Protein AF-A0A6G4NIG7-F1 (afdb_monomer)

Foldseek 3Di:
DAEFEEELVDPDAADRDPVHHGNDPVVVVVDPDDPQYEYEYEAPAEDEEAAAPPRCPQPDQDPAAHEYEYDDDHAFYEYEYNAQAGANAAEAEHARYEYERHEYEYDPQWHLEANHEYAQAAHPVQERQYEYEHYEYYTDLNQQAQLSAAHENHAYAYDADQPGRHEQHEYEHYEYESHAEYHEDHFHPHAPDLQFLPDLHRAYFQAEYEQYEHYQYQFENEEYESHEAPDLDLVDDDSRAAAYYNYEEDHQPQVRQDCVVPVCSLVGDAGENYEYELYEQHEAENYEHEANDLRPDHFANYEDEWLYYSYEHEHEEYENTLEHYEAFHDAPCPDCCCPPVVRHDDPPDDLCCRCPVRRRGHENYEYELYEYEHYLDDPDDPDQDQSSEHYEWFASYYHYEYYLYEHEYEDDQENHAHYFYDPDPDQDGHETAYEYELYEYEYAHHQDLHRYRPVGVSRHPPQQNYEYELYEHEYPNDDPDDNPCCVSYHYYLYHYDDQQFDDDDNDDDPGSVRVLVSLVVRDDLVPGDPSSSVSSCSSNPPPPPDPPDD

Organism: Escherichia coli (NCBI:txid562)

InterPro domains:
  IPR011050 Pectin lyase fold/virulence factor [SSF51126] (69-253)
  IPR012334 Pectin lyase fold [G3DSA:2.160.20.10] (10-277)

Sequence (550 aa):
MKKIYIDHDEKYNGNGSLNSPFNTLEELYSLKIEHPVTILIKKGNIFRFSLIDLNGIFYNNTSEKSIMRSYGEGSNPVWITKSENNSHIHTNKIQNFTITNIDFYAHENGTQKPYIFGIPTGNQSGDCNLEISQCTFMGTSRSAHSDNGRIATIYLEVEDKRFNYVNKITIKNCHFNFVNSGIYIHGNTTPKSTNNNLGDSYKCYGIKIKSCSFTNIINAGILLVACASKNSNYDLKDEYTSGFENIYYSSYRTDVYNSEKDKLAEQAQWDAPIWFTLCNKIIGQYFSIHGSGLGHPDRMAIDFDYHCWDCIIRHGYTSNNSRNVMFISGPMARTIFKSKYSIDKPLDITDEEWYYTRRYGTGNNLYEQVISFNDGLMRDASSINPDSVKINANRYVYDCVIRNCAFIDTISSRNIFIIGAYPTDNNKCGPTTLTIEGCLFYWKFLETTCLINKETIPMINGLKKIIINNTIFYSERWTERLLNELGLFTINNVIVSDPRFKNLPIVPPVSLDAALEIFSMLYSPSFSHEPSKNILDNLFRRESNQTSNK

Nearest PDB structures (foldseek):
  4xot-assembly1_A  TM=3.716E-01  e=3.937E-03  Enterobacteria phage HK620
  4mxn-assembly4_D  TM=4.355E-01  e=1.421E-01  Parabacteroides merdae ATCC 43184
  7e56-assembly1_A  TM=2.645E-01  e=2.313E-02  Evansstolkia leycettana

Solvent-accessible surface area (backbone atoms only — not comparable to full-atom values): 26834 Å² total; per-residue (Å²): 119,52,67,38,26,32,33,64,82,46,92,58,75,44,84,20,38,90,94,34,25,17,30,51,77,71,57,61,72,80,47,86,82,63,73,37,33,35,42,32,37,34,29,62,35,72,49,73,44,57,46,69,47,85,82,46,85,47,48,35,88,56,94,58,65,20,37,39,33,52,40,89,66,82,50,59,21,37,43,25,19,65,38,34,83,37,25,39,34,36,30,79,41,32,16,23,27,33,43,31,40,41,30,40,33,42,19,93,84,4,48,77,39,25,43,36,34,32,20,51,39,37,50,100,87,15,50,11,48,34,37,42,31,50,28,40,40,38,40,27,75,61,18,34,33,39,80,69,55,85,38,29,36,37,31,36,44,33,66,72,40,90,85,40,33,39,19,32,39,36,40,32,48,31,43,38,32,25,28,22,16,36,39,32,41,38,30,20,70,46,69,84,45,83,82,41,53,72,74,66,63,35,26,17,26,8,38,35,40,32,47,31,38,33,33,57,27,73,44,27,42,36,39,43,30,14,33,21,24,77,59,87,53,88,85,63,80,56,77,36,42,15,35,35,34,48,34,40,38,36,16,78,61,57,80,49,50,37,52,92,85,32,70,53,26,72,69,37,62,71,43,27,43,29,34,36,28,50,22,31,35,32,42,34,36,42,32,35,39,31,21,35,38,80,46,56,68,61,15,22,47,34,35,41,30,41,29,25,30,51,26,40,38,32,53,30,23,36,28,50,10,18,14,37,38,35,40,31,15,70,62,52,85,79,34,68,52,23,79,75,66,68,36,66,80,58,88,90,54,52,68,59,54,46,25,57,75,20,36,58,11,14,29,50,28,37,42,29,44,30,41,34,30,41,40,16,44,60,94,78,61,94,54,83,46,76,70,16,17,38,32,36,51,26,15,33,23,37,64,25,36,39,34,24,27,37,42,38,29,52,74,54,41,63,63,56,22,48,39,24,28,83,89,59,97,70,93,66,61,23,57,29,28,36,36,41,29,33,27,39,39,40,26,57,43,27,61,63,64,57,50,54,35,72,91,24,45,80,43,38,32,49,50,59,46,29,34,41,31,44,29,36,44,33,35,80,51,52,61,102,74,74,61,86,55,56,78,54,38,35,74,42,70,72,43,73,58,84,66,67,71,59,89,78,68,71,66,70,62,94,42,50,67,53,40,50,51,51,51,59,71,40,55,51,89,89,66,35,55,74,80,52,37,60,31,51,48,60,44,66,59,64,80,88,81,73,89,83,78,130

pLDDT: mean 85.2, std 13.83, range [27.73, 98.81]

Mean predicted aligned error: 7.58 Å

Radius of gyration: 24.66 Å; Cα contacts (8 Å, |Δi|>4): 1589; chains: 1; bounding box: 62×52×74 Å

Structure (mmCIF, N/CA/C/O backbone):
data_AF-A0A6G4NIG7-F1
#
_entry.id   AF-A0A6G4NIG7-F1
#
loop_
_atom_site.group_PDB
_atom_site.id
_atom_site.type_symbol
_atom_site.label_atom_id
_atom_site.label_alt_id
_atom_site.label_comp_id
_atom_site.label_asym_id
_atom_site.label_entity_id
_atom_site.label_seq_id
_atom_site.pdbx_PDB_ins_code
_atom_site.Cartn_x
_atom_site.Cartn_y
_atom_site.Cartn_z
_atom_site.occupancy
_atom_site.B_iso_or_equiv
_atom_site.auth_seq_id
_atom_site.auth_comp_id
_atom_site.auth_asym_id
_atom_site.auth_atom_id
_atom_site.pdbx_PDB_model_num
ATOM 1 N N . MET A 1 1 ? -8.223 -12.349 33.235 1.00 78.44 1 MET A N 1
ATOM 2 C CA . MET A 1 1 ? -8.723 -11.432 32.187 1.00 78.44 1 MET A CA 1
ATOM 3 C C . MET A 1 1 ? -10.218 -11.195 32.380 1.00 78.44 1 MET A C 1
ATOM 5 O O . MET A 1 1 ? -10.979 -12.161 32.384 1.00 78.44 1 MET A O 1
ATOM 9 N N . LYS A 1 2 ? -10.637 -9.943 32.599 1.00 91.88 2 LYS A N 1
ATOM 10 C CA . LYS A 1 2 ? -12.053 -9.574 32.797 1.00 91.88 2 LYS A CA 1
ATOM 11 C C . LYS A 1 2 ? -12.808 -9.679 31.468 1.00 91.88 2 LYS A C 1
ATOM 13 O O . LYS A 1 2 ? -12.260 -9.310 30.432 1.00 91.88 2 LYS A O 1
ATOM 18 N N . LYS A 1 3 ? -14.046 -10.180 31.487 1.00 96.81 3 LYS A N 1
ATOM 19 C CA . LYS A 1 3 ? -14.923 -10.253 30.306 1.00 96.81 3 LYS A CA 1
ATOM 20 C C . LYS A 1 3 ? -16.090 -9.287 30.470 1.00 96.81 3 LYS A C 1
ATOM 22 O O . LYS A 1 3 ? -16.690 -9.261 31.540 1.00 96.81 3 LYS A O 1
ATOM 27 N N . ILE A 1 4 ? -16.389 -8.531 29.422 1.00 97.31 4 ILE A N 1
ATOM 28 C CA . ILE A 1 4 ? -17.533 -7.622 29.335 1.00 97.31 4 ILE A CA 1
ATOM 29 C C . ILE A 1 4 ? -18.387 -8.085 28.160 1.00 97.31 4 ILE A C 1
ATOM 31 O O . ILE A 1 4 ? -17.870 -8.206 27.053 1.00 97.31 4 ILE A O 1
ATOM 35 N N . 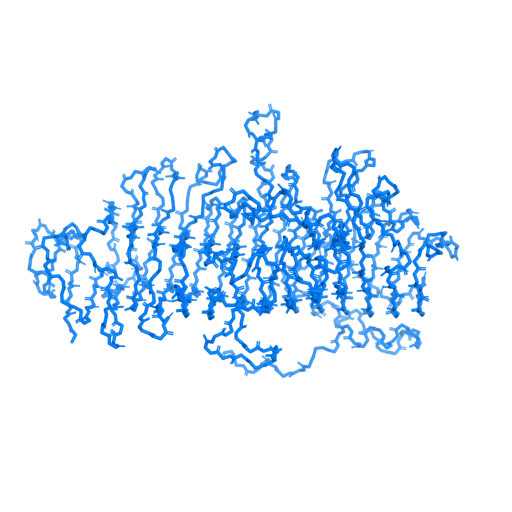TYR A 1 5 ? -19.663 -8.360 28.405 1.00 98.00 5 TYR A N 1
ATOM 36 C CA . TYR A 1 5 ? -20.615 -8.830 27.403 1.00 98.00 5 TYR A CA 1
ATOM 37 C C . TYR A 1 5 ? -21.574 -7.710 27.017 1.00 98.00 5 TYR A C 1
ATOM 39 O O . TYR A 1 5 ? -22.055 -6.976 27.882 1.00 98.00 5 TYR A O 1
ATOM 47 N N . ILE A 1 6 ? -21.838 -7.602 25.719 1.00 97.25 6 ILE A N 1
ATOM 48 C CA . ILE A 1 6 ? -22.719 -6.610 25.111 1.00 97.25 6 ILE A CA 1
ATOM 49 C C . ILE A 1 6 ? -23.738 -7.347 24.245 1.00 97.25 6 ILE A C 1
ATOM 51 O O . ILE A 1 6 ? -23.351 -8.135 23.379 1.00 97.25 6 ILE A O 1
ATOM 55 N N . ASP A 1 7 ? -25.019 -7.105 24.495 1.00 96.69 7 ASP A N 1
ATOM 56 C CA . ASP A 1 7 ? -26.146 -7.641 23.735 1.00 96.69 7 ASP A CA 1
ATOM 57 C C . ASP A 1 7 ? -27.188 -6.543 23.502 1.00 96.69 7 ASP A C 1
ATOM 59 O O . ASP A 1 7 ? -27.939 -6.186 24.405 1.00 96.69 7 ASP A O 1
ATOM 63 N N . HIS A 1 8 ? -27.225 -5.999 22.287 1.00 93.19 8 HIS A N 1
ATOM 64 C CA . HIS A 1 8 ? -28.121 -4.898 21.924 1.00 93.19 8 HIS A CA 1
ATOM 65 C C . HIS A 1 8 ? -29.601 -5.309 21.859 1.00 93.19 8 HIS A C 1
ATOM 67 O O . HIS A 1 8 ? -30.464 -4.436 21.802 1.00 93.19 8 HIS A O 1
ATOM 73 N N . ASP A 1 9 ? -29.897 -6.613 21.891 1.00 91.75 9 ASP A N 1
ATOM 74 C CA . ASP A 1 9 ? -31.270 -7.120 21.919 1.00 91.75 9 ASP A CA 1
ATOM 75 C C . ASP A 1 9 ? -31.861 -7.092 23.343 1.00 91.75 9 ASP A C 1
ATOM 77 O O . ASP A 1 9 ? -33.078 -7.211 23.516 1.00 91.75 9 ASP A O 1
ATOM 81 N N . GLU A 1 10 ? -31.027 -6.908 24.377 1.00 94.12 10 GLU A N 1
ATOM 82 C CA . GLU A 1 10 ? -31.498 -6.818 25.757 1.00 94.12 10 GLU A CA 1
ATOM 83 C C . GLU A 1 10 ? -32.284 -5.528 26.006 1.00 94.12 10 GLU A C 1
ATOM 85 O O . GLU A 1 10 ? -31.808 -4.399 25.841 1.00 94.12 10 GLU A O 1
ATOM 90 N N . LYS A 1 11 ? -33.514 -5.699 26.497 1.00 90.94 11 LYS A N 1
ATOM 91 C CA . LYS A 1 11 ? -34.435 -4.587 26.763 1.00 90.94 11 LYS A CA 1
ATOM 92 C C . LYS A 1 11 ? -33.916 -3.632 27.841 1.00 90.94 11 LYS A C 1
ATOM 94 O O . LYS A 1 11 ? -34.226 -2.442 27.806 1.00 90.94 11 LYS A O 1
ATOM 99 N N . TYR A 1 12 ? -33.171 -4.150 28.813 1.00 91.69 12 TYR A N 1
ATOM 100 C CA . TYR A 1 12 ? -32.662 -3.389 29.949 1.00 91.69 12 TYR A CA 1
ATOM 101 C C . TYR A 1 12 ? -31.146 -3.499 30.012 1.00 91.69 12 TYR A C 1
ATOM 103 O O . TYR A 1 12 ? -30.587 -4.571 29.793 1.00 91.69 12 TYR A O 1
ATOM 111 N N . ASN A 1 13 ? -30.486 -2.395 30.353 1.00 94.06 13 ASN A N 1
ATOM 112 C CA . ASN A 1 13 ? -29.044 -2.405 30.520 1.00 94.06 13 ASN A CA 1
ATOM 113 C C . ASN A 1 13 ? -28.646 -3.224 31.759 1.00 94.06 13 ASN A C 1
ATOM 115 O O . ASN A 1 13 ? -29.164 -2.990 32.854 1.00 94.06 13 ASN A O 1
ATOM 119 N N . GLY A 1 14 ? -27.742 -4.186 31.576 1.00 93.94 14 GLY A N 1
ATOM 120 C CA . GLY A 1 14 ? -27.232 -5.044 32.637 1.00 93.94 14 GLY A CA 1
ATOM 121 C C . GLY A 1 14 ? -25.944 -4.537 33.284 1.00 93.94 14 GLY A C 1
ATOM 122 O O . GLY A 1 14 ? -25.622 -3.353 33.267 1.00 93.94 14 GLY A O 1
ATOM 123 N N . ASN A 1 15 ? -25.184 -5.463 33.871 1.00 93.81 15 ASN A N 1
ATOM 124 C CA . ASN A 1 15 ? -23.901 -5.186 34.531 1.00 93.81 15 ASN A CA 1
ATOM 125 C C . ASN A 1 15 ? -22.672 -5.619 33.706 1.00 93.81 15 ASN A C 1
ATOM 127 O O . ASN A 1 15 ? -21.548 -5.607 34.216 1.00 93.81 15 ASN A O 1
ATOM 131 N N . GLY A 1 16 ? -22.879 -6.041 32.455 1.00 94.94 16 GLY A N 1
ATOM 132 C CA . GLY A 1 16 ? -21.826 -6.493 31.547 1.00 94.94 16 GLY A CA 1
ATOM 133 C C . GLY A 1 16 ? -21.379 -7.942 31.760 1.00 94.94 16 GLY A C 1
ATOM 134 O O . GLY A 1 16 ? -20.382 -8.355 31.167 1.00 94.94 16 GLY A O 1
ATOM 135 N N . SER A 1 17 ? -22.073 -8.724 32.594 1.00 95.81 17 SER A N 1
ATOM 136 C CA . SER A 1 17 ? -21.851 -10.173 32.727 1.00 95.81 17 SER A CA 1
ATOM 137 C C . SER A 1 17 ? -22.598 -10.960 31.645 1.00 95.81 17 SER A C 1
ATOM 139 O O . SER A 1 17 ? -23.494 -10.434 31.001 1.00 95.81 17 SER A O 1
ATOM 141 N N . LEU A 1 18 ? -22.271 -12.242 31.449 1.00 95.44 18 LEU A N 1
ATOM 142 C CA . LEU A 1 18 ? -22.933 -13.067 30.425 1.00 95.44 18 LEU A CA 1
ATOM 143 C C . LEU A 1 18 ? -24.455 -13.183 30.637 1.00 95.44 18 LEU A C 1
ATOM 145 O O . LEU A 1 18 ? -25.199 -13.209 29.667 1.00 95.44 18 LEU A O 1
ATOM 149 N N . ASN A 1 19 ? -24.909 -13.239 31.894 1.00 95.06 19 ASN A N 1
ATOM 150 C CA . ASN A 1 19 ? -26.330 -13.388 32.240 1.00 95.06 19 ASN A CA 1
ATOM 151 C C . ASN A 1 19 ? -27.066 -12.042 32.361 1.00 95.06 19 ASN A C 1
ATOM 153 O O . ASN A 1 19 ? -28.269 -12.018 32.593 1.00 95.06 19 ASN A O 1
ATOM 157 N N . SER A 1 20 ? -26.337 -10.928 32.295 1.00 96.19 20 SER A N 1
ATOM 158 C CA . SER A 1 20 ? -26.879 -9.571 32.365 1.00 96.19 20 SER A CA 1
ATOM 159 C C . SER A 1 20 ? -25.929 -8.640 31.601 1.00 96.19 20 SER A C 1
ATOM 161 O O . SER A 1 20 ? -25.176 -7.876 32.219 1.00 96.19 20 SER A O 1
ATOM 163 N N . PRO A 1 21 ? -25.864 -8.774 30.264 1.00 97.25 21 PRO A N 1
ATOM 164 C CA . PRO A 1 21 ? -24.921 -8.021 29.447 1.00 97.25 21 PRO A CA 1
ATOM 165 C C . PRO A 1 21 ? -25.326 -6.546 29.389 1.00 97.25 21 PRO A C 1
ATOM 167 O O . PRO A 1 21 ? -26.456 -6.176 29.706 1.00 97.25 21 PRO A O 1
ATOM 170 N N . PHE A 1 22 ? -24.395 -5.679 28.996 1.00 96.88 22 PHE A N 1
ATOM 171 C CA . PHE A 1 22 ? -24.771 -4.311 28.651 1.00 96.88 22 PHE A CA 1
ATOM 172 C C . PHE A 1 22 ? -25.579 -4.319 27.364 1.00 96.88 22 PHE A C 1
ATOM 174 O O . PHE A 1 22 ? -25.243 -5.052 26.436 1.00 96.88 22 PHE A O 1
ATOM 181 N N . ASN A 1 23 ? -26.596 -3.469 27.273 1.00 94.12 23 ASN A N 1
ATOM 182 C CA . ASN A 1 23 ? -27.366 -3.363 26.040 1.00 94.12 23 ASN A CA 1
ATOM 183 C C . ASN A 1 23 ? -26.792 -2.333 25.063 1.00 94.12 23 ASN A C 1
ATOM 185 O O . ASN A 1 23 ? -27.331 -2.150 23.984 1.00 94.12 23 ASN A O 1
ATOM 189 N N . THR A 1 24 ? -25.684 -1.665 25.391 1.00 91.12 24 THR A N 1
ATOM 190 C CA . THR A 1 24 ? -25.014 -0.700 24.512 1.00 91.12 24 THR A CA 1
ATOM 191 C C . THR A 1 24 ? -23.510 -0.649 24.778 1.00 91.12 24 THR A C 1
ATOM 193 O O . THR A 1 24 ? -23.039 -0.936 25.878 1.00 91.12 24 THR A O 1
ATOM 196 N N . LEU A 1 25 ? -22.740 -0.258 23.760 1.00 89.56 25 LEU A N 1
ATOM 197 C CA . LEU A 1 25 ? -21.308 0.029 23.882 1.00 89.56 25 LEU A CA 1
ATOM 198 C C . LEU A 1 25 ? -21.026 1.315 24.677 1.00 89.56 25 LEU A C 1
ATOM 200 O O . LEU A 1 25 ? -19.906 1.478 25.154 1.00 89.56 25 LEU A O 1
ATOM 204 N N . GLU A 1 26 ? -22.009 2.210 24.840 1.00 88.25 26 GLU A N 1
ATOM 205 C CA . GLU A 1 26 ? -21.857 3.457 25.617 1.00 88.25 26 GLU A CA 1
ATOM 206 C C . GLU A 1 26 ? -21.474 3.202 27.074 1.00 88.25 26 GLU A C 1
ATOM 208 O O . GLU A 1 26 ? -20.729 3.984 27.664 1.00 88.25 26 GLU A O 1
ATOM 213 N N . GLU A 1 27 ? -21.899 2.069 27.631 1.00 89.88 27 GLU A N 1
ATOM 214 C CA . GLU A 1 27 ? -21.558 1.681 28.999 1.00 89.88 27 GLU A CA 1
ATOM 215 C C . GLU A 1 27 ? -20.057 1.479 29.199 1.00 89.88 27 GLU A C 1
ATOM 217 O O . GLU A 1 27 ? -19.554 1.597 30.311 1.00 89.88 27 GLU A O 1
ATOM 222 N N . LEU A 1 28 ? -19.288 1.257 28.130 1.00 89.25 28 LEU A N 1
ATOM 223 C CA . LEU A 1 28 ? -17.834 1.207 28.244 1.00 89.25 28 LEU A CA 1
ATOM 224 C C . LEU A 1 28 ? -17.233 2.547 28.701 1.00 89.25 28 LEU A C 1
ATOM 226 O O . LEU A 1 28 ? -16.151 2.541 29.283 1.00 89.25 28 LEU A O 1
ATOM 230 N N . TYR A 1 29 ? -17.912 3.682 28.486 1.00 85.25 29 TYR A N 1
ATOM 231 C CA . TYR A 1 29 ? -17.439 4.988 28.953 1.00 85.25 29 TYR A CA 1
ATOM 232 C C . TYR A 1 29 ? -17.561 5.164 30.464 1.00 85.25 29 TYR A C 1
ATOM 234 O O . TYR A 1 29 ? -16.720 5.820 31.070 1.00 85.25 29 TYR A O 1
ATOM 242 N N . SER A 1 30 ? -18.598 4.605 31.085 1.00 80.69 30 SER A N 1
ATOM 243 C CA . SER A 1 30 ? -18.795 4.722 32.534 1.00 80.69 30 SER A CA 1
ATOM 244 C C . SER A 1 30 ? -17.868 3.779 33.311 1.00 80.69 30 SER A C 1
ATOM 246 O O . SER A 1 30 ? -17.638 3.959 34.510 1.00 80.69 30 SER A O 1
ATOM 248 N N . LEU A 1 31 ? -17.288 2.789 32.627 1.00 83.94 31 LEU A N 1
ATOM 249 C CA . LEU A 1 31 ? -16.401 1.808 33.222 1.00 83.94 31 LEU A CA 1
ATOM 250 C C . LEU A 1 31 ? -14.961 2.304 33.341 1.00 83.94 31 LEU A C 1
ATOM 252 O O . LEU A 1 31 ? -14.311 2.696 32.374 1.00 83.94 31 LEU A O 1
ATOM 256 N N . LYS A 1 32 ? -14.391 2.109 34.531 1.00 85.94 32 LYS A N 1
ATOM 257 C CA . LYS A 1 32 ? -12.940 2.028 34.692 1.00 85.94 32 LYS A CA 1
ATOM 258 C C . LYS A 1 32 ? -12.476 0.658 34.191 1.00 85.94 32 LYS A C 1
ATOM 260 O O . LYS A 1 32 ? -12.570 -0.338 34.912 1.00 85.94 32 LYS A O 1
ATOM 265 N N . ILE A 1 33 ? -12.047 0.591 32.932 1.00 87.81 33 ILE A N 1
ATOM 266 C CA . ILE A 1 33 ? -11.565 -0.655 32.327 1.00 87.81 33 ILE A CA 1
ATOM 267 C C . ILE A 1 33 ? -10.214 -1.037 32.939 1.00 87.81 33 ILE A C 1
ATOM 269 O O . ILE A 1 33 ? -9.258 -0.268 32.926 1.00 87.81 33 ILE A O 1
ATOM 273 N N . GLU A 1 34 ? -10.143 -2.254 33.472 1.00 90.81 34 GLU A N 1
ATOM 274 C CA . GLU A 1 34 ? -8.904 -2.864 33.948 1.00 90.81 34 GLU A CA 1
ATOM 275 C C . GLU A 1 34 ? -8.376 -3.818 32.880 1.00 90.81 34 GLU A C 1
ATOM 277 O O . GLU A 1 34 ? -9.049 -4.782 32.500 1.00 90.81 34 GLU A O 1
ATOM 282 N N . HIS A 1 35 ? -7.172 -3.538 32.388 1.00 94.19 35 HIS A N 1
ATOM 283 C CA . HIS A 1 35 ? -6.511 -4.358 31.383 1.00 94.19 35 HIS A CA 1
ATOM 284 C C . HIS A 1 35 ? -5.704 -5.505 32.024 1.00 94.19 35 HIS A C 1
ATOM 286 O O . HIS A 1 35 ? -5.124 -5.312 33.092 1.00 94.19 35 HIS A O 1
ATOM 292 N N . PRO A 1 36 ? -5.623 -6.683 31.374 1.00 96.00 36 PRO A N 1
ATOM 293 C CA . PRO A 1 36 ? -6.235 -7.010 30.089 1.00 96.00 36 PRO A CA 1
ATOM 294 C C . PRO A 1 36 ? -7.741 -7.316 30.192 1.00 96.00 36 PRO A C 1
ATOM 296 O O . PRO A 1 36 ? -8.214 -7.969 31.132 1.00 96.00 36 PRO A O 1
ATOM 299 N N . VAL A 1 37 ? -8.488 -6.902 29.165 1.00 96.38 37 VAL A N 1
ATOM 300 C CA . VAL A 1 37 ? -9.947 -7.065 29.067 1.00 96.38 37 VAL A CA 1
ATOM 301 C C . VAL A 1 37 ? -10.344 -7.791 27.782 1.00 96.38 37 VAL A C 1
ATOM 303 O O . VAL A 1 37 ? -9.701 -7.638 26.745 1.00 96.38 37 VAL A O 1
ATOM 306 N N . THR A 1 38 ? -11.424 -8.571 27.834 1.00 97.94 38 THR A N 1
ATOM 307 C CA . THR A 1 38 ? -12.130 -9.060 26.644 1.00 97.94 38 THR A CA 1
ATOM 308 C C . THR A 1 38 ? -13.517 -8.429 26.564 1.00 97.94 38 THR A C 1
ATOM 310 O O . THR A 1 38 ? -14.355 -8.682 27.427 1.00 97.94 38 THR A O 1
ATOM 313 N N . ILE A 1 39 ? -13.775 -7.652 25.518 1.00 97.44 39 ILE A N 1
ATOM 314 C CA . ILE A 1 39 ? -15.089 -7.098 25.182 1.00 97.44 39 ILE A CA 1
ATOM 315 C C . ILE A 1 39 ? -15.740 -8.031 24.154 1.00 97.44 39 ILE A C 1
ATOM 317 O O . ILE A 1 39 ? -15.131 -8.362 23.136 1.00 97.44 39 ILE A O 1
ATOM 321 N N . LEU A 1 40 ? -16.950 -8.498 24.449 1.00 98.12 40 LEU A N 1
ATOM 322 C CA . LEU A 1 40 ? -17.677 -9.519 23.700 1.00 98.12 40 LEU A CA 1
ATOM 323 C C . LEU A 1 40 ? -19.010 -8.945 23.217 1.00 98.12 40 LEU A C 1
ATOM 325 O O . LEU A 1 40 ? -19.873 -8.653 24.036 1.00 98.12 40 LEU A O 1
ATOM 329 N N . ILE A 1 41 ? -19.187 -8.811 21.903 1.00 97.81 41 ILE A N 1
ATOM 330 C CA . ILE A 1 41 ? -20.423 -8.302 21.279 1.00 97.81 41 ILE A CA 1
ATOM 331 C C . ILE A 1 41 ? -21.221 -9.476 20.700 1.00 97.81 41 ILE A C 1
ATOM 333 O O . ILE A 1 41 ? -20.648 -10.331 20.018 1.00 97.81 41 ILE A O 1
ATOM 337 N N . LYS A 1 42 ? -22.520 -9.576 20.992 1.00 97.94 42 LYS A N 1
ATOM 338 C CA . LYS A 1 42 ? -23.297 -10.759 20.608 1.00 97.94 42 LYS A CA 1
ATOM 339 C C . LYS A 1 42 ? -23.470 -10.832 19.096 1.00 97.94 42 LYS A C 1
ATOM 341 O O . LYS A 1 42 ? -23.781 -9.847 18.431 1.00 97.94 42 LYS A O 1
ATOM 346 N N . LYS A 1 43 ? -23.244 -12.022 18.548 1.00 98.06 43 LYS A N 1
ATOM 347 C CA . LYS A 1 43 ? -23.518 -12.338 17.149 1.00 98.06 43 LYS A CA 1
ATOM 348 C C . LYS A 1 43 ? -24.997 -12.133 16.821 1.00 98.06 43 LYS A C 1
ATOM 350 O O . LYS A 1 43 ? -25.859 -12.343 17.667 1.00 98.06 43 LYS A O 1
ATOM 355 N N . GLY A 1 44 ? -25.265 -11.697 15.593 1.00 96.81 44 GLY A N 1
ATOM 356 C CA . GLY A 1 44 ? -26.606 -11.337 15.124 1.00 96.81 44 GLY A CA 1
ATOM 357 C C . GLY A 1 44 ? -27.091 -9.933 15.509 1.00 96.81 44 GLY A C 1
ATOM 358 O O . GLY A 1 44 ? -28.007 -9.441 14.856 1.00 96.81 44 GLY A O 1
ATOM 359 N N . ASN A 1 45 ? -26.477 -9.249 16.487 1.00 96.00 45 ASN A N 1
ATOM 360 C CA . ASN A 1 45 ? -26.873 -7.874 16.807 1.00 96.00 45 ASN A CA 1
ATOM 361 C C . ASN A 1 45 ? -26.560 -6.908 15.651 1.00 96.00 45 ASN A C 1
ATOM 363 O O . ASN A 1 45 ? -25.514 -6.997 14.999 1.00 96.00 45 ASN A O 1
ATOM 367 N N . ILE A 1 46 ? -27.430 -5.911 15.488 1.00 95.44 46 ILE A N 1
ATOM 368 C CA . ILE A 1 46 ? -27.218 -4.739 14.635 1.00 95.44 46 ILE A CA 1
ATOM 369 C C . ILE A 1 46 ? -27.380 -3.504 15.512 1.00 95.44 46 ILE A C 1
ATOM 371 O O . ILE A 1 46 ? -28.401 -3.346 16.177 1.00 95.44 46 ILE A O 1
ATOM 375 N N . PHE A 1 47 ? -26.393 -2.615 15.515 1.00 93.62 47 PHE A N 1
ATOM 376 C CA . PHE A 1 47 ? -26.448 -1.411 16.339 1.00 93.62 47 PHE A CA 1
ATOM 377 C C . PHE A 1 47 ? -25.782 -0.225 15.656 1.00 93.62 47 PHE A C 1
ATOM 379 O O . PHE A 1 47 ? -24.870 -0.375 14.839 1.00 93.62 47 PHE A O 1
ATOM 386 N N . ARG A 1 48 ? -26.252 0.978 16.001 1.00 93.75 48 ARG A N 1
ATOM 387 C CA . ARG A 1 48 ? -25.755 2.239 15.448 1.00 93.75 48 ARG A CA 1
ATOM 388 C C . ARG A 1 48 ? -25.042 3.031 16.532 1.00 93.75 48 ARG A C 1
ATOM 390 O O . ARG A 1 48 ? -25.684 3.538 17.447 1.00 93.75 48 ARG A O 1
ATOM 397 N N . PHE A 1 49 ? -23.722 3.139 16.442 1.00 90.81 49 PHE A N 1
ATOM 398 C CA . PHE A 1 49 ? -22.933 3.736 17.512 1.00 90.81 49 PHE A CA 1
ATOM 399 C C . PHE A 1 49 ? -21.584 4.283 17.029 1.00 90.81 49 PHE A C 1
ATOM 401 O O . PHE A 1 49 ? -21.084 3.889 15.978 1.00 90.81 49 PHE A O 1
ATOM 408 N N . SER A 1 50 ? -20.971 5.165 17.818 1.00 91.81 50 SER A N 1
ATOM 409 C CA . SER A 1 50 ? -19.604 5.645 17.609 1.00 91.81 50 SER A CA 1
ATOM 410 C C . SER A 1 50 ? -18.875 5.700 18.944 1.00 91.81 50 SER A C 1
ATOM 412 O O . SER A 1 50 ? -19.301 6.403 19.862 1.00 91.81 50 SER A O 1
ATOM 414 N N . LEU A 1 51 ? -17.769 4.966 19.030 1.00 91.69 51 LEU A N 1
ATOM 415 C CA . LEU A 1 51 ? -16.927 4.861 20.208 1.00 91.69 51 LEU A CA 1
ATOM 416 C C . LEU A 1 51 ? -15.764 5.858 20.107 1.00 91.69 51 LEU A C 1
ATOM 418 O O . LEU A 1 51 ? -14.786 5.625 19.398 1.00 91.69 51 LEU A O 1
ATOM 422 N N . ILE A 1 52 ? -15.883 6.973 20.821 1.00 89.56 52 ILE A N 1
ATOM 423 C CA . ILE A 1 52 ? -14.826 7.966 21.012 1.00 89.56 52 ILE A CA 1
ATOM 424 C C . ILE A 1 52 ? -14.117 7.612 22.314 1.00 89.56 52 ILE A C 1
ATOM 426 O O . ILE A 1 52 ? -14.624 7.860 23.406 1.00 89.56 52 ILE A O 1
ATOM 430 N N . ASP A 1 53 ? -12.950 6.994 22.202 1.00 84.06 53 ASP A N 1
ATOM 431 C CA . ASP A 1 53 ? -12.192 6.515 23.347 1.00 84.06 53 ASP A CA 1
ATOM 432 C C . ASP A 1 53 ? -11.515 7.670 24.096 1.00 84.06 53 ASP A C 1
ATOM 434 O O . ASP A 1 53 ? -10.396 8.084 23.787 1.00 84.06 53 ASP A O 1
ATOM 438 N N . LEU A 1 54 ? -12.220 8.179 25.105 1.00 76.44 54 LEU A N 1
ATOM 439 C CA . LEU A 1 54 ? -11.711 9.181 26.042 1.00 76.44 54 LEU A CA 1
ATOM 440 C C . LEU A 1 54 ? -11.064 8.557 27.289 1.00 76.44 54 LEU A C 1
ATOM 442 O O . LEU A 1 54 ? -10.336 9.245 28.001 1.00 76.44 54 LEU A O 1
ATOM 446 N N . ASN A 1 55 ? -11.304 7.266 27.545 1.00 78.50 55 ASN A N 1
ATOM 447 C CA . ASN A 1 55 ? -10.978 6.608 28.816 1.00 78.50 55 ASN A CA 1
ATOM 448 C C . ASN A 1 55 ? -9.885 5.534 28.698 1.00 78.50 55 ASN A C 1
ATOM 450 O O . ASN A 1 55 ? -9.596 4.842 29.673 1.00 78.50 55 ASN A O 1
ATOM 454 N N . GLY A 1 56 ? -9.253 5.407 27.529 1.00 85.25 56 GLY A N 1
ATOM 455 C CA . GLY A 1 56 ? -8.154 4.474 27.294 1.00 85.25 56 GLY A CA 1
ATOM 456 C C . GLY A 1 56 ? -8.605 3.028 27.103 1.00 85.25 56 GLY A C 1
ATOM 457 O O . GLY A 1 56 ? -7.840 2.120 27.407 1.00 85.25 56 GLY A O 1
ATOM 458 N N . ILE A 1 57 ? -9.814 2.805 26.579 1.00 91.94 57 ILE A N 1
ATOM 459 C CA . ILE A 1 57 ? -10.391 1.484 26.282 1.00 91.94 57 ILE A CA 1
ATOM 460 C C . ILE A 1 57 ? -9.445 0.648 25.413 1.00 91.94 57 ILE A C 1
ATOM 462 O O . ILE A 1 57 ? -9.370 -0.569 25.578 1.00 91.94 57 ILE A O 1
ATOM 466 N N . PHE A 1 58 ? -8.720 1.281 24.489 1.00 94.69 58 PHE A N 1
ATOM 467 C CA . PHE A 1 58 ? -7.809 0.597 23.568 1.00 94.69 58 PHE A CA 1
ATOM 468 C C . PHE A 1 58 ? -6.332 0.670 23.984 1.00 94.69 58 PHE A C 1
ATOM 470 O O . PHE A 1 58 ? -5.459 0.232 23.230 1.00 94.69 58 PHE A O 1
ATOM 477 N N . TYR A 1 59 ? -6.033 1.186 25.179 1.00 94.50 59 TYR A N 1
ATOM 478 C CA . TYR A 1 59 ? -4.670 1.404 25.657 1.00 94.50 59 TYR A CA 1
ATOM 479 C C . TYR A 1 59 ? -4.293 0.439 26.784 1.00 94.50 59 TYR A C 1
ATOM 481 O O . TYR A 1 59 ? -4.502 0.691 27.970 1.00 94.50 59 TYR A O 1
ATOM 489 N N . ASN A 1 60 ? -3.670 -0.675 26.403 1.00 94.50 60 ASN A N 1
ATOM 490 C CA . ASN A 1 60 ? -3.249 -1.715 27.329 1.00 94.50 60 ASN A CA 1
ATOM 491 C C . ASN A 1 60 ? -1.721 -1.737 27.517 1.00 94.50 60 ASN A C 1
ATOM 493 O O . ASN A 1 60 ? -0.960 -2.085 26.612 1.00 94.50 60 ASN A O 1
ATOM 497 N N . ASN A 1 61 ? -1.282 -1.423 28.737 1.00 91.56 61 ASN A N 1
ATOM 498 C CA . ASN A 1 61 ? 0.130 -1.418 29.141 1.00 91.56 61 ASN A CA 1
ATOM 499 C C . ASN A 1 61 ? 0.619 -2.711 29.797 1.00 91.56 61 ASN A C 1
ATOM 501 O O . ASN A 1 61 ? 1.765 -2.778 30.238 1.00 91.56 61 ASN A O 1
ATOM 505 N N . THR A 1 62 ? -0.232 -3.728 29.893 1.00 92.38 62 THR A N 1
ATOM 506 C CA . THR A 1 62 ? 0.170 -5.043 30.402 1.00 92.38 62 THR A CA 1
ATOM 507 C C . THR A 1 62 ? 0.824 -5.874 29.296 1.00 92.38 62 THR A C 1
ATOM 509 O O . THR A 1 62 ? 0.763 -5.510 28.120 1.00 92.38 62 THR A O 1
ATOM 512 N N . SER A 1 63 ? 1.460 -6.992 29.652 1.00 88.44 63 SER A N 1
ATOM 513 C CA . SER A 1 63 ? 2.067 -7.920 28.687 1.00 88.44 63 SER A CA 1
ATOM 514 C C . SER A 1 63 ? 1.032 -8.733 27.897 1.00 88.44 63 SER A C 1
ATOM 516 O O . SER A 1 63 ? 1.284 -9.099 26.751 1.00 88.44 63 SER A O 1
ATOM 518 N N . GLU A 1 64 ? -0.149 -8.983 28.462 1.00 93.00 64 GLU A N 1
ATOM 519 C CA . GLU A 1 64 ? -1.229 -9.743 27.823 1.00 93.00 64 GLU A CA 1
ATOM 520 C C . GLU A 1 64 ? -2.142 -8.838 26.992 1.00 93.00 64 GLU A C 1
ATOM 522 O O . GLU A 1 64 ? -2.535 -7.772 27.456 1.00 93.00 64 GLU A O 1
ATOM 527 N N . LYS A 1 65 ? -2.530 -9.257 25.779 1.00 94.69 65 LYS A N 1
ATOM 528 C CA . LYS A 1 65 ? -3.414 -8.469 24.901 1.00 94.69 65 LYS A CA 1
ATOM 529 C C . LYS A 1 65 ? -4.832 -8.347 25.455 1.00 94.69 65 LYS A C 1
ATOM 531 O O . LYS A 1 65 ? -5.399 -9.304 25.976 1.00 94.69 65 LYS A O 1
ATOM 536 N N . SER A 1 66 ? -5.432 -7.181 25.238 1.00 97.81 66 SER A N 1
ATOM 537 C CA . SER A 1 66 ? -6.881 -6.999 25.346 1.00 97.81 66 SER A CA 1
ATOM 538 C C . SER A 1 66 ? -7.538 -7.308 24.004 1.00 97.81 66 SER A C 1
ATOM 540 O O . SER A 1 66 ? -6.892 -7.230 22.959 1.00 97.81 66 SER A O 1
ATOM 542 N N . ILE A 1 67 ? -8.804 -7.713 24.021 1.00 98.12 67 ILE A N 1
ATOM 543 C CA . ILE A 1 67 ? -9.485 -8.235 22.834 1.00 98.12 67 ILE A CA 1
ATOM 544 C C . ILE A 1 67 ? -10.903 -7.673 22.773 1.00 98.12 67 ILE A C 1
ATOM 546 O O . ILE A 1 67 ? -11.636 -7.736 23.752 1.00 98.12 67 ILE A O 1
ATOM 550 N N . MET A 1 68 ? -11.321 -7.191 21.611 1.00 97.75 68 MET A N 1
ATOM 551 C CA . MET A 1 68 ? -12.716 -6.942 21.266 1.00 97.75 68 MET A CA 1
ATOM 552 C C . MET A 1 68 ? -13.113 -7.927 20.169 1.00 97.75 68 MET A C 1
ATOM 554 O O . MET A 1 68 ? -12.494 -7.950 19.104 1.00 97.75 68 MET A O 1
ATOM 558 N N . ARG A 1 69 ? -14.108 -8.773 20.446 1.00 97.94 69 ARG A N 1
ATOM 559 C CA . ARG A 1 69 ? -14.578 -9.792 19.501 1.00 97.94 69 ARG A CA 1
ATOM 560 C C . ARG A 1 69 ? -16.060 -10.105 19.646 1.00 97.94 69 ARG A C 1
ATOM 562 O O . ARG A 1 69 ? -16.698 -9.646 20.588 1.00 97.94 69 ARG A O 1
ATOM 569 N N . SER A 1 70 ? -16.596 -10.931 18.755 1.00 97.50 70 SER A N 1
ATOM 570 C CA . SER A 1 70 ? -17.964 -11.436 18.878 1.00 97.50 70 SER A CA 1
ATOM 571 C C . SER A 1 70 ? -18.093 -12.694 19.760 1.00 97.50 70 SER A C 1
ATOM 573 O O . SER A 1 70 ? -17.107 -13.395 20.017 1.00 97.50 70 SER A O 1
ATOM 575 N N . TYR A 1 71 ? -19.306 -12.981 20.250 1.00 98.00 71 TYR A N 1
ATOM 576 C CA . TYR A 1 71 ? -19.660 -14.216 20.977 1.00 98.00 71 TYR A CA 1
ATOM 577 C C . TYR A 1 71 ? -21.066 -14.721 20.619 1.00 98.00 71 TYR A C 1
ATOM 579 O O . TYR A 1 71 ? -21.867 -13.981 20.058 1.00 98.00 71 TYR A O 1
ATOM 587 N N . GLY A 1 72 ? -21.378 -15.971 20.973 1.00 96.12 72 GLY A N 1
ATOM 588 C CA . GLY A 1 72 ? -22.660 -16.609 20.657 1.00 96.12 72 GLY A CA 1
ATOM 589 C C . GLY A 1 72 ? -22.664 -17.289 19.286 1.00 96.12 72 GLY A C 1
ATOM 590 O O . GLY A 1 72 ? -21.604 -17.619 18.746 1.00 96.12 72 GLY A O 1
ATOM 591 N N . GLU A 1 73 ? -23.855 -17.504 18.735 1.00 95.12 73 GLU A N 1
ATOM 592 C CA . GLU A 1 73 ? -24.089 -18.168 17.446 1.00 95.12 73 GLU A CA 1
ATOM 593 C C . GLU A 1 73 ? -24.614 -17.177 16.395 1.00 95.12 73 GLU A C 1
ATOM 595 O O . GLU A 1 73 ? -25.155 -16.132 16.743 1.00 95.12 73 GLU A O 1
ATOM 600 N N . GLY A 1 74 ? -24.449 -17.494 15.107 1.00 95.25 74 GLY A N 1
ATOM 601 C CA . GLY A 1 74 ? -24.928 -16.664 13.992 1.00 95.25 74 GLY A CA 1
ATOM 602 C C . GLY A 1 74 ? -23.841 -15.858 13.272 1.00 95.25 74 GLY A C 1
ATOM 603 O O . GLY A 1 74 ? -22.654 -16.209 13.304 1.00 95.25 74 GLY A O 1
ATOM 604 N N . SER A 1 75 ? -24.262 -14.797 12.578 1.00 96.50 75 SER A N 1
ATOM 605 C CA . SER A 1 75 ? -23.388 -13.877 11.839 1.00 96.50 75 SER A CA 1
ATOM 606 C C . SER A 1 75 ? -22.619 -12.942 12.775 1.00 96.50 75 SER A C 1
ATOM 608 O O . SER A 1 75 ? -23.006 -12.737 13.927 1.00 96.50 75 SER A O 1
ATOM 610 N N . ASN A 1 76 ? -21.535 -12.341 12.280 1.00 97.88 76 ASN A N 1
ATOM 611 C CA . ASN A 1 76 ? -20.853 -11.279 13.017 1.00 97.88 76 ASN A CA 1
ATOM 612 C C . ASN A 1 76 ? -21.834 -10.135 13.347 1.00 97.88 76 ASN A C 1
ATOM 614 O O . ASN A 1 76 ? -22.769 -9.891 12.579 1.00 97.88 76 ASN A O 1
ATOM 618 N N . PRO A 1 77 ? -21.648 -9.443 14.484 1.00 98.00 77 PRO A N 1
ATOM 619 C CA . PRO A 1 77 ? -22.410 -8.242 14.783 1.00 98.00 77 PRO A CA 1
ATOM 620 C C . PRO A 1 77 ? -22.139 -7.161 13.736 1.00 98.00 77 PRO A C 1
ATOM 622 O O . PRO A 1 77 ? -20.985 -6.952 13.343 1.00 98.00 77 PRO A O 1
ATOM 625 N N . VAL A 1 78 ? -23.197 -6.452 13.344 1.00 98.06 78 VAL A N 1
ATOM 626 C CA . VAL A 1 78 ? -23.127 -5.329 12.408 1.00 98.06 78 VAL A CA 1
ATOM 627 C C . VAL A 1 78 ? -23.108 -4.022 13.190 1.00 98.06 78 VAL A C 1
ATOM 629 O O . VAL A 1 78 ? -24.105 -3.609 13.785 1.00 98.06 78 VAL A O 1
ATOM 632 N N . TRP A 1 79 ? -21.964 -3.349 13.158 1.00 97.00 79 TRP A N 1
ATOM 633 C CA . TRP A 1 79 ? -21.773 -2.042 13.763 1.00 97.00 79 TRP A CA 1
ATOM 634 C C . TRP A 1 79 ? -21.901 -0.957 12.694 1.00 97.00 79 TRP A C 1
ATOM 636 O O . TRP A 1 79 ? -21.018 -0.773 11.858 1.00 97.00 79 TRP A O 1
ATOM 646 N N . ILE A 1 80 ? -22.993 -0.200 12.735 1.00 96.12 80 ILE A N 1
ATOM 647 C CA . ILE A 1 80 ? -23.239 0.949 11.860 1.00 96.12 80 ILE A CA 1
ATOM 648 C C . ILE A 1 80 ? -22.720 2.222 12.542 1.00 96.12 80 ILE A C 1
ATOM 650 O O . ILE A 1 80 ? -22.996 2.448 13.721 1.00 96.12 80 ILE A O 1
ATOM 654 N N . THR A 1 81 ? -21.981 3.079 11.834 1.00 92.69 81 THR A N 1
ATOM 655 C CA . THR A 1 81 ? -21.537 4.362 12.418 1.00 92.69 81 THR A CA 1
ATOM 656 C C . THR A 1 81 ? -22.729 5.283 12.708 1.00 92.69 81 THR A C 1
ATOM 658 O O . THR A 1 81 ? -23.745 5.268 12.004 1.00 92.69 81 THR A O 1
ATOM 661 N N . LYS A 1 82 ? -22.620 6.096 13.768 1.00 92.88 82 LYS A N 1
ATOM 662 C CA . LYS A 1 82 ? -23.682 6.997 14.239 1.00 92.88 82 LYS A CA 1
ATOM 663 C C . LYS A 1 82 ? -24.137 7.989 13.168 1.00 92.88 82 LYS A C 1
ATOM 665 O O . LYS A 1 82 ? -25.337 8.209 13.019 1.00 92.88 82 LYS A O 1
ATOM 670 N N . SER A 1 83 ? -23.193 8.558 12.422 1.00 92.50 83 SER A N 1
ATOM 671 C CA . SER A 1 83 ? -23.432 9.491 11.317 1.00 92.50 83 SER A CA 1
ATOM 672 C C . SER A 1 83 ? -22.308 9.397 10.282 1.00 92.50 83 SER A C 1
ATOM 674 O O . SER A 1 83 ? -21.276 8.780 10.542 1.00 92.50 83 SER A O 1
ATOM 676 N N . GLU A 1 84 ? -22.468 10.051 9.131 1.00 89.19 84 GLU A N 1
ATOM 677 C CA . GLU A 1 84 ? -21.398 10.164 8.127 1.00 89.19 84 GLU A CA 1
ATOM 678 C C . GLU A 1 84 ? -20.136 10.864 8.668 1.00 89.19 84 GLU A C 1
ATOM 680 O O . GLU A 1 84 ? -19.037 10.621 8.184 1.00 89.19 84 GLU A O 1
ATOM 685 N N . ASN A 1 85 ? -20.266 11.687 9.712 1.00 91.81 85 ASN A N 1
ATOM 686 C CA . ASN A 1 85 ? -19.177 12.481 10.284 1.00 91.81 85 ASN A CA 1
ATOM 687 C C . ASN A 1 85 ? -18.470 11.798 11.462 1.00 91.81 85 ASN A C 1
ATOM 689 O O . ASN A 1 85 ? -17.661 12.430 12.146 1.00 91.81 85 ASN A O 1
ATOM 693 N N . ASN A 1 86 ? -18.766 10.525 11.730 1.00 91.88 86 ASN A N 1
ATOM 694 C CA . ASN A 1 86 ? -18.187 9.792 12.848 1.00 91.88 86 ASN A CA 1
ATOM 695 C C . ASN A 1 86 ? -17.472 8.516 12.401 1.00 91.88 86 ASN A C 1
ATOM 697 O O . ASN A 1 86 ? -17.920 7.807 11.503 1.00 91.88 86 ASN A O 1
ATOM 701 N N . SER A 1 87 ? -16.399 8.189 13.118 1.00 94.31 87 SER A N 1
ATOM 702 C CA . SER A 1 87 ? -15.796 6.857 13.113 1.00 94.31 87 SER A CA 1
ATOM 703 C C . SER A 1 87 ? -16.615 5.880 13.958 1.00 94.31 87 SER A C 1
ATOM 705 O O . SER A 1 87 ? -17.316 6.288 14.890 1.00 94.31 87 SER A O 1
ATOM 707 N N . HIS A 1 88 ? -16.487 4.581 13.688 1.00 95.56 88 HIS A N 1
ATOM 708 C CA . HIS A 1 88 ? -16.919 3.534 14.619 1.00 95.56 88 HIS A CA 1
ATOM 709 C C . HIS A 1 88 ? -16.032 3.550 15.853 1.00 95.56 88 HIS A C 1
ATOM 711 O O . HIS A 1 88 ? -16.538 3.570 16.968 1.00 95.56 88 HIS A O 1
ATOM 717 N N . ILE A 1 89 ? -14.716 3.604 15.645 1.00 95.88 89 ILE A N 1
ATOM 718 C CA . ILE A 1 89 ? -13.712 3.707 16.700 1.00 95.88 89 ILE A CA 1
ATOM 719 C C . ILE A 1 89 ? -12.838 4.921 16.412 1.00 95.88 89 ILE A C 1
ATOM 721 O O . ILE A 1 89 ? -12.235 5.023 15.345 1.00 95.88 89 ILE A O 1
ATOM 725 N N . HIS A 1 90 ? -12.753 5.825 17.378 1.00 95.62 90 HIS A N 1
ATOM 726 C CA . HIS A 1 90 ? -11.824 6.944 17.370 1.00 95.62 90 HIS A CA 1
ATOM 727 C C . HIS A 1 90 ? -11.047 6.933 18.682 1.00 95.62 90 HIS A C 1
ATOM 729 O O . HIS A 1 90 ? -11.630 7.180 19.734 1.00 95.62 90 HIS A O 1
ATOM 735 N N . THR A 1 91 ? -9.748 6.640 18.637 1.00 94.62 91 THR A N 1
ATOM 736 C CA . THR A 1 91 ? -8.909 6.601 19.841 1.00 94.62 91 THR A CA 1
ATOM 737 C C . THR A 1 91 ? -7.599 7.356 19.668 1.00 94.62 91 THR A C 1
ATOM 739 O O . THR A 1 91 ? -6.891 7.211 18.674 1.00 94.62 91 THR A O 1
ATOM 742 N N . ASN A 1 92 ? -7.242 8.131 20.690 1.00 92.44 92 ASN A N 1
ATOM 743 C CA . ASN A 1 92 ? -5.976 8.858 20.733 1.00 92.44 92 ASN A CA 1
ATOM 744 C C . ASN A 1 92 ? -4.810 8.000 21.239 1.00 92.44 92 ASN A C 1
ATOM 746 O O . ASN A 1 92 ? -3.688 8.501 21.286 1.00 92.44 92 ASN A O 1
ATOM 750 N N . LYS A 1 93 ? -5.056 6.750 21.660 1.00 93.12 93 LYS A N 1
ATOM 751 C CA . LYS A 1 93 ? -4.018 5.783 22.047 1.00 93.12 93 LYS A CA 1
ATOM 752 C C . LYS A 1 93 ? -4.499 4.357 21.823 1.00 93.12 93 LYS A C 1
ATOM 754 O O . LYS A 1 93 ? -5.453 3.920 22.456 1.00 93.12 93 LYS A O 1
ATOM 759 N N . ILE A 1 94 ? -3.776 3.599 21.004 1.00 95.56 94 ILE A N 1
ATOM 760 C CA . ILE A 1 94 ? -4.010 2.162 20.838 1.00 95.56 94 ILE A CA 1
ATOM 761 C C . ILE A 1 94 ? -2.724 1.360 21.040 1.00 95.56 94 ILE A C 1
ATOM 763 O O . ILE A 1 94 ? -1.690 1.656 20.442 1.00 95.56 94 ILE A O 1
ATOM 767 N N . GLN A 1 95 ? -2.783 0.359 21.922 1.00 96.00 95 GLN A N 1
ATOM 768 C CA . GLN A 1 95 ? -1.655 -0.513 22.259 1.00 96.00 95 GLN A CA 1
ATOM 769 C C . GLN A 1 95 ? -2.150 -1.838 22.853 1.00 96.00 95 GLN A C 1
ATOM 771 O O . GLN A 1 95 ? -3.087 -1.871 23.646 1.00 96.00 95 GLN A O 1
ATOM 776 N N . ASN A 1 96 ? -1.469 -2.925 22.498 1.00 97.19 96 ASN A N 1
ATOM 777 C CA . ASN A 1 96 ? -1.640 -4.295 22.970 1.00 97.19 96 ASN A CA 1
ATOM 778 C C . ASN A 1 96 ? -3.103 -4.766 22.936 1.00 97.19 96 ASN A C 1
ATOM 780 O O . ASN A 1 96 ? -3.662 -5.234 23.937 1.00 97.19 96 ASN A O 1
ATOM 784 N N . PHE A 1 97 ? -3.718 -4.607 21.760 1.00 97.88 97 PHE A N 1
ATOM 785 C CA . PHE A 1 97 ? -5.145 -4.813 21.539 1.00 97.88 97 PHE A CA 1
ATOM 786 C C . PHE A 1 97 ? -5.422 -5.629 20.269 1.00 97.88 97 PHE A C 1
ATOM 788 O O . PHE A 1 97 ? -4.670 -5.569 19.297 1.00 97.88 97 PHE A O 1
ATOM 795 N N . THR A 1 98 ? -6.503 -6.407 20.266 1.00 98.56 98 THR A N 1
ATOM 796 C CA . THR A 1 98 ? -7.020 -7.120 19.088 1.00 98.56 98 THR A CA 1
ATOM 797 C C . THR A 1 98 ? -8.480 -6.764 18.844 1.00 98.56 98 THR A C 1
ATOM 799 O O . THR A 1 98 ? -9.280 -6.841 19.770 1.00 98.56 98 THR A O 1
ATOM 802 N N . ILE A 1 99 ? -8.838 -6.406 17.612 1.00 98.62 99 ILE A N 1
ATOM 803 C CA . ILE A 1 99 ? -10.223 -6.181 17.171 1.00 98.62 99 ILE A CA 1
ATOM 804 C C . ILE A 1 99 ? -10.537 -7.230 16.109 1.00 98.62 99 ILE A C 1
ATOM 806 O O . ILE A 1 99 ? -9.837 -7.294 15.098 1.00 98.62 99 ILE A O 1
ATOM 810 N N . THR A 1 100 ? -11.546 -8.074 16.335 1.00 98.75 100 THR A N 1
ATOM 811 C CA . THR A 1 100 ? -11.805 -9.195 15.424 1.00 98.75 100 THR A CA 1
ATOM 812 C C . THR A 1 100 ? -13.257 -9.653 15.349 1.00 98.75 100 THR A C 1
ATOM 814 O O . THR A 1 100 ? -13.988 -9.553 16.329 1.00 98.75 100 THR A O 1
ATOM 817 N N . ASN A 1 101 ? -13.664 -10.222 14.209 1.00 98.38 101 ASN A N 1
ATOM 818 C CA . ASN A 1 101 ? -14.992 -10.811 13.989 1.00 98.38 101 ASN A CA 1
ATOM 819 C C . ASN A 1 101 ? -16.149 -9.820 14.212 1.00 98.38 101 ASN A C 1
ATOM 821 O O . ASN A 1 101 ? -17.119 -10.134 14.910 1.00 98.38 101 ASN A O 1
ATOM 825 N N . ILE A 1 102 ? -16.018 -8.620 13.638 1.00 98.38 102 ILE A N 1
ATOM 826 C CA . ILE A 1 102 ? -17.018 -7.543 13.647 1.00 98.38 102 ILE A CA 1
ATOM 827 C C . ILE A 1 102 ? -17.175 -7.019 12.219 1.00 98.38 102 ILE A C 1
ATOM 829 O O . ILE A 1 102 ? -16.182 -6.810 11.516 1.00 98.38 102 ILE A O 1
ATOM 833 N N . ASP A 1 103 ? -18.418 -6.773 11.818 1.00 98.50 103 ASP A N 1
ATOM 834 C CA . ASP A 1 103 ? -18.748 -6.205 10.521 1.00 98.50 103 ASP A CA 1
ATOM 835 C C . ASP A 1 103 ? -19.096 -4.718 10.690 1.00 98.50 103 ASP A C 1
ATOM 837 O O . ASP A 1 103 ? -20.109 -4.357 11.285 1.00 98.50 103 ASP A O 1
ATOM 841 N N . PHE A 1 104 ? -18.247 -3.829 10.182 1.00 98.38 104 PHE A N 1
ATOM 842 C CA . PHE A 1 104 ? -18.416 -2.383 10.281 1.00 98.38 104 PHE A CA 1
ATOM 843 C C . PHE A 1 104 ? -19.071 -1.817 9.021 1.00 98.38 104 PHE A C 1
ATOM 845 O O . PHE A 1 104 ? -18.553 -1.962 7.914 1.00 98.38 104 PHE A O 1
ATOM 852 N N . TYR A 1 105 ? -20.202 -1.138 9.186 1.00 97.56 105 TYR A N 1
ATOM 853 C CA . TYR A 1 105 ? -21.007 -0.589 8.096 1.00 97.56 105 TYR A CA 1
ATOM 854 C C . TYR A 1 105 ? -21.063 0.941 8.182 1.00 97.56 105 TYR A C 1
ATOM 856 O O . TYR A 1 105 ? -21.206 1.515 9.266 1.00 97.56 105 TYR A O 1
ATOM 864 N N . ALA A 1 106 ? -20.938 1.619 7.041 1.00 95.12 106 ALA A N 1
ATOM 865 C CA . ALA A 1 106 ? -21.158 3.060 6.958 1.00 95.12 106 ALA A CA 1
ATOM 866 C C . ALA A 1 106 ? -22.604 3.423 7.321 1.00 95.12 106 ALA A C 1
ATOM 868 O O . ALA A 1 106 ? -23.523 2.609 7.221 1.00 95.12 106 ALA A O 1
ATOM 869 N N . HIS A 1 107 ? -22.803 4.688 7.681 1.00 93.19 107 HIS A N 1
ATOM 870 C CA . HIS A 1 107 ? -24.123 5.298 7.700 1.00 93.19 107 HIS A CA 1
ATOM 871 C C . HIS A 1 107 ? -24.742 5.216 6.293 1.00 93.19 107 HIS A C 1
ATOM 873 O O . HIS A 1 107 ? -24.027 5.217 5.293 1.00 93.19 107 HIS A O 1
ATOM 879 N N . GLU A 1 108 ? -26.070 5.205 6.184 1.00 90.19 108 GLU A N 1
ATOM 880 C CA . GLU A 1 108 ? -26.777 5.157 4.889 1.00 90.19 108 GLU A CA 1
ATOM 881 C C . GLU A 1 108 ? -26.390 6.310 3.940 1.00 90.19 108 GLU A C 1
ATOM 883 O O . GLU A 1 108 ? -26.298 6.129 2.727 1.00 90.19 108 GLU A O 1
ATOM 888 N N . ASN A 1 109 ? -26.060 7.475 4.505 1.00 88.38 109 ASN A N 1
ATOM 889 C CA . ASN A 1 109 ? -25.555 8.635 3.759 1.00 88.38 109 ASN A CA 1
ATOM 890 C C . ASN A 1 109 ? -24.080 8.519 3.329 1.00 88.38 109 ASN A C 1
ATOM 892 O O . ASN A 1 109 ? -23.610 9.365 2.576 1.00 88.38 109 ASN A O 1
ATOM 896 N N . GLY A 1 110 ? -23.370 7.466 3.740 1.00 86.06 110 GLY A N 1
ATOM 897 C CA . GLY A 1 110 ? -21.946 7.254 3.488 1.00 86.06 110 GLY A CA 1
ATOM 898 C C . GLY A 1 110 ? -21.075 7.528 4.715 1.00 86.06 110 GLY A C 1
ATOM 899 O O . GLY A 1 110 ? -21.545 7.514 5.852 1.00 86.06 110 GLY A O 1
ATOM 900 N N . THR A 1 111 ? -19.780 7.743 4.490 1.00 84.25 111 THR A N 1
ATOM 901 C CA . THR A 1 111 ? -18.820 8.103 5.542 1.00 84.25 111 THR A CA 1
ATOM 902 C C . THR A 1 111 ? -17.830 9.150 5.051 1.00 84.25 111 THR A C 1
ATOM 904 O O . THR A 1 111 ? -17.265 9.026 3.967 1.00 84.25 111 THR A O 1
ATOM 907 N N . GLN A 1 112 ? -17.613 10.160 5.887 1.00 86.06 112 GLN A N 1
ATOM 908 C CA . GLN A 1 112 ? -16.638 11.233 5.724 1.00 86.06 112 GLN A CA 1
ATOM 909 C C . GLN A 1 112 ? -15.471 11.116 6.724 1.00 86.06 112 GLN A C 1
ATOM 911 O O . GLN A 1 112 ? -14.612 11.996 6.810 1.00 86.06 112 GLN A O 1
ATOM 916 N N . LYS A 1 113 ? -15.419 10.027 7.500 1.00 91.56 113 LYS A N 1
ATOM 917 C CA . LYS A 1 113 ? -14.348 9.729 8.459 1.00 91.56 113 LYS A CA 1
ATOM 918 C C . LYS A 1 113 ? -13.864 8.282 8.321 1.00 91.56 113 LYS A C 1
ATOM 920 O O . LYS A 1 113 ? -14.588 7.438 7.785 1.00 91.56 113 LYS A O 1
ATOM 925 N N . PRO A 1 114 ? -12.658 7.967 8.828 1.00 93.94 114 PRO A N 1
ATOM 926 C CA . PRO A 1 114 ? -12.225 6.584 8.978 1.00 93.94 114 PRO A CA 1
ATOM 927 C C . PRO A 1 114 ? -13.210 5.788 9.825 1.00 93.94 114 PRO A C 1
ATOM 929 O O . PRO A 1 114 ? -13.781 6.331 10.765 1.00 93.94 114 PRO A O 1
ATOM 932 N N . TYR A 1 115 ? -13.367 4.500 9.543 1.00 97.00 115 TYR A N 1
ATOM 933 C CA . TYR A 1 115 ? -14.146 3.595 10.391 1.00 97.00 115 TYR A CA 1
ATOM 934 C C . TYR A 1 115 ? -13.394 3.373 11.699 1.00 97.00 115 TYR A C 1
ATOM 936 O O . TYR A 1 115 ? -13.968 3.462 12.783 1.00 97.00 115 TYR A O 1
ATOM 944 N N . ILE A 1 116 ? -12.085 3.148 11.582 1.00 97.88 116 ILE A N 1
ATOM 945 C CA . ILE A 1 116 ? -11.162 3.072 12.706 1.00 97.88 116 ILE A CA 1
ATOM 946 C C . ILE A 1 116 ? -10.119 4.165 12.519 1.00 97.88 116 ILE A C 1
ATOM 948 O O . ILE A 1 116 ? -9.318 4.112 11.585 1.00 97.88 116 ILE A O 1
ATOM 952 N N . PHE A 1 117 ? -10.131 5.137 13.424 1.00 97.69 117 PHE A N 1
ATOM 953 C CA . PHE A 1 117 ? -9.032 6.067 13.634 1.00 97.69 117 PHE A CA 1
ATOM 954 C C . PHE A 1 117 ? -8.318 5.717 14.940 1.00 97.69 117 PHE A C 1
ATOM 956 O O . PHE A 1 117 ? -8.960 5.555 15.983 1.00 97.69 117 PHE A O 1
ATOM 963 N N . GLY A 1 118 ? -6.993 5.622 14.889 1.00 96.31 118 GLY A N 1
ATOM 964 C CA . GLY A 1 118 ? -6.176 5.335 16.060 1.00 96.31 118 GLY A CA 1
ATOM 965 C C . GLY A 1 118 ? -4.827 6.034 16.009 1.00 96.31 118 GLY A C 1
ATOM 966 O O . GLY A 1 118 ? -4.247 6.167 14.935 1.00 96.31 118 GLY A O 1
ATOM 967 N N . ILE A 1 119 ? -4.298 6.401 17.177 1.00 96.62 119 ILE A N 1
ATOM 968 C CA . ILE A 1 119 ? -2.890 6.788 17.344 1.00 96.62 119 ILE A CA 1
ATOM 969 C C . ILE A 1 119 ? -2.151 5.628 18.022 1.00 96.62 119 ILE A C 1
ATOM 971 O O . ILE A 1 119 ? -2.259 5.445 19.243 1.00 96.62 119 ILE A O 1
ATOM 975 N N . PRO A 1 120 ? -1.441 4.777 17.260 1.00 96.12 120 PRO A N 1
ATOM 976 C CA . PRO A 1 120 ? -0.682 3.680 17.836 1.00 96.12 120 PRO A CA 1
ATOM 977 C C . PRO A 1 120 ? 0.405 4.189 18.782 1.00 96.12 120 PRO A C 1
ATOM 979 O O . PRO A 1 120 ? 1.116 5.146 18.482 1.00 96.12 120 PRO A O 1
ATOM 982 N N . THR A 1 121 ? 0.553 3.529 19.926 1.00 93.56 121 THR A N 1
ATOM 983 C CA . THR A 1 121 ? 1.617 3.802 20.901 1.00 93.56 121 THR A CA 1
ATOM 984 C C . THR A 1 121 ? 2.381 2.513 21.183 1.00 93.56 121 THR A C 1
ATOM 986 O O . THR A 1 121 ? 1.784 1.438 21.230 1.00 93.56 121 THR A O 1
ATOM 989 N N . GLY A 1 122 ? 3.704 2.609 21.309 1.00 92.44 122 GLY A N 1
ATOM 990 C CA . GLY A 1 122 ? 4.564 1.487 21.672 1.00 92.44 122 GLY A CA 1
ATOM 991 C C . GLY A 1 122 ? 4.822 1.419 23.176 1.00 92.44 122 GLY A C 1
ATOM 992 O O . GLY A 1 122 ? 4.884 2.443 23.857 1.00 92.44 122 GLY A O 1
ATOM 993 N N . ASN A 1 123 ? 5.035 0.206 23.685 1.00 90.81 123 ASN A N 1
ATOM 994 C CA . ASN A 1 123 ? 5.563 -0.006 25.033 1.00 90.81 123 ASN A CA 1
ATOM 995 C C . ASN A 1 123 ? 7.053 0.414 25.135 1.00 90.81 123 ASN A C 1
ATOM 997 O O . ASN A 1 123 ? 7.615 1.008 24.217 1.00 90.81 123 ASN A O 1
ATOM 1001 N N . GLN A 1 124 ? 7.741 0.069 26.231 1.00 87.50 124 GLN A N 1
ATOM 1002 C CA . GLN A 1 124 ? 9.170 0.389 26.413 1.00 87.50 124 GLN A CA 1
ATOM 1003 C C . GLN A 1 124 ? 10.091 -0.172 25.311 1.00 87.50 124 GLN A C 1
ATOM 1005 O O . GLN A 1 124 ? 11.145 0.400 25.044 1.00 87.50 124 GLN A O 1
ATOM 1010 N N . SER A 1 125 ? 9.699 -1.267 24.655 1.00 87.12 125 SER A N 1
ATOM 1011 C CA . SER A 1 125 ? 10.412 -1.862 23.514 1.00 87.12 125 SER A CA 1
ATOM 1012 C C . SER A 1 125 ? 9.951 -1.304 22.159 1.00 87.12 125 SER A C 1
ATOM 1014 O O . SER A 1 125 ? 10.459 -1.711 21.113 1.00 87.12 125 SER A O 1
ATOM 1016 N N . GLY A 1 126 ? 8.994 -0.374 22.164 1.00 91.38 126 GLY A N 1
ATOM 1017 C CA . GLY A 1 126 ? 8.357 0.184 20.978 1.00 91.38 126 GLY A CA 1
ATOM 1018 C C . GLY A 1 126 ? 7.262 -0.695 20.381 1.00 91.38 126 GLY A C 1
ATOM 1019 O O . GLY A 1 126 ? 6.784 -0.415 19.287 1.00 91.38 126 GLY A O 1
ATOM 1020 N N . ASP A 1 127 ? 6.857 -1.776 21.046 1.00 94.12 127 ASP A N 1
ATOM 1021 C CA . ASP A 1 127 ? 5.853 -2.687 20.502 1.00 94.12 127 ASP A CA 1
ATOM 1022 C C . ASP A 1 127 ? 4.443 -2.168 20.795 1.00 94.12 127 ASP A C 1
ATOM 1024 O O . ASP A 1 127 ? 4.037 -2.046 21.952 1.00 94.12 127 ASP A O 1
ATOM 1028 N N . CYS A 1 128 ? 3.693 -1.874 19.731 1.00 96.12 128 CYS A N 1
ATOM 1029 C CA . CYS A 1 128 ? 2.277 -1.531 19.796 1.00 96.12 128 CYS A CA 1
ATOM 1030 C C . CYS A 1 128 ? 1.408 -2.788 19.847 1.00 96.12 128 CYS A C 1
ATOM 1032 O O . CYS A 1 128 ? 0.407 -2.803 20.551 1.00 96.12 128 CYS A O 1
ATOM 1034 N N . ASN A 1 129 ? 1.794 -3.869 19.162 1.00 96.62 129 ASN A N 1
ATOM 1035 C CA . ASN A 1 129 ? 1.105 -5.165 19.225 1.00 96.62 129 ASN A CA 1
ATOM 1036 C C . ASN A 1 129 ? -0.397 -5.120 18.857 1.00 96.62 129 ASN A C 1
ATOM 1038 O O . ASN A 1 129 ? -1.180 -5.949 19.340 1.00 96.62 129 ASN A O 1
ATOM 1042 N N . LEU A 1 130 ? -0.802 -4.185 17.995 1.00 98.19 130 LEU A N 1
ATOM 1043 C CA . LEU A 1 130 ? -2.172 -4.056 17.498 1.00 98.19 130 LEU A CA 1
ATOM 1044 C C . LEU A 1 130 ? -2.480 -5.126 16.444 1.00 98.19 130 LEU A C 1
ATOM 1046 O O . LEU A 1 130 ? -1.725 -5.304 15.490 1.00 98.19 130 LEU A O 1
ATOM 1050 N N . GLU A 1 131 ? -3.616 -5.804 16.588 1.00 98.56 131 GLU A N 1
ATOM 1051 C CA . GLU A 1 131 ? -4.182 -6.660 15.546 1.00 98.56 131 GLU A CA 1
ATOM 1052 C C . GLU A 1 131 ? -5.616 -6.238 15.189 1.00 98.56 131 GLU A C 1
ATOM 1054 O O . GLU A 1 131 ? -6.457 -6.074 16.069 1.00 98.56 131 GLU A O 1
ATOM 1059 N N . ILE A 1 132 ? -5.910 -6.107 13.895 1.00 98.81 132 ILE A N 1
ATOM 1060 C CA . ILE A 1 132 ? -7.274 -5.999 13.362 1.00 98.81 132 ILE A CA 1
ATOM 1061 C C . ILE A 1 132 ? -7.465 -7.167 12.399 1.00 98.81 132 ILE A C 1
ATOM 1063 O O . ILE A 1 132 ? -6.732 -7.274 11.413 1.00 98.81 132 ILE A O 1
ATOM 1067 N N . SER A 1 133 ? -8.392 -8.080 12.684 1.00 98.69 133 SER A N 1
ATOM 1068 C CA . SER A 1 133 ? -8.483 -9.311 11.900 1.00 98.69 133 SER A CA 1
ATOM 1069 C C . SER A 1 133 ? -9.884 -9.871 11.732 1.00 98.69 133 SER A C 1
ATOM 1071 O O . SER A 1 133 ? -10.698 -9.793 12.640 1.00 98.69 133 SER A O 1
ATOM 1073 N N . GLN A 1 134 ? -10.164 -10.506 10.590 1.00 98.44 134 GLN A N 1
ATOM 1074 C CA . GLN A 1 134 ? -11.479 -11.120 10.325 1.00 98.44 134 GLN A CA 1
ATOM 1075 C C . GLN A 1 134 ? -12.635 -10.107 10.434 1.00 98.44 134 GLN A C 1
ATOM 1077 O O . GLN A 1 134 ? -13.683 -10.408 11.003 1.00 98.44 134 GLN A O 1
ATOM 1082 N N . CYS A 1 135 ? -12.422 -8.886 9.940 1.00 98.75 135 CYS A N 1
ATOM 1083 C CA . CYS A 1 135 ? -13.425 -7.822 9.948 1.00 98.75 135 CYS A CA 1
ATOM 1084 C C . CYS A 1 135 ? -13.882 -7.496 8.526 1.00 98.75 135 CYS A C 1
ATOM 1086 O O . CYS A 1 135 ? -13.077 -7.491 7.588 1.00 98.75 135 CYS A O 1
ATOM 1088 N N . THR A 1 136 ? -15.158 -7.150 8.389 1.00 98.62 136 THR A N 1
ATOM 1089 C CA . THR A 1 136 ? -15.713 -6.600 7.148 1.00 98.62 136 THR A CA 1
ATOM 1090 C C . THR A 1 136 ? -15.893 -5.098 7.298 1.00 98.62 136 THR A C 1
ATOM 1092 O O . THR A 1 136 ? -16.383 -4.639 8.324 1.00 98.62 136 THR A O 1
ATOM 1095 N N . PHE A 1 137 ? -15.537 -4.331 6.275 1.00 98.44 137 PHE A N 1
ATOM 1096 C CA . PHE A 1 137 ? -15.788 -2.900 6.186 1.00 98.44 137 PHE A CA 1
ATOM 1097 C C . PHE A 1 137 ? -16.629 -2.624 4.945 1.00 98.44 137 PHE A C 1
ATOM 1099 O O . PHE A 1 137 ? -16.155 -2.752 3.814 1.00 98.44 137 PHE A O 1
ATOM 1106 N N . MET A 1 138 ? -17.891 -2.271 5.169 1.00 97.38 138 MET A N 1
ATOM 1107 C CA . MET A 1 138 ? -18.867 -2.027 4.116 1.00 97.38 138 MET A CA 1
ATOM 1108 C C . MET A 1 138 ? -19.217 -0.546 4.052 1.00 97.38 138 MET A C 1
ATOM 1110 O O . MET A 1 138 ? -19.677 0.041 5.036 1.00 97.38 138 MET A O 1
ATOM 1114 N N . GLY A 1 139 ? -18.985 0.077 2.903 1.00 93.94 139 GLY A N 1
ATOM 1115 C CA . GLY A 1 139 ? -19.459 1.424 2.610 1.00 93.94 139 GLY A CA 1
ATOM 1116 C C . GLY A 1 139 ? -20.773 1.434 1.839 1.00 93.94 139 GLY A C 1
ATOM 1117 O O . GLY A 1 139 ? -21.441 0.416 1.678 1.00 93.94 139 GLY A O 1
ATOM 1118 N N . THR A 1 140 ? -21.145 2.616 1.362 1.00 90.44 140 THR A N 1
ATOM 1119 C CA . THR A 1 140 ? -22.255 2.811 0.426 1.00 90.44 140 THR A CA 1
ATOM 1120 C C . THR A 1 140 ? -21.715 3.365 -0.892 1.00 90.44 140 THR A C 1
ATOM 1122 O O . THR A 1 140 ? -20.548 3.751 -0.989 1.00 90.44 140 THR A O 1
ATOM 1125 N N . SER A 1 141 ? -22.561 3.474 -1.917 1.00 83.94 141 SER A N 1
ATOM 1126 C CA . SER A 1 141 ? -22.185 4.162 -3.161 1.00 83.94 141 SER A CA 1
ATOM 1127 C C . SER A 1 141 ? -21.687 5.594 -2.917 1.00 83.94 141 SER A C 1
ATOM 1129 O O . SER A 1 141 ? -20.784 6.038 -3.620 1.00 83.94 141 SER A O 1
ATOM 1131 N N . ARG A 1 142 ? -22.212 6.280 -1.888 1.00 82.25 142 ARG A N 1
ATOM 1132 C CA . ARG A 1 142 ? -21.762 7.616 -1.461 1.00 82.25 142 ARG A CA 1
ATOM 1133 C C . ARG A 1 142 ? -20.413 7.599 -0.748 1.00 82.25 142 ARG A C 1
ATOM 1135 O O . ARG A 1 142 ? -19.659 8.551 -0.890 1.00 82.25 142 ARG A O 1
ATOM 1142 N N . SER A 1 143 ? -20.086 6.540 -0.001 1.00 83.31 143 SER A N 1
ATOM 1143 C CA . SER A 1 143 ? -18.750 6.385 0.596 1.00 83.31 143 SER A CA 1
ATOM 1144 C C . SER A 1 143 ? -17.676 6.282 -0.489 1.00 83.31 143 SER A C 1
ATOM 1146 O O . SER A 1 143 ? -16.631 6.917 -0.392 1.00 83.31 143 SER A O 1
ATOM 1148 N N . ALA A 1 144 ? -17.952 5.515 -1.544 1.00 79.62 144 ALA A N 1
ATOM 1149 C CA . ALA A 1 144 ? -17.072 5.317 -2.692 1.00 79.62 144 ALA A CA 1
ATOM 1150 C C . ALA A 1 144 ? -17.334 6.342 -3.816 1.00 79.62 144 ALA A C 1
ATOM 1152 O O . ALA A 1 144 ? -17.544 5.949 -4.966 1.00 79.62 144 ALA A O 1
ATOM 1153 N N . HIS A 1 145 ? -17.331 7.635 -3.468 1.00 74.81 145 HIS A N 1
ATOM 1154 C CA . HIS A 1 145 ? -17.436 8.774 -4.392 1.00 74.81 145 HIS A CA 1
ATOM 1155 C C . HIS A 1 145 ? -16.173 9.655 -4.346 1.00 74.81 145 HIS A C 1
ATOM 1157 O O . HIS A 1 145 ? -15.525 9.745 -3.298 1.00 74.81 145 HIS A O 1
ATOM 1163 N N . SER A 1 146 ? -15.834 10.298 -5.469 1.00 64.38 146 SER A N 1
ATOM 1164 C CA . SER A 1 146 ? -14.651 11.159 -5.674 1.00 64.38 146 SER A CA 1
ATOM 1165 C C . SER A 1 146 ? -14.568 12.339 -4.701 1.00 64.38 146 SER A C 1
ATOM 1167 O O . SER A 1 146 ? -13.502 12.612 -4.152 1.00 64.38 146 SER A O 1
ATOM 1169 N N . ASP A 1 147 ? -15.699 12.996 -4.450 1.00 64.56 147 ASP A N 1
ATOM 1170 C CA . ASP A 1 147 ? -15.804 14.272 -3.713 1.00 64.56 147 ASP A CA 1
ATOM 1171 C C . ASP A 1 147 ? -15.391 14.186 -2.247 1.00 64.56 147 ASP A C 1
ATOM 1173 O O . ASP A 1 147 ? -15.098 15.190 -1.602 1.00 64.56 147 ASP A O 1
ATOM 1177 N N . ASN A 1 148 ? -15.326 12.971 -1.714 1.00 62.59 148 ASN A N 1
ATOM 1178 C CA . ASN A 1 148 ? -14.882 12.721 -0.352 1.00 62.59 148 ASN A CA 1
ATOM 1179 C C . ASN A 1 148 ? -13.352 12.839 -0.192 1.00 62.59 148 ASN A C 1
ATOM 1181 O O . ASN A 1 148 ? -12.836 12.678 0.914 1.00 62.59 148 ASN A O 1
ATOM 1185 N N . GLY A 1 149 ? -12.600 13.083 -1.273 1.00 71.56 149 GLY A N 1
ATOM 1186 C CA . GLY A 1 149 ? -11.139 13.030 -1.255 1.00 71.56 149 GLY A CA 1
ATOM 1187 C C . GLY A 1 149 ? -10.649 11.610 -0.954 1.00 71.56 149 GLY A C 1
ATOM 1188 O O . GLY A 1 149 ? -11.216 10.642 -1.463 1.00 71.56 149 GLY A O 1
ATOM 1189 N N . ARG A 1 150 ? -9.606 11.473 -0.122 1.00 78.06 150 ARG A N 1
ATOM 1190 C CA . ARG A 1 150 ? -9.109 10.176 0.367 1.00 78.06 150 ARG A CA 1
ATOM 1191 C C . ARG A 1 150 ? -9.504 9.951 1.821 1.00 78.06 150 ARG A C 1
ATOM 1193 O O . ARG A 1 150 ? -8.918 10.533 2.733 1.00 78.06 150 ARG A O 1
ATOM 1200 N N . ILE A 1 151 ? -10.448 9.041 2.034 1.00 87.50 151 ILE A N 1
ATOM 1201 C CA . ILE A 1 151 ? -10.907 8.635 3.367 1.00 87.50 151 ILE A CA 1
ATOM 1202 C C . ILE A 1 151 ? -10.519 7.182 3.584 1.00 87.50 151 ILE A C 1
ATOM 1204 O O . ILE A 1 151 ? -11.177 6.264 3.091 1.00 87.50 151 ILE A O 1
ATOM 1208 N N . ALA A 1 152 ? -9.419 6.980 4.305 1.00 92.19 152 ALA A N 1
ATOM 1209 C CA . ALA A 1 152 ? -8.966 5.647 4.668 1.00 92.19 152 ALA A CA 1
ATOM 1210 C C . ALA A 1 152 ? -9.946 5.011 5.658 1.00 92.19 152 ALA A C 1
ATOM 1212 O O . ALA A 1 152 ? -10.294 5.613 6.670 1.00 92.19 152 ALA A O 1
ATOM 1213 N N . THR A 1 153 ? -10.373 3.785 5.374 1.00 97.06 153 THR A N 1
ATOM 1214 C CA . THR A 1 153 ? -11.259 2.999 6.238 1.00 97.06 153 THR A CA 1
ATOM 1215 C C . THR A 1 153 ? -10.591 2.711 7.579 1.00 97.06 153 THR A C 1
ATOM 1217 O O . THR A 1 153 ? -11.191 2.920 8.633 1.00 97.06 153 THR A O 1
ATOM 1220 N N . ILE A 1 154 ? -9.334 2.270 7.538 1.00 98.56 154 ILE A N 1
ATOM 1221 C CA . ILE A 1 154 ? -8.468 2.164 8.710 1.00 98.56 154 ILE A CA 1
ATOM 1222 C C . ILE A 1 154 ? -7.392 3.229 8.562 1.00 98.56 154 ILE A C 1
ATOM 1224 O O . ILE A 1 154 ? -6.576 3.145 7.646 1.00 98.56 154 ILE A O 1
ATOM 1228 N N . TYR A 1 155 ? -7.381 4.201 9.468 1.00 98.19 155 TYR A N 1
ATOM 1229 C CA . TYR A 1 155 ? -6.347 5.221 9.535 1.00 98.19 155 TYR A CA 1
ATOM 1230 C C . TYR A 1 155 ? -5.637 5.144 10.886 1.00 98.19 155 TYR A C 1
ATOM 1232 O O . TYR A 1 155 ? -6.216 5.444 11.930 1.00 98.19 155 TYR A O 1
ATOM 1240 N N . LEU A 1 156 ? -4.374 4.722 10.854 1.00 98.19 156 LEU A N 1
ATOM 1241 C CA . LEU A 1 156 ? -3.500 4.703 12.016 1.00 98.19 156 LEU A CA 1
ATOM 1242 C C . LEU A 1 156 ? -2.377 5.721 11.832 1.00 98.19 156 LEU A C 1
ATOM 1244 O O . LEU A 1 156 ? -1.601 5.613 10.883 1.00 98.19 156 LEU A O 1
ATOM 1248 N N . GLU A 1 157 ? -2.289 6.687 12.742 1.00 96.00 157 GLU A N 1
ATOM 1249 C CA . GLU A 1 157 ? -1.312 7.775 12.686 1.00 96.00 157 GLU A CA 1
ATOM 1250 C C . GLU A 1 157 ? -0.406 7.755 13.911 1.00 96.00 157 GLU A C 1
ATOM 1252 O O . GLU A 1 157 ? -0.837 7.991 15.036 1.00 96.00 157 GLU A O 1
ATOM 1257 N N . VAL A 1 158 ? 0.867 7.445 13.697 1.00 95.00 158 VAL A N 1
ATOM 1258 C CA . VAL A 1 158 ? 1.887 7.482 14.738 1.00 95.00 158 VAL A CA 1
ATOM 1259 C C . VAL A 1 158 ? 2.340 8.918 14.934 1.00 95.00 158 VAL A C 1
ATOM 1261 O O . VAL A 1 158 ? 2.680 9.619 13.988 1.00 95.00 158 VAL A O 1
ATOM 1264 N N . GLU A 1 159 ? 2.377 9.353 16.189 1.00 92.06 159 GLU A N 1
ATOM 1265 C CA . GLU A 1 159 ? 2.805 10.706 16.516 1.00 92.06 159 GLU A CA 1
ATOM 1266 C C . GLU A 1 159 ? 4.292 10.926 16.189 1.00 92.06 159 GLU A C 1
ATOM 1268 O O . GLU A 1 159 ? 5.171 10.184 16.647 1.00 92.06 159 GLU A O 1
ATOM 1273 N N . ASP A 1 160 ? 4.582 11.994 15.447 1.00 89.88 160 ASP A N 1
ATOM 1274 C CA . ASP A 1 160 ? 5.942 12.351 15.056 1.00 89.88 160 ASP A CA 1
ATOM 1275 C C . ASP A 1 160 ? 6.752 12.905 16.229 1.00 89.88 160 ASP A C 1
ATOM 1277 O O . ASP A 1 160 ? 6.686 14.089 16.571 1.00 89.88 160 ASP A O 1
ATOM 1281 N N . LYS A 1 161 ? 7.548 12.028 16.843 1.00 87.88 161 LYS A N 1
ATOM 1282 C CA . LYS A 1 161 ? 8.426 12.346 17.972 1.00 87.88 161 LYS A CA 1
ATOM 1283 C C . LYS A 1 161 ? 9.755 11.611 17.861 1.00 87.88 161 LYS A C 1
ATOM 1285 O O . LYS A 1 161 ? 9.817 10.448 17.459 1.00 87.88 161 LYS A O 1
ATOM 1290 N N . ARG A 1 162 ? 10.838 12.257 18.308 1.00 83.56 162 ARG A N 1
ATOM 1291 C CA . ARG A 1 162 ? 12.122 11.562 18.498 1.00 83.56 162 ARG A CA 1
ATOM 1292 C C . ARG A 1 162 ? 11.927 10.408 19.482 1.00 83.56 162 ARG A C 1
ATOM 1294 O O . ARG A 1 162 ? 11.293 10.594 20.516 1.00 83.56 162 ARG A O 1
ATOM 1301 N N . PHE A 1 163 ? 12.494 9.246 19.162 1.00 80.56 163 PHE A N 1
ATOM 1302 C CA . PHE A 1 163 ? 12.413 8.026 19.979 1.00 80.56 163 PHE A CA 1
ATOM 1303 C C . PHE A 1 163 ? 11.007 7.424 20.137 1.00 80.56 163 PHE A C 1
ATOM 1305 O O . PHE A 1 163 ? 10.829 6.548 20.980 1.00 80.56 163 PHE A O 1
ATOM 1312 N N . ASN A 1 164 ? 10.022 7.839 19.332 1.00 80.81 164 ASN A N 1
ATOM 1313 C CA . ASN A 1 164 ? 8.739 7.145 19.280 1.00 80.81 164 ASN A CA 1
ATOM 1314 C C . ASN A 1 164 ? 8.833 5.963 18.311 1.00 80.81 164 ASN A C 1
ATOM 1316 O O . ASN A 1 164 ? 8.856 6.152 17.095 1.00 80.81 164 ASN A O 1
ATOM 1320 N N . TYR A 1 165 ? 8.932 4.759 18.870 1.00 84.06 165 TYR A N 1
ATOM 1321 C CA . TYR A 1 165 ? 8.951 3.507 18.123 1.00 84.06 165 TYR A CA 1
ATOM 1322 C C . TYR A 1 165 ? 7.590 2.840 18.271 1.00 84.06 165 TYR A C 1
ATOM 1324 O O . TYR A 1 165 ? 7.142 2.585 19.387 1.00 84.06 165 TYR A O 1
ATOM 1332 N N . VAL A 1 166 ? 6.946 2.547 17.147 1.00 93.19 166 VAL A N 1
ATOM 1333 C CA . VAL A 1 166 ? 5.661 1.849 17.117 1.00 93.19 166 VAL A CA 1
ATOM 1334 C C . VAL A 1 166 ? 5.785 0.676 16.164 1.00 93.19 166 VAL A C 1
ATOM 1336 O O . VAL A 1 166 ? 5.895 0.856 14.952 1.00 93.19 166 VAL A O 1
ATOM 1339 N N . ASN A 1 167 ? 5.749 -0.525 16.731 1.00 94.94 167 ASN A N 1
ATOM 1340 C CA . ASN A 1 167 ? 5.999 -1.764 16.015 1.00 94.94 167 ASN A CA 1
ATOM 1341 C C . ASN A 1 167 ? 4.832 -2.748 16.126 1.00 94.94 167 ASN A C 1
ATOM 1343 O O . ASN A 1 167 ? 4.019 -2.673 17.050 1.00 94.94 167 ASN A O 1
ATOM 1347 N N . LYS A 1 168 ? 4.825 -3.744 15.237 1.00 96.19 168 LYS A N 1
ATOM 1348 C CA . LYS A 1 168 ? 3.952 -4.927 15.304 1.00 96.19 168 LYS A CA 1
ATOM 1349 C C . LYS A 1 168 ? 2.467 -4.574 15.191 1.00 96.19 168 LYS A C 1
ATOM 1351 O O . LYS A 1 168 ? 1.663 -4.932 16.052 1.00 96.19 168 LYS A O 1
ATOM 1356 N N . ILE A 1 169 ? 2.105 -3.882 14.111 1.00 98.06 169 ILE A N 1
ATOM 1357 C CA . ILE A 1 169 ? 0.708 -3.651 13.724 1.00 98.06 169 ILE A CA 1
ATOM 1358 C C . ILE A 1 169 ? 0.355 -4.658 12.634 1.00 98.06 169 ILE A C 1
ATOM 1360 O O . ILE A 1 169 ? 0.992 -4.693 11.585 1.00 98.06 169 ILE A O 1
ATOM 1364 N N . THR A 1 170 ? -0.654 -5.487 12.875 1.00 98.50 170 THR A N 1
ATOM 1365 C CA . THR A 1 170 ? -1.113 -6.498 11.919 1.00 98.50 170 THR A CA 1
ATOM 1366 C C . THR A 1 170 ? -2.564 -6.253 11.533 1.00 98.50 170 THR A C 1
ATOM 1368 O O . THR A 1 170 ? -3.432 -6.162 12.397 1.00 98.50 170 THR A O 1
ATOM 1371 N N . ILE A 1 171 ? -2.842 -6.199 10.234 1.00 98.81 171 ILE A N 1
ATOM 1372 C CA . ILE A 1 171 ? -4.197 -6.178 9.684 1.00 98.81 171 ILE A CA 1
ATOM 1373 C C . ILE A 1 171 ? -4.329 -7.395 8.775 1.00 98.81 171 ILE A C 1
ATOM 1375 O O . ILE A 1 171 ? -3.579 -7.511 7.806 1.00 98.81 171 ILE A O 1
ATOM 1379 N N . LYS A 1 172 ? -5.217 -8.341 9.093 1.00 98.62 172 LYS A N 1
ATOM 1380 C CA . LYS A 1 172 ? -5.282 -9.599 8.334 1.00 98.62 172 LYS A CA 1
ATOM 1381 C C . LYS A 1 172 ? -6.684 -10.151 8.131 1.00 98.62 172 LYS A C 1
ATOM 1383 O O . LYS A 1 172 ? -7.513 -10.082 9.032 1.00 98.62 172 LYS A O 1
ATOM 1388 N N . ASN A 1 173 ? -6.916 -10.805 6.997 1.00 98.69 173 ASN A N 1
ATOM 1389 C CA . ASN A 1 173 ? -8.196 -11.443 6.674 1.00 98.69 173 ASN A CA 1
ATOM 1390 C C . ASN A 1 173 ? -9.372 -10.450 6.736 1.00 98.69 173 ASN A C 1
ATOM 1392 O O . ASN A 1 173 ? -10.426 -10.781 7.274 1.00 98.69 173 ASN A O 1
ATOM 1396 N N . CYS A 1 174 ? -9.174 -9.217 6.263 1.00 98.81 174 CYS A N 1
ATOM 1397 C CA . CYS A 1 174 ? -10.214 -8.188 6.256 1.00 98.81 174 CYS A CA 1
ATOM 1398 C C . CYS A 1 174 ? -10.765 -7.971 4.843 1.00 98.81 174 CYS A C 1
ATOM 1400 O O . CYS A 1 174 ? -10.019 -8.010 3.860 1.00 98.81 174 CYS A O 1
ATOM 1402 N N . HIS A 1 175 ? -12.065 -7.705 4.747 1.00 98.69 175 HIS A N 1
ATOM 1403 C CA . HIS A 1 175 ? -12.740 -7.411 3.485 1.00 98.69 175 HIS A CA 1
ATOM 1404 C C . HIS A 1 175 ? -13.230 -5.966 3.467 1.00 98.69 175 HIS A C 1
ATOM 1406 O O . HIS A 1 175 ? -13.882 -5.520 4.406 1.00 98.69 175 HIS A O 1
ATOM 1412 N N . PHE A 1 176 ? -12.926 -5.245 2.394 1.00 98.06 176 PHE A N 1
ATOM 1413 C CA . PHE A 1 176 ? -13.306 -3.856 2.181 1.00 98.06 176 PHE A CA 1
ATOM 1414 C C . PHE A 1 176 ? -14.133 -3.770 0.901 1.00 98.06 176 PHE A C 1
ATOM 1416 O O . PHE A 1 176 ? -13.671 -4.180 -0.170 1.00 98.06 176 PHE A O 1
ATOM 1423 N N . ASN A 1 177 ? -15.345 -3.228 0.995 1.00 95.69 177 ASN A N 1
ATOM 1424 C CA . ASN A 1 177 ? -16.228 -3.088 -0.158 1.00 95.69 177 ASN A CA 1
ATOM 1425 C C . ASN A 1 177 ? -16.981 -1.757 -0.142 1.00 95.69 177 ASN A C 1
ATOM 1427 O O . ASN A 1 177 ? -17.454 -1.322 0.907 1.00 95.69 177 ASN A O 1
ATOM 1431 N N . PHE A 1 178 ? -17.086 -1.112 -1.308 1.00 91.88 178 PHE A N 1
ATOM 1432 C CA . PHE A 1 178 ? -17.706 0.213 -1.469 1.00 91.88 178 PHE A CA 1
ATOM 1433 C C . PHE A 1 178 ? -17.130 1.282 -0.525 1.00 91.88 178 PHE A C 1
ATOM 1435 O O . PHE A 1 178 ? -17.822 2.208 -0.108 1.00 91.88 178 PHE A O 1
ATOM 1442 N N . VAL A 1 179 ? -15.846 1.176 -0.192 1.00 91.06 179 VAL A N 1
ATOM 1443 C CA . VAL A 1 179 ? -15.134 2.179 0.609 1.00 91.06 179 VAL A CA 1
ATOM 1444 C C . VAL A 1 179 ? -14.359 3.138 -0.292 1.00 91.06 179 VAL A C 1
ATOM 1446 O O . VAL A 1 179 ? -14.043 2.812 -1.436 1.00 91.06 179 VAL A O 1
ATOM 1449 N N . ASN A 1 180 ? -14.032 4.323 0.223 1.00 88.75 180 ASN A N 1
ATOM 1450 C CA . ASN A 1 180 ? -13.217 5.290 -0.506 1.00 88.75 180 ASN A CA 1
ATOM 1451 C C . ASN A 1 180 ? -11.771 4.777 -0.656 1.00 88.75 180 ASN A C 1
ATOM 1453 O O . ASN A 1 180 ? -11.336 4.472 -1.766 1.00 88.75 180 ASN A O 1
ATOM 1457 N N . SER A 1 181 ? -11.073 4.612 0.473 1.00 91.31 181 SER A N 1
ATOM 1458 C CA . SER A 1 181 ? -9.725 4.048 0.585 1.00 91.31 181 SER A CA 1
ATOM 1459 C C . SER A 1 181 ? -9.678 2.989 1.698 1.00 91.31 181 SER A C 1
ATOM 1461 O O . SER A 1 181 ? -10.496 2.993 2.621 1.00 91.31 181 SER A O 1
ATOM 1463 N N . GLY A 1 182 ? -8.747 2.043 1.603 1.00 95.88 182 GLY A N 1
ATOM 1464 C CA . GLY A 1 182 ? -8.610 0.903 2.500 1.00 95.88 182 GLY A CA 1
ATOM 1465 C C . GLY A 1 182 ? -7.833 1.235 3.771 1.00 95.88 182 GLY A C 1
ATOM 1466 O O . GLY A 1 182 ? -8.389 1.739 4.747 1.00 95.88 182 GLY A O 1
ATOM 1467 N N . ILE A 1 183 ? -6.550 0.895 3.775 1.00 98.62 183 ILE A N 1
ATOM 1468 C CA . ILE A 1 183 ? -5.666 0.942 4.936 1.00 98.62 183 ILE A CA 1
ATOM 1469 C C . ILE A 1 183 ? -4.621 2.033 4.734 1.00 98.62 183 ILE A C 1
ATOM 1471 O O . ILE A 1 183 ? -3.850 1.986 3.778 1.00 98.62 183 ILE A O 1
ATOM 1475 N N . TYR A 1 184 ? -4.545 2.959 5.684 1.00 97.75 184 TYR A N 1
ATOM 1476 C CA . TYR A 1 184 ? -3.496 3.962 5.760 1.00 97.75 184 TYR A CA 1
ATOM 1477 C C . TYR A 1 184 ? -2.754 3.853 7.096 1.00 97.75 184 TYR A C 1
ATOM 1479 O O . TYR A 1 184 ? -3.333 4.074 8.163 1.00 97.75 184 TYR A O 1
ATOM 1487 N N . ILE A 1 185 ? -1.463 3.515 7.025 1.00 98.00 185 ILE A N 1
ATOM 1488 C CA . ILE A 1 185 ? -0.536 3.549 8.158 1.00 98.00 185 ILE A CA 1
ATOM 1489 C C . ILE A 1 185 ? 0.443 4.703 7.957 1.00 98.00 185 ILE A C 1
ATOM 1491 O O . ILE A 1 185 ? 1.321 4.643 7.094 1.00 98.00 185 ILE A O 1
ATOM 1495 N N . HIS A 1 186 ? 0.303 5.737 8.781 1.00 96.19 186 HIS A N 1
ATOM 1496 C CA . HIS A 1 186 ? 1.248 6.838 8.856 1.00 96.19 186 HIS A CA 1
ATOM 1497 C C . HIS A 1 186 ? 2.222 6.585 10.005 1.00 96.19 186 HIS A C 1
ATOM 1499 O O . HIS A 1 186 ? 1.884 6.769 11.171 1.00 96.19 186 HIS A O 1
ATOM 1505 N N . GLY A 1 187 ? 3.412 6.084 9.677 1.00 95.31 187 GLY A N 1
ATOM 1506 C CA . GLY A 1 187 ? 4.497 5.893 10.631 1.00 95.31 187 GLY A CA 1
ATOM 1507 C C . GLY A 1 187 ? 5.187 7.203 11.008 1.00 95.31 187 GLY A C 1
ATOM 1508 O O . GLY A 1 187 ? 4.890 8.262 10.466 1.00 95.31 187 GLY A O 1
ATOM 1509 N N . ASN A 1 188 ? 6.150 7.119 11.923 1.00 93.44 188 ASN A N 1
ATOM 1510 C CA . ASN A 1 188 ? 6.894 8.285 12.389 1.00 93.44 188 ASN A CA 1
ATOM 1511 C C . ASN A 1 188 ? 7.890 8.771 11.321 1.00 93.44 188 ASN A C 1
ATOM 1513 O O . ASN A 1 188 ? 8.872 8.100 10.998 1.00 93.44 188 ASN A O 1
ATOM 1517 N N . THR A 1 189 ? 7.635 9.963 10.798 1.00 92.50 189 THR A N 1
ATOM 1518 C CA . THR A 1 189 ? 8.404 10.651 9.757 1.00 92.50 189 THR A CA 1
ATOM 1519 C C . THR A 1 189 ? 9.567 11.474 10.311 1.00 92.50 189 THR A C 1
ATOM 1521 O O . THR A 1 189 ? 10.343 12.041 9.538 1.00 92.50 189 THR A O 1
ATOM 1524 N N . THR A 1 190 ? 9.727 11.528 11.641 1.00 90.62 190 THR A N 1
ATOM 1525 C CA . THR A 1 190 ? 10.783 12.309 12.296 1.00 90.62 190 THR A CA 1
ATOM 1526 C C . THR A 1 190 ? 12.166 11.848 11.841 1.00 90.62 190 THR A C 1
ATOM 1528 O O . THR A 1 190 ? 12.572 10.725 12.153 1.00 90.62 190 THR A O 1
ATOM 1531 N N . PRO A 1 191 ? 12.949 12.711 11.171 1.00 87.38 191 PRO A N 1
ATOM 1532 C CA . PRO A 1 191 ? 14.272 12.330 10.718 1.00 87.38 191 PRO A CA 1
ATOM 1533 C C . PRO A 1 191 ? 15.224 12.182 11.906 1.00 87.38 191 PRO A C 1
ATOM 1535 O O . PRO A 1 191 ? 15.209 12.968 12.860 1.00 87.38 191 PRO A O 1
ATOM 1538 N N . LYS A 1 192 ? 16.119 11.194 11.826 1.00 85.00 192 LYS A N 1
ATOM 1539 C CA . LYS A 1 192 ? 17.204 11.037 12.805 1.00 85.00 192 LYS A CA 1
ATOM 1540 C C . LYS A 1 192 ? 18.210 12.183 12.738 1.00 85.00 192 LYS A C 1
ATOM 1542 O O . LYS A 1 192 ? 18.740 12.590 13.770 1.00 85.00 192 LYS A O 1
ATOM 1547 N N . SER A 1 193 ? 18.470 12.676 11.530 1.00 85.88 193 SER A N 1
ATOM 1548 C CA . SER A 1 193 ? 19.410 13.752 11.235 1.00 85.88 193 SER A CA 1
ATOM 1549 C C . SER A 1 193 ? 18.867 14.655 10.130 1.00 85.88 193 SER A C 1
ATOM 1551 O O . SER A 1 193 ? 18.090 14.220 9.287 1.00 85.88 193 SER A O 1
ATOM 1553 N N . THR A 1 194 ? 19.309 15.910 10.107 1.00 87.19 194 THR A N 1
ATOM 1554 C CA . THR A 1 194 ? 18.962 16.886 9.062 1.00 87.19 194 THR A CA 1
ATOM 1555 C C . THR A 1 194 ? 19.805 16.746 7.798 1.00 87.19 194 THR A C 1
ATOM 1557 O O . THR A 1 194 ? 19.512 17.384 6.795 1.00 87.19 194 THR A O 1
ATOM 1560 N N . ASN A 1 195 ? 20.873 15.950 7.844 1.00 86.88 195 ASN A N 1
ATOM 1561 C CA . ASN A 1 195 ? 21.842 15.837 6.757 1.00 86.88 195 ASN A CA 1
ATOM 1562 C C . ASN A 1 195 ? 21.858 14.460 6.085 1.00 86.88 195 ASN A C 1
ATOM 1564 O O . ASN A 1 195 ? 22.647 14.271 5.161 1.00 86.88 195 ASN A O 1
ATOM 1568 N N . ASN A 1 196 ? 21.056 13.508 6.567 1.00 86.19 196 ASN A N 1
ATOM 1569 C CA . ASN A 1 196 ? 21.118 12.116 6.155 1.00 86.19 196 ASN A CA 1
ATOM 1570 C C . ASN A 1 196 ? 19.817 11.372 6.491 1.00 86.19 196 ASN A C 1
ATOM 1572 O O . ASN A 1 196 ? 19.330 11.455 7.621 1.00 86.19 196 ASN A O 1
ATOM 1576 N N . ASN A 1 197 ? 19.321 10.595 5.530 1.00 84.94 197 ASN A N 1
ATOM 1577 C CA . ASN A 1 197 ? 18.171 9.701 5.651 1.00 84.94 197 ASN A CA 1
ATOM 1578 C C . ASN A 1 197 ? 18.583 8.210 5.628 1.00 84.94 197 ASN A C 1
ATOM 1580 O O . ASN A 1 197 ? 17.749 7.325 5.450 1.00 84.94 197 ASN A O 1
ATOM 1584 N N . LEU A 1 198 ? 19.878 7.905 5.795 1.00 80.62 198 LEU A N 1
ATOM 1585 C CA . LEU A 1 198 ? 20.346 6.534 5.994 1.00 80.62 198 LEU A CA 1
ATOM 1586 C C . LEU A 1 198 ? 19.846 5.976 7.332 1.00 80.62 198 LEU A C 1
ATOM 1588 O O . LEU A 1 198 ? 20.026 6.565 8.404 1.00 80.62 198 LEU A O 1
ATOM 1592 N N . GLY A 1 199 ? 19.312 4.761 7.256 1.00 71.25 199 GLY A N 1
ATOM 1593 C CA . GLY A 1 199 ? 18.811 4.007 8.394 1.00 71.25 199 GLY A CA 1
ATOM 1594 C C . GLY A 1 199 ? 17.323 4.221 8.652 1.00 71.25 199 GLY A C 1
ATOM 1595 O O . GLY A 1 199 ? 16.694 5.158 8.177 1.00 71.25 199 GLY A O 1
ATOM 1596 N N . ASP A 1 200 ? 16.763 3.321 9.451 1.00 74.94 200 ASP A N 1
ATOM 1597 C CA . ASP A 1 200 ? 15.316 3.239 9.672 1.00 74.94 200 ASP A CA 1
ATOM 1598 C C . ASP A 1 200 ? 14.902 3.813 11.024 1.00 74.94 200 ASP A C 1
ATOM 1600 O O . ASP A 1 200 ? 13.849 3.475 11.552 1.00 74.94 200 ASP A O 1
ATOM 1604 N N . SER A 1 201 ? 15.767 4.620 11.642 1.00 70.50 201 SER A N 1
ATOM 1605 C CA . SER A 1 201 ? 15.600 5.038 13.034 1.00 70.50 201 SER A CA 1
ATOM 1606 C C . SER A 1 201 ? 14.298 5.822 13.210 1.00 70.50 201 SER A C 1
ATOM 1608 O O . SER A 1 201 ? 14.073 6.801 12.511 1.00 70.50 201 SER A O 1
ATOM 1610 N N . TYR A 1 202 ? 13.483 5.372 14.163 1.00 85.25 202 TYR A N 1
ATOM 1611 C CA . TYR A 1 202 ? 12.141 5.861 14.508 1.00 85.25 202 TYR A CA 1
ATOM 1612 C C . TYR A 1 202 ? 11.000 5.428 13.582 1.00 85.25 202 TYR A C 1
ATOM 1614 O O . TYR A 1 202 ? 9.857 5.531 14.008 1.00 85.25 202 TYR A O 1
ATOM 1622 N N . LYS A 1 203 ? 11.273 4.865 12.397 1.00 90.69 203 LYS A N 1
ATOM 1623 C CA . LYS A 1 203 ? 10.225 4.294 11.535 1.00 90.69 203 LYS A CA 1
ATOM 1624 C C . LYS A 1 203 ? 9.489 3.147 12.228 1.00 90.69 203 LYS A C 1
ATOM 1626 O O . LYS A 1 203 ? 10.011 2.503 13.141 1.00 90.69 203 LYS A O 1
ATOM 1631 N N . CYS A 1 204 ? 8.287 2.861 11.744 1.00 93.75 204 CYS A N 1
ATOM 1632 C CA . CYS A 1 204 ? 7.482 1.754 12.244 1.00 93.75 204 CYS A CA 1
ATOM 1633 C C . CYS A 1 204 ? 7.932 0.415 11.655 1.00 93.75 204 CYS A C 1
ATOM 1635 O O . CYS A 1 204 ? 8.030 0.283 10.433 1.00 93.75 204 CYS A O 1
ATOM 1637 N N . TYR A 1 205 ? 8.156 -0.586 12.511 1.00 94.69 205 TYR A N 1
ATOM 1638 C CA . TYR A 1 205 ? 8.554 -1.935 12.095 1.00 94.69 205 TYR A CA 1
ATOM 1639 C C . TYR A 1 205 ? 7.445 -2.970 12.300 1.00 94.69 205 TYR A C 1
ATOM 1641 O O . TYR A 1 205 ? 6.601 -2.835 13.181 1.00 94.69 205 TYR A O 1
ATOM 1649 N N . GLY A 1 206 ? 7.468 -4.069 11.547 1.00 94.88 206 GLY A N 1
ATOM 1650 C CA . GLY A 1 206 ? 6.488 -5.145 11.713 1.00 94.88 206 GLY A CA 1
ATOM 1651 C C . GLY A 1 206 ? 5.062 -4.742 11.335 1.00 94.88 206 GLY A C 1
ATOM 1652 O O . GLY A 1 206 ? 4.115 -5.188 11.983 1.00 94.88 206 GLY A O 1
ATOM 1653 N N . ILE A 1 207 ? 4.901 -3.874 10.332 1.00 97.00 207 ILE A N 1
ATOM 1654 C CA . ILE A 1 207 ? 3.594 -3.502 9.779 1.00 97.00 207 ILE A CA 1
ATOM 1655 C C . ILE A 1 207 ? 3.173 -4.562 8.767 1.00 97.00 207 ILE A C 1
ATOM 1657 O O . ILE A 1 207 ? 3.757 -4.652 7.693 1.00 97.00 207 ILE A O 1
ATOM 1661 N N . LYS A 1 208 ? 2.182 -5.388 9.096 1.00 97.69 208 LYS A N 1
ATOM 1662 C CA . LYS A 1 208 ? 1.819 -6.566 8.298 1.00 97.69 208 LYS A CA 1
ATOM 1663 C C . LYS A 1 208 ? 0.380 -6.489 7.827 1.00 97.69 208 LYS A C 1
ATOM 1665 O O . LYS A 1 208 ? -0.532 -6.572 8.645 1.00 97.69 208 LYS A O 1
ATOM 1670 N N . ILE A 1 209 ? 0.178 -6.411 6.515 1.00 98.62 209 ILE A N 1
ATOM 1671 C CA . ILE A 1 209 ? -1.153 -6.456 5.899 1.00 98.62 209 ILE A CA 1
ATOM 1672 C C . ILE A 1 209 ? -1.290 -7.768 5.127 1.00 98.62 209 ILE A C 1
ATOM 1674 O O . ILE A 1 209 ? -0.538 -8.001 4.187 1.00 98.62 209 ILE A O 1
ATOM 1678 N N . LYS A 1 210 ? -2.199 -8.662 5.532 1.00 98.25 210 LYS A N 1
ATOM 1679 C CA . LYS A 1 210 ? -2.248 -10.028 4.981 1.00 98.25 210 LYS A CA 1
ATOM 1680 C C . LYS A 1 210 ? -3.641 -10.486 4.590 1.00 98.25 210 LYS A C 1
ATOM 1682 O O . LYS A 1 210 ? -4.560 -10.370 5.393 1.00 98.25 210 LYS A O 1
ATOM 1687 N N . SER A 1 211 ? -3.786 -11.102 3.420 1.00 98.06 211 SER A N 1
ATOM 1688 C CA . SER A 1 211 ? -5.050 -11.733 3.009 1.00 98.06 211 SER A CA 1
ATOM 1689 C C . SER A 1 211 ? -6.235 -10.757 3.055 1.00 98.06 211 SER A C 1
ATOM 1691 O O . SER A 1 211 ? -7.336 -11.113 3.473 1.00 98.06 211 SER A O 1
ATOM 1693 N N . CYS A 1 212 ? -5.989 -9.493 2.702 1.00 98.69 212 CYS A N 1
ATOM 1694 C CA . CYS A 1 212 ? -7.016 -8.458 2.651 1.00 98.69 212 CYS A CA 1
ATOM 1695 C C . CYS A 1 212 ? -7.521 -8.292 1.218 1.00 98.69 212 CYS A C 1
ATOM 1697 O O . CYS A 1 212 ? -6.745 -8.379 0.263 1.00 98.69 212 CYS A O 1
ATOM 1699 N N . SER A 1 213 ? -8.816 -8.018 1.077 1.00 98.06 213 SER A N 1
ATOM 1700 C CA . SER A 1 213 ? -9.446 -7.781 -0.223 1.00 98.06 213 SER A CA 1
ATOM 1701 C C . SER A 1 213 ? -10.143 -6.428 -0.268 1.00 98.06 213 SER A C 1
ATOM 1703 O O . SER A 1 213 ? -10.861 -6.063 0.659 1.00 98.06 213 SER A O 1
ATOM 1705 N N . PHE A 1 214 ? -9.944 -5.703 -1.364 1.00 96.25 214 PHE A N 1
ATOM 1706 C CA . PHE A 1 214 ? -10.524 -4.393 -1.632 1.00 96.25 214 PHE A CA 1
ATOM 1707 C C . PHE A 1 214 ? -11.335 -4.473 -2.924 1.00 96.25 214 PHE A C 1
ATOM 1709 O O . PHE A 1 214 ? -10.789 -4.746 -3.991 1.00 96.25 214 PHE A O 1
ATOM 1716 N N . THR A 1 215 ? -12.643 -4.260 -2.830 1.00 93.00 215 THR A N 1
ATOM 1717 C CA . THR A 1 215 ? -13.584 -4.369 -3.953 1.00 93.00 215 THR A CA 1
ATOM 1718 C C . THR A 1 215 ? -14.437 -3.113 -4.057 1.00 93.00 215 THR A C 1
ATOM 1720 O O . THR A 1 215 ? -14.763 -2.495 -3.047 1.00 93.00 215 THR A O 1
ATOM 1723 N N . ASN A 1 216 ? -14.769 -2.691 -5.280 1.00 88.38 216 ASN A N 1
ATOM 1724 C CA . ASN A 1 216 ? -15.536 -1.459 -5.534 1.00 88.38 216 ASN A CA 1
ATOM 1725 C C . ASN A 1 216 ? -14.959 -0.215 -4.832 1.00 88.38 216 ASN A C 1
ATOM 1727 O O . ASN A 1 216 ? -15.693 0.704 -4.467 1.00 88.38 216 ASN A O 1
ATOM 1731 N N . ILE A 1 217 ? -13.641 -0.217 -4.646 1.00 86.75 217 ILE A N 1
ATOM 1732 C CA . ILE A 1 217 ? -12.853 0.849 -4.040 1.00 86.75 217 ILE A CA 1
ATOM 1733 C C . ILE A 1 217 ? -12.447 1.860 -5.115 1.00 86.75 217 ILE A C 1
ATOM 1735 O O . ILE A 1 217 ? -12.285 1.483 -6.278 1.00 86.75 217 ILE A O 1
ATOM 1739 N N . ILE A 1 218 ? -12.298 3.134 -4.756 1.00 80.56 218 ILE A N 1
ATOM 1740 C CA . ILE A 1 218 ? -11.957 4.188 -5.731 1.00 80.56 218 ILE A CA 1
ATOM 1741 C C . ILE A 1 218 ? -10.502 4.656 -5.621 1.00 80.56 218 ILE A C 1
ATOM 1743 O O . ILE A 1 218 ? -9.913 5.038 -6.623 1.00 80.56 218 ILE A O 1
ATOM 1747 N N . ASN A 1 219 ? -9.919 4.598 -4.424 1.00 86.69 219 ASN A N 1
ATOM 1748 C CA . ASN A 1 219 ? -8.589 5.115 -4.089 1.00 86.69 219 ASN A CA 1
ATOM 1749 C C . ASN A 1 219 ? -7.674 3.971 -3.604 1.00 86.69 219 ASN A C 1
ATOM 1751 O O . ASN A 1 219 ? -7.946 2.796 -3.883 1.00 86.69 219 ASN A O 1
ATOM 1755 N N . ALA A 1 220 ? -6.586 4.287 -2.899 1.00 91.12 220 ALA A N 1
ATOM 1756 C CA . ALA A 1 220 ? -5.644 3.304 -2.372 1.00 91.12 220 ALA A CA 1
ATOM 1757 C C . ALA A 1 220 ? -6.325 2.232 -1.525 1.00 91.12 220 ALA A C 1
ATOM 1759 O O . ALA A 1 220 ? -7.089 2.537 -0.607 1.00 91.12 220 ALA A O 1
ATOM 1760 N N . GLY A 1 221 ? -5.986 0.973 -1.779 1.00 95.06 221 GLY A N 1
ATOM 1761 C CA . GLY A 1 221 ? -6.218 -0.127 -0.852 1.00 95.06 221 GLY A CA 1
ATOM 1762 C C . GLY A 1 221 ? -5.206 -0.106 0.290 1.00 95.06 221 GLY A C 1
ATOM 1763 O O . GLY A 1 221 ? -5.589 -0.325 1.437 1.00 95.06 221 GLY A O 1
ATOM 1764 N N . ILE A 1 222 ? -3.933 0.191 -0.001 1.00 97.94 222 ILE A N 1
ATOM 1765 C CA . ILE A 1 222 ? -2.856 0.243 0.997 1.00 97.94 222 ILE A CA 1
ATOM 1766 C C . ILE A 1 222 ? -1.961 1.462 0.756 1.00 97.94 222 ILE A C 1
ATOM 1768 O O . ILE A 1 222 ? -1.368 1.595 -0.310 1.00 97.94 222 ILE A O 1
ATOM 1772 N N . LEU A 1 223 ? -1.796 2.285 1.791 1.00 96.94 223 LEU A N 1
ATOM 1773 C CA . LEU A 1 223 ? -0.792 3.343 1.864 1.00 96.94 223 LEU A CA 1
ATOM 1774 C C . LEU A 1 223 ? 0.069 3.155 3.115 1.00 96.94 223 LEU A C 1
ATOM 1776 O O . LEU A 1 223 ? -0.450 3.163 4.236 1.00 96.94 223 LEU A O 1
ATOM 1780 N N . LEU A 1 224 ? 1.384 3.014 2.927 1.00 97.75 224 LEU A N 1
ATOM 1781 C CA . LEU A 1 224 ? 2.355 3.023 4.026 1.00 97.75 224 LEU A CA 1
ATOM 1782 C C . LEU A 1 224 ? 3.258 4.254 3.931 1.00 97.75 224 LEU A C 1
ATOM 1784 O O . LEU A 1 224 ? 3.893 4.503 2.908 1.00 97.75 224 LEU A O 1
ATOM 1788 N N . VAL A 1 225 ? 3.361 4.993 5.031 1.00 95.88 225 VAL A N 1
ATOM 1789 C CA . VAL A 1 225 ? 4.264 6.141 5.165 1.00 95.88 225 VAL A CA 1
ATOM 1790 C C . VAL A 1 225 ? 5.249 5.850 6.289 1.00 95.88 225 VAL A C 1
ATOM 1792 O O . VAL A 1 225 ? 4.841 5.404 7.359 1.00 95.88 225 VAL A O 1
ATOM 1795 N N . ALA A 1 226 ? 6.544 6.080 6.056 1.00 95.06 226 ALA A N 1
ATOM 1796 C CA . ALA A 1 226 ? 7.605 5.931 7.063 1.00 95.06 226 ALA A CA 1
ATOM 1797 C C . ALA A 1 226 ? 7.591 4.580 7.817 1.00 95.06 226 ALA A C 1
ATOM 1799 O O . ALA A 1 226 ? 7.823 4.497 9.027 1.00 95.06 226 ALA A O 1
ATOM 1800 N N . CYS A 1 227 ? 7.332 3.500 7.079 1.00 95.50 227 CYS A N 1
ATOM 1801 C CA . CYS A 1 227 ? 7.401 2.124 7.564 1.00 95.50 227 CYS A CA 1
ATOM 1802 C C . CYS A 1 227 ? 8.695 1.453 7.086 1.00 95.50 227 CYS A C 1
ATOM 1804 O O . CYS A 1 227 ? 9.223 1.782 6.021 1.00 95.50 227 CYS A O 1
ATOM 1806 N N . ALA A 1 228 ? 9.218 0.500 7.854 1.00 94.56 228 ALA A N 1
ATOM 1807 C CA . ALA A 1 228 ? 10.406 -0.241 7.455 1.00 94.56 228 ALA A CA 1
ATOM 1808 C C . ALA A 1 228 ? 10.454 -1.673 7.991 1.00 94.56 228 ALA A C 1
ATOM 1810 O O . ALA A 1 228 ? 9.731 -2.018 8.924 1.00 94.56 228 ALA A O 1
ATOM 1811 N N . SER A 1 229 ? 11.333 -2.504 7.436 1.00 93.00 229 SER A N 1
ATOM 1812 C CA . SER A 1 229 ? 11.734 -3.779 8.052 1.00 93.00 229 SER A CA 1
ATOM 1813 C C . SER A 1 229 ? 13.062 -3.626 8.795 1.00 93.00 229 SER A C 1
ATOM 1815 O O . SER A 1 229 ? 13.961 -2.930 8.323 1.00 93.00 229 SER A O 1
ATOM 1817 N N . LYS A 1 230 ? 13.222 -4.292 9.950 1.00 88.88 230 LYS A N 1
ATOM 1818 C CA . LYS A 1 230 ? 14.519 -4.308 10.662 1.00 88.88 230 LYS A CA 1
ATOM 1819 C C . LYS A 1 230 ? 15.567 -5.134 9.918 1.00 88.88 230 LYS A C 1
ATOM 1821 O O . LYS A 1 230 ? 16.720 -4.715 9.814 1.00 88.88 230 LYS A O 1
ATOM 1826 N N . ASN A 1 231 ? 15.166 -6.299 9.417 1.00 80.19 231 ASN A N 1
ATOM 1827 C CA . ASN A 1 231 ? 16.053 -7.203 8.702 1.00 80.19 231 ASN A CA 1
ATOM 1828 C C . ASN A 1 231 ? 16.265 -6.727 7.257 1.00 80.19 231 ASN A C 1
ATOM 1830 O O . ASN A 1 231 ? 15.326 -6.275 6.604 1.00 80.19 231 ASN A O 1
ATOM 1834 N N . SER A 1 232 ? 17.503 -6.818 6.776 1.00 70.50 232 SER A N 1
ATOM 1835 C CA . SER A 1 232 ? 17.869 -6.562 5.380 1.00 70.50 232 SER A CA 1
ATOM 1836 C C . SER A 1 232 ? 17.735 -7.798 4.491 1.00 70.50 232 SER A C 1
ATOM 1838 O O . SER A 1 232 ? 17.818 -7.671 3.276 1.00 70.50 232 SER A O 1
ATOM 1840 N N . ASN A 1 233 ? 17.574 -8.991 5.073 1.00 78.31 233 ASN A N 1
ATOM 1841 C CA . ASN A 1 233 ? 17.340 -10.211 4.316 1.00 78.31 233 ASN A CA 1
ATOM 1842 C C . ASN A 1 233 ? 15.846 -10.361 4.006 1.00 78.31 233 ASN A C 1
ATOM 1844 O O . ASN A 1 233 ? 15.030 -10.576 4.902 1.00 78.31 233 ASN A O 1
ATOM 1848 N N . TYR A 1 234 ? 15.522 -10.279 2.721 1.00 68.25 234 TYR A N 1
ATOM 1849 C CA . TYR A 1 234 ? 14.159 -10.310 2.203 1.00 68.25 234 TYR A CA 1
ATOM 1850 C C . TYR A 1 234 ? 13.453 -11.662 2.353 1.00 68.25 234 TYR A C 1
ATOM 1852 O O . TYR A 1 234 ? 12.224 -11.719 2.391 1.00 68.25 234 TYR A O 1
ATOM 1860 N N . ASP A 1 235 ? 14.208 -12.749 2.487 1.00 74.88 235 ASP A N 1
ATOM 1861 C CA . ASP A 1 235 ? 13.641 -14.091 2.632 1.00 74.88 235 ASP A CA 1
ATOM 1862 C C . ASP A 1 235 ? 13.460 -14.491 4.104 1.00 74.88 235 ASP A C 1
ATOM 1864 O O . ASP A 1 235 ? 12.718 -15.423 4.420 1.00 74.88 235 ASP A O 1
ATOM 1868 N N . LEU A 1 236 ? 14.057 -13.737 5.035 1.00 72.00 236 LEU A N 1
ATOM 1869 C CA . LEU A 1 236 ? 13.867 -13.917 6.473 1.00 72.00 236 LEU A CA 1
ATOM 1870 C C . LEU A 1 236 ? 12.714 -13.044 6.977 1.00 72.00 236 LEU A C 1
ATOM 1872 O O . LEU A 1 236 ? 12.908 -11.941 7.487 1.00 72.00 236 LEU A O 1
ATOM 1876 N N . LYS A 1 237 ? 11.491 -13.571 6.863 1.00 77.69 237 LYS A N 1
ATOM 1877 C CA . LYS A 1 237 ? 10.299 -12.954 7.459 1.00 77.69 237 LYS A CA 1
ATOM 1878 C C . LYS A 1 237 ? 10.276 -13.187 8.973 1.00 77.69 237 LYS A C 1
ATOM 1880 O O . LYS A 1 237 ? 10.108 -14.317 9.422 1.00 77.69 237 LYS A O 1
ATOM 1885 N N . ASP A 1 238 ? 10.361 -12.116 9.755 1.00 87.25 238 ASP A N 1
ATOM 1886 C CA . ASP A 1 238 ? 10.253 -12.136 11.217 1.00 87.25 238 ASP A CA 1
ATOM 1887 C C . ASP A 1 238 ? 9.095 -11.248 11.712 1.00 87.25 238 ASP A C 1
ATOM 1889 O O . ASP A 1 238 ? 8.248 -10.790 10.939 1.00 87.25 238 ASP A O 1
ATOM 1893 N N . GLU A 1 239 ? 8.982 -11.038 13.026 1.00 89.88 239 GLU A N 1
ATOM 1894 C CA . GLU A 1 239 ? 7.946 -10.183 13.620 1.00 89.88 239 GLU A CA 1
ATOM 1895 C C . GLU A 1 239 ? 8.077 -8.682 13.288 1.00 89.88 239 GLU A C 1
ATOM 1897 O O . GLU A 1 239 ? 7.079 -7.968 13.372 1.00 89.88 239 GLU A O 1
ATOM 1902 N N . TYR A 1 240 ? 9.246 -8.227 12.833 1.00 93.12 240 TYR A N 1
ATOM 1903 C CA . TYR A 1 240 ? 9.560 -6.845 12.458 1.00 93.12 240 TYR A CA 1
ATOM 1904 C C . TYR A 1 240 ? 9.632 -6.609 10.943 1.00 93.12 240 TYR A C 1
ATOM 1906 O O . TYR A 1 240 ? 9.894 -5.479 10.520 1.00 93.12 240 TYR A O 1
ATOM 1914 N N . THR A 1 241 ? 9.378 -7.625 10.120 1.00 93.69 241 THR A N 1
ATOM 1915 C CA . THR A 1 241 ? 9.177 -7.456 8.676 1.00 93.69 241 THR A CA 1
ATOM 1916 C C . THR A 1 241 ? 7.892 -6.681 8.397 1.00 93.69 241 THR A C 1
ATOM 1918 O O . THR A 1 241 ? 6.815 -7.071 8.863 1.00 93.69 241 THR A O 1
ATOM 1921 N N . SER A 1 242 ? 8.009 -5.614 7.607 1.00 96.00 242 SER A N 1
ATOM 1922 C CA . SER A 1 242 ? 6.896 -4.778 7.165 1.00 96.00 242 SER A CA 1
ATOM 1923 C C . SER A 1 242 ? 6.558 -5.001 5.692 1.00 96.00 242 SER A C 1
ATOM 1925 O O . SER A 1 242 ? 7.442 -5.173 4.854 1.00 96.00 242 SER A O 1
ATOM 1927 N N . GLY A 1 243 ? 5.270 -4.938 5.372 1.00 96.31 243 GLY A N 1
ATOM 1928 C CA . GLY A 1 243 ? 4.745 -4.992 4.017 1.00 96.31 243 GLY A CA 1
ATOM 1929 C C . GLY A 1 243 ? 3.420 -5.733 3.930 1.00 96.31 243 GLY A C 1
ATOM 1930 O O . GLY A 1 243 ? 2.625 -5.739 4.877 1.00 96.31 243 GLY A O 1
ATOM 1931 N N . PHE A 1 244 ? 3.166 -6.332 2.771 1.00 97.69 244 PHE A N 1
ATOM 1932 C CA . PHE A 1 244 ? 1.871 -6.916 2.454 1.00 97.69 244 PHE A CA 1
ATOM 1933 C C . PHE A 1 244 ? 1.986 -8.261 1.740 1.00 97.69 244 PHE A C 1
ATOM 1935 O O . PHE A 1 244 ? 2.953 -8.541 1.035 1.00 97.69 244 PHE A O 1
ATOM 1942 N N . GLU A 1 245 ? 0.984 -9.111 1.945 1.00 96.12 245 GLU A N 1
ATOM 1943 C CA . GLU A 1 245 ? 0.962 -10.468 1.408 1.00 96.12 245 GLU A CA 1
ATOM 1944 C C . GLU A 1 245 ? -0.466 -10.928 1.103 1.00 96.12 245 GLU A C 1
ATOM 1946 O O . GLU A 1 245 ? -1.370 -10.678 1.900 1.00 96.12 245 GLU A O 1
ATOM 1951 N N . ASN A 1 246 ? -0.677 -11.637 -0.008 1.00 95.94 246 ASN A N 1
ATOM 1952 C CA . ASN A 1 246 ? -1.987 -12.182 -0.401 1.00 95.94 246 ASN A CA 1
ATOM 1953 C C . ASN A 1 246 ? -3.062 -11.090 -0.540 1.00 95.94 246 ASN A C 1
ATOM 1955 O O . ASN A 1 246 ? -4.128 -11.171 0.064 1.00 95.94 246 ASN A O 1
ATOM 1959 N N . ILE A 1 247 ? -2.771 -10.030 -1.295 1.00 97.25 247 ILE A N 1
ATOM 1960 C CA . ILE A 1 247 ? -3.682 -8.885 -1.443 1.00 97.25 247 ILE A CA 1
ATOM 1961 C C . ILE A 1 247 ? -4.492 -8.988 -2.728 1.00 97.25 247 ILE A C 1
ATOM 1963 O O . ILE A 1 247 ? -3.932 -9.196 -3.801 1.00 97.25 247 ILE A O 1
ATOM 1967 N N . TYR A 1 248 ? -5.801 -8.764 -2.624 1.00 96.06 248 TYR A N 1
ATOM 1968 C CA . TYR A 1 248 ? -6.676 -8.579 -3.777 1.00 96.06 248 TYR A CA 1
ATOM 1969 C C . TYR A 1 248 ? -7.192 -7.143 -3.817 1.00 96.06 248 TYR A C 1
ATOM 1971 O O . TYR A 1 248 ? -7.775 -6.664 -2.847 1.00 96.06 248 TYR A O 1
ATOM 1979 N N . TYR A 1 249 ? -7.016 -6.460 -4.939 1.00 94.62 249 TYR A N 1
ATOM 1980 C CA . TYR A 1 249 ? -7.560 -5.135 -5.190 1.00 94.62 249 TYR A CA 1
ATOM 1981 C C . TYR A 1 249 ? -8.304 -5.143 -6.518 1.00 94.62 249 TYR A C 1
ATOM 1983 O O . TYR A 1 249 ? -7.758 -5.552 -7.538 1.00 94.62 249 TYR A O 1
ATOM 1991 N N . SER A 1 250 ? -9.532 -4.641 -6.519 1.00 90.50 250 SER A N 1
ATOM 1992 C CA . SER A 1 250 ? -10.320 -4.457 -7.730 1.00 90.50 250 SER A CA 1
ATOM 1993 C C . SER A 1 250 ? -11.095 -3.152 -7.662 1.00 90.50 250 SER A C 1
ATOM 1995 O O . SER A 1 250 ? -12.075 -3.022 -6.919 1.00 90.50 250 SER A O 1
ATOM 1997 N N . SER A 1 251 ? -10.697 -2.218 -8.517 1.00 80.94 251 SER A N 1
ATOM 1998 C CA . SER A 1 251 ? -11.478 -1.042 -8.865 1.00 80.94 251 SER A CA 1
ATOM 1999 C C . SER A 1 251 ? -11.925 -1.218 -10.312 1.00 80.94 251 SER A C 1
ATOM 2001 O O . SER A 1 251 ? -11.114 -1.493 -11.171 1.00 80.94 251 SER A O 1
ATOM 2003 N N . TYR A 1 252 ? -13.216 -1.139 -10.611 1.00 74.50 252 TYR A N 1
ATOM 2004 C CA . TYR A 1 252 ? -13.706 -0.958 -11.990 1.00 74.50 252 TYR A CA 1
ATOM 2005 C C . TYR A 1 252 ? -14.684 0.218 -12.035 1.00 74.50 252 TYR A C 1
ATOM 2007 O O . TYR A 1 252 ? -15.580 0.285 -12.871 1.00 74.50 252 TYR A O 1
ATOM 2015 N N . ARG A 1 253 ? -14.512 1.152 -11.095 1.00 68.81 253 ARG A N 1
ATOM 2016 C CA . ARG A 1 253 ? -15.392 2.297 -10.878 1.00 68.81 253 ARG A CA 1
ATOM 2017 C C . ARG A 1 253 ? -14.977 3.457 -11.780 1.00 68.81 253 ARG A C 1
ATOM 2019 O O . ARG A 1 253 ? -14.548 4.504 -11.318 1.00 68.81 253 ARG A O 1
ATOM 2026 N N . THR A 1 254 ? -15.041 3.259 -13.095 1.00 60.69 254 THR A N 1
ATOM 2027 C CA . THR A 1 254 ? -14.802 4.350 -14.061 1.00 60.69 254 THR A CA 1
ATOM 2028 C C . THR A 1 254 ? -15.946 5.364 -14.080 1.00 60.69 254 THR A C 1
ATOM 2030 O O . THR A 1 254 ? -15.792 6.452 -14.616 1.00 60.69 254 THR A O 1
ATOM 2033 N N . ASP A 1 255 ? -17.089 5.014 -13.490 1.00 58.75 255 ASP A N 1
ATOM 2034 C CA . ASP A 1 255 ? -18.275 5.855 -13.352 1.00 58.75 255 ASP A CA 1
ATOM 2035 C C . ASP A 1 255 ? -18.105 7.014 -12.359 1.00 58.75 255 ASP A C 1
ATOM 2037 O O . ASP A 1 255 ? -18.842 7.991 -12.464 1.00 58.75 255 ASP A O 1
ATOM 2041 N N . VAL A 1 256 ? -17.155 6.926 -11.417 1.00 62.22 256 VAL A N 1
ATOM 2042 C CA . VAL A 1 256 ? -17.009 7.918 -10.332 1.00 62.22 256 VAL A CA 1
ATOM 2043 C C . VAL A 1 256 ? -16.077 9.084 -10.650 1.00 62.22 256 VAL A C 1
ATOM 2045 O O . VAL A 1 256 ? -16.068 10.058 -9.914 1.00 62.22 256 VAL A O 1
ATOM 2048 N N . TYR A 1 257 ? -15.285 9.003 -11.721 1.00 63.12 257 TYR A N 1
ATOM 2049 C CA . TYR A 1 257 ? -14.375 10.074 -12.138 1.00 63.12 257 TYR A CA 1
ATOM 2050 C C . TYR A 1 257 ? -14.829 10.645 -13.482 1.00 63.12 257 TYR A C 1
ATOM 2052 O O . TYR A 1 257 ? -14.121 10.549 -14.479 1.00 63.12 257 TYR A O 1
ATOM 2060 N N . ASN A 1 258 ? -16.049 11.183 -13.526 1.00 60.66 258 ASN A N 1
ATOM 2061 C CA . ASN A 1 258 ? -16.603 11.798 -14.729 1.00 60.66 258 ASN A CA 1
ATOM 2062 C C . ASN A 1 258 ? -16.676 13.320 -14.550 1.00 60.66 258 ASN A C 1
ATOM 2064 O O . ASN A 1 258 ? -17.632 13.824 -13.964 1.00 60.66 258 ASN A O 1
ATOM 2068 N N . SER A 1 259 ? -15.696 14.042 -15.098 1.00 58.31 259 SER A N 1
ATOM 2069 C CA . SER A 1 259 ? -15.631 15.509 -15.034 1.00 58.31 259 SER A CA 1
ATOM 2070 C C . SER A 1 259 ? -16.792 16.215 -15.749 1.00 58.31 259 SER A C 1
ATOM 2072 O O . SER A 1 259 ? -17.146 17.334 -15.381 1.00 58.31 259 SER A O 1
ATOM 2074 N N . GLU A 1 260 ? -17.438 15.569 -16.729 1.00 58.44 260 GLU A N 1
ATOM 2075 C CA . GLU A 1 260 ? -18.614 16.125 -17.417 1.00 58.44 260 GLU A CA 1
ATOM 2076 C C . GLU A 1 260 ? -19.859 16.134 -16.521 1.00 58.44 260 GLU A C 1
ATOM 2078 O O . GLU A 1 260 ? -20.710 17.017 -16.642 1.00 58.44 260 GLU A O 1
ATOM 2083 N N . LYS A 1 261 ? -19.982 15.145 -15.627 1.00 57.06 261 LYS A N 1
ATOM 2084 C CA . LYS A 1 261 ? -21.112 15.011 -14.692 1.00 57.06 261 LYS A CA 1
ATOM 2085 C C . LYS A 1 261 ? -20.818 15.598 -13.318 1.00 57.06 261 LYS A C 1
ATOM 2087 O O . LYS A 1 261 ? -21.754 15.975 -12.616 1.00 57.06 261 LYS A O 1
ATOM 2092 N N . ASP A 1 262 ? -19.545 15.683 -12.960 1.00 58.59 262 ASP A N 1
ATOM 2093 C CA . ASP A 1 262 ? -19.086 16.124 -11.658 1.00 58.59 262 ASP A CA 1
ATOM 2094 C C . ASP A 1 262 ? -17.770 16.903 -11.777 1.00 58.59 262 ASP A C 1
ATOM 2096 O O . ASP A 1 262 ? -16.686 16.339 -11.914 1.00 58.59 262 ASP A O 1
ATOM 2100 N N . LYS A 1 263 ? -17.856 18.232 -11.674 1.00 60.53 263 LYS A N 1
ATOM 2101 C CA . LYS A 1 263 ? -16.676 19.109 -11.710 1.00 60.53 263 LYS A CA 1
ATOM 2102 C C . LYS A 1 263 ? -15.727 18.889 -10.525 1.00 60.53 263 LYS A C 1
ATOM 2104 O O . LYS A 1 263 ? -14.570 19.288 -10.608 1.00 60.53 263 LYS A O 1
ATOM 2109 N N . LEU A 1 264 ? -16.178 18.277 -9.426 1.00 57.72 264 LEU A N 1
ATOM 2110 C CA . LEU A 1 264 ? -15.316 17.933 -8.292 1.00 57.72 264 LEU A CA 1
ATOM 2111 C C . LEU A 1 264 ? -14.474 16.681 -8.576 1.00 57.72 264 LEU A C 1
ATOM 2113 O O . LEU A 1 264 ? -13.411 16.526 -7.976 1.00 57.72 264 LEU A O 1
ATOM 2117 N N . ALA A 1 265 ? -14.843 15.858 -9.565 1.00 56.16 265 ALA A N 1
ATOM 2118 C CA . ALA A 1 265 ? -13.999 14.767 -10.049 1.00 56.16 265 ALA A CA 1
ATOM 2119 C C . ALA A 1 265 ? -12.664 15.261 -10.649 1.00 56.16 265 ALA A C 1
ATOM 2121 O O . ALA A 1 265 ? -11.683 14.519 -10.630 1.00 56.16 265 ALA A O 1
ATOM 2122 N N . GLU A 1 266 ? -12.577 16.518 -11.108 1.00 54.66 266 GLU A N 1
ATOM 2123 C CA . GLU A 1 266 ? -11.308 17.159 -11.511 1.00 54.66 266 GLU A CA 1
ATOM 2124 C C . GLU A 1 266 ? -10.371 17.421 -10.315 1.00 54.66 266 GLU A C 1
ATOM 2126 O O . GLU A 1 266 ? -9.160 17.556 -10.481 1.00 54.66 266 GLU A O 1
ATOM 2131 N N . GLN A 1 267 ? -10.914 17.451 -9.092 1.00 55.34 267 GLN A N 1
ATOM 2132 C CA . GLN A 1 267 ? -10.162 17.577 -7.838 1.00 55.34 267 GLN A CA 1
ATOM 2133 C C . GLN A 1 267 ? -9.747 16.214 -7.262 1.00 55.34 267 GLN A C 1
ATOM 2135 O O . GLN A 1 267 ? -9.211 16.152 -6.152 1.00 55.34 267 GLN A O 1
ATOM 2140 N N . ALA A 1 268 ? -10.004 15.117 -7.987 1.00 58.62 268 ALA A N 1
ATOM 2141 C CA . ALA A 1 268 ? -9.618 13.779 -7.567 1.00 58.62 268 ALA A CA 1
ATOM 2142 C C . ALA A 1 268 ? -8.122 13.711 -7.229 1.00 58.62 268 ALA A C 1
ATOM 2144 O O . ALA A 1 268 ? -7.267 14.225 -7.954 1.00 58.62 268 ALA A O 1
ATOM 2145 N N . GLN A 1 269 ? -7.817 13.064 -6.102 1.00 66.12 269 GLN A N 1
ATOM 2146 C CA . GLN A 1 269 ? -6.447 12.934 -5.624 1.00 66.12 269 GLN A CA 1
ATOM 2147 C C . GLN A 1 269 ? -5.625 12.008 -6.522 1.00 66.12 269 GLN A C 1
ATOM 2149 O O . GLN A 1 269 ? -6.130 11.010 -7.046 1.00 66.12 269 GLN A O 1
ATOM 2154 N N . TRP A 1 270 ? -4.343 12.354 -6.628 1.00 76.88 270 TRP A N 1
ATOM 2155 C CA . TRP A 1 270 ? -3.303 11.504 -7.188 1.00 76.88 270 TRP A CA 1
ATOM 2156 C C . TRP A 1 270 ? -3.152 10.303 -6.259 1.00 76.88 270 TRP A C 1
ATOM 2158 O O . TRP A 1 270 ? -2.947 10.477 -5.052 1.00 76.88 270 TRP A O 1
ATOM 2168 N N . ASP A 1 271 ? -3.396 9.106 -6.787 1.00 82.56 271 ASP A N 1
ATOM 2169 C CA . ASP A 1 271 ? -3.454 7.900 -5.973 1.00 82.56 271 ASP A CA 1
ATOM 2170 C C . ASP A 1 271 ? -3.170 6.624 -6.772 1.00 82.56 271 ASP A C 1
ATOM 2172 O O . ASP A 1 271 ? -3.396 6.545 -7.984 1.00 82.56 271 ASP A O 1
ATOM 2176 N N . ALA A 1 272 ? -2.754 5.586 -6.054 1.00 88.94 272 ALA A N 1
ATOM 2177 C CA . ALA A 1 272 ? -2.462 4.255 -6.570 1.00 88.94 272 ALA A CA 1
ATOM 2178 C C . ALA A 1 272 ? -3.099 3.190 -5.661 1.00 88.94 272 ALA A C 1
ATOM 2180 O O . ALA A 1 272 ? -3.229 3.414 -4.458 1.00 88.94 272 ALA A O 1
ATOM 2181 N N . PRO A 1 273 ? -3.482 2.003 -6.168 1.00 92.94 273 PRO A N 1
ATOM 2182 C CA . PRO A 1 273 ? -4.016 0.916 -5.350 1.00 92.94 273 PRO A CA 1
ATOM 2183 C C . PRO A 1 273 ? -3.132 0.563 -4.160 1.00 92.94 273 PRO A C 1
ATOM 2185 O O . PRO A 1 273 ? -3.638 0.331 -3.060 1.00 92.94 273 PRO A O 1
ATOM 2188 N N . ILE A 1 274 ? -1.821 0.515 -4.381 1.00 96.31 274 ILE A N 1
ATOM 2189 C CA . ILE A 1 274 ? -0.840 0.255 -3.342 1.00 96.31 274 ILE A CA 1
ATOM 2190 C C . ILE A 1 274 ? 0.363 1.166 -3.576 1.00 96.31 274 ILE A C 1
ATOM 2192 O O . ILE A 1 274 ? 0.971 1.130 -4.645 1.00 96.31 274 ILE A O 1
ATOM 2196 N N . TRP A 1 275 ? 0.733 1.943 -2.561 1.00 94.44 275 TRP A N 1
ATOM 2197 C CA . TRP A 1 275 ? 1.892 2.823 -2.651 1.00 94.44 275 TRP A CA 1
ATOM 2198 C C . TRP A 1 275 ? 2.541 3.119 -1.311 1.00 94.44 275 TRP A C 1
ATOM 2200 O O . TRP A 1 275 ? 1.955 2.938 -0.235 1.00 94.44 275 TRP A O 1
ATOM 2210 N N . PHE A 1 276 ? 3.798 3.543 -1.397 1.00 94.31 276 PHE A N 1
ATOM 2211 C CA . PHE A 1 276 ? 4.650 3.771 -0.243 1.00 94.31 276 PHE A CA 1
ATOM 2212 C C . PHE A 1 276 ? 5.452 5.046 -0.423 1.00 94.31 276 PHE A C 1
ATOM 2214 O O . PHE A 1 276 ? 5.960 5.309 -1.506 1.00 94.31 276 PHE A O 1
ATOM 2221 N N . THR A 1 277 ? 5.655 5.779 0.667 1.00 93.62 277 THR A N 1
ATOM 2222 C CA . THR A 1 277 ? 6.603 6.898 0.722 1.00 93.62 277 THR A CA 1
ATOM 2223 C C . THR A 1 277 ? 7.385 6.850 2.031 1.00 93.62 277 THR A C 1
ATOM 2225 O O . THR A 1 277 ? 6.902 6.342 3.050 1.00 93.62 277 THR A O 1
ATOM 2228 N N . LEU A 1 278 ? 8.630 7.334 2.020 1.00 93.19 278 LEU A N 1
ATOM 2229 C CA . LEU A 1 278 ? 9.553 7.315 3.164 1.00 93.19 278 LEU A CA 1
ATOM 2230 C C . LEU A 1 278 ? 9.817 5.905 3.705 1.00 93.19 278 LEU A C 1
ATOM 2232 O O . LEU A 1 278 ? 10.274 5.737 4.840 1.00 93.19 278 LEU A O 1
ATOM 2236 N N . CYS A 1 279 ? 9.532 4.881 2.910 1.00 94.75 279 CYS A N 1
ATOM 2237 C CA . CYS A 1 279 ? 9.597 3.498 3.336 1.00 94.75 279 CYS A CA 1
ATOM 2238 C C . CYS A 1 279 ? 10.969 2.878 3.059 1.00 94.75 279 CYS A C 1
ATOM 2240 O O . CYS A 1 279 ? 11.731 3.358 2.224 1.00 94.75 279 CYS A O 1
ATOM 2242 N N . ASN A 1 280 ? 11.322 1.830 3.801 1.00 93.94 280 ASN A N 1
ATOM 2243 C CA . ASN A 1 280 ? 12.573 1.112 3.563 1.00 93.94 280 ASN A CA 1
ATOM 2244 C C . ASN A 1 280 ? 12.405 -0.392 3.773 1.00 93.94 280 ASN A C 1
ATOM 2246 O O . ASN A 1 280 ? 11.835 -0.801 4.784 1.00 93.94 280 ASN A O 1
ATOM 2250 N N . LYS A 1 281 ? 12.922 -1.231 2.871 1.00 93.94 281 LYS A N 1
ATOM 2251 C CA . LYS A 1 281 ? 12.849 -2.700 3.010 1.00 93.94 281 LYS A CA 1
ATOM 2252 C C . LYS A 1 281 ? 11.421 -3.222 3.194 1.00 93.94 281 LYS A C 1
ATOM 2254 O O . LYS A 1 281 ? 11.180 -4.151 3.970 1.00 93.94 281 LYS A O 1
ATOM 2259 N N . ILE A 1 282 ? 10.450 -2.597 2.533 1.00 95.31 282 ILE A N 1
ATOM 2260 C CA . ILE A 1 282 ? 9.081 -3.118 2.483 1.00 95.31 282 ILE A CA 1
ATOM 2261 C C . ILE A 1 282 ? 9.065 -4.345 1.584 1.00 95.31 282 ILE A C 1
ATOM 2263 O O . ILE A 1 282 ? 9.666 -4.323 0.514 1.00 95.31 282 ILE A O 1
ATOM 2267 N N . ILE A 1 283 ? 8.371 -5.397 2.018 1.00 95.44 283 ILE A N 1
ATOM 2268 C CA . ILE A 1 283 ? 8.215 -6.630 1.245 1.00 95.44 283 ILE A CA 1
ATOM 2269 C C . ILE A 1 283 ? 6.744 -6.815 0.888 1.00 95.44 283 ILE A C 1
ATOM 2271 O O . ILE A 1 283 ? 5.906 -7.080 1.750 1.00 95.44 283 ILE A O 1
ATOM 2275 N N . GLY A 1 284 ? 6.434 -6.672 -0.394 1.00 95.94 284 GLY A N 1
ATOM 2276 C CA . GLY A 1 284 ? 5.134 -6.964 -0.976 1.00 95.94 284 GLY A CA 1
ATOM 2277 C C . GLY A 1 284 ? 5.185 -8.242 -1.791 1.00 95.94 284 GLY A C 1
ATOM 2278 O O . GLY A 1 284 ? 6.045 -8.375 -2.660 1.00 95.94 284 GLY A O 1
ATOM 2279 N N . GLN A 1 285 ? 4.278 -9.184 -1.550 1.00 94.25 285 GLN A N 1
ATOM 2280 C CA . GLN A 1 285 ? 4.232 -10.394 -2.368 1.00 94.25 285 GLN A CA 1
ATOM 2281 C C . GLN A 1 285 ? 2.854 -11.022 -2.500 1.00 94.25 285 GLN A C 1
ATOM 2283 O O . GLN A 1 285 ? 1.997 -10.819 -1.648 1.00 94.25 285 GLN A O 1
ATOM 2288 N N . TYR A 1 286 ? 2.662 -11.810 -3.559 1.00 93.00 286 TYR A N 1
ATOM 2289 C CA . TYR A 1 286 ? 1.414 -12.530 -3.823 1.00 93.00 286 TYR A CA 1
ATOM 2290 C C . TYR A 1 286 ? 0.216 -11.576 -3.834 1.00 93.00 286 TYR A C 1
ATOM 2292 O O . TYR A 1 286 ? -0.560 -11.493 -2.889 1.00 93.00 286 TYR A O 1
ATOM 2300 N N . PHE A 1 287 ? 0.088 -10.789 -4.893 1.00 94.94 287 PHE A N 1
ATOM 2301 C CA . PHE A 1 287 ? -0.982 -9.802 -5.008 1.00 94.94 287 PHE A CA 1
ATOM 2302 C C . PHE A 1 287 ? -1.672 -9.876 -6.363 1.00 94.94 287 PHE A C 1
ATOM 2304 O O . PHE A 1 287 ? -1.125 -10.401 -7.330 1.00 94.94 287 PHE A O 1
ATOM 2311 N N . SER A 1 288 ? -2.895 -9.368 -6.418 1.00 95.44 288 SER A N 1
ATOM 2312 C CA . SER A 1 288 ? -3.722 -9.263 -7.615 1.00 95.44 288 SER A CA 1
ATOM 2313 C C . SER A 1 288 ? -4.394 -7.890 -7.611 1.00 95.44 288 SER A C 1
ATOM 2315 O O . SER A 1 288 ? -5.180 -7.603 -6.711 1.00 95.44 288 SER A O 1
ATOM 2317 N N . ILE A 1 289 ? -4.017 -7.013 -8.547 1.00 94.31 289 ILE A N 1
ATOM 2318 C CA . ILE A 1 289 ? -4.494 -5.620 -8.613 1.00 94.31 289 ILE A CA 1
ATOM 2319 C C . ILE A 1 289 ? -5.143 -5.365 -9.966 1.00 94.31 289 ILE A C 1
ATOM 2321 O O . ILE A 1 289 ? -4.497 -5.464 -11.011 1.00 94.31 289 ILE A O 1
ATOM 2325 N N . HIS A 1 290 ? -6.418 -5.000 -9.937 1.00 90.44 290 HIS A N 1
ATOM 2326 C CA . HIS A 1 290 ? -7.238 -4.898 -11.128 1.00 90.44 290 HIS A CA 1
ATOM 2327 C C . HIS A 1 290 ? -7.898 -3.534 -11.260 1.00 90.44 290 HIS A C 1
ATOM 2329 O O . HIS A 1 290 ? -8.561 -3.053 -10.337 1.00 90.44 290 HIS A O 1
ATOM 2335 N N . GLY A 1 291 ? -7.788 -2.987 -12.467 1.00 83.69 291 GLY A N 1
ATOM 2336 C CA . GLY A 1 291 ? -8.712 -1.999 -12.991 1.00 83.69 291 GLY A CA 1
ATOM 2337 C C . GLY A 1 291 ? -8.633 -0.604 -12.383 1.00 83.69 291 GLY A C 1
ATOM 2338 O O . GLY A 1 291 ? -9.582 0.149 -12.594 1.00 83.69 291 GLY A O 1
ATOM 2339 N N . SER A 1 292 ? -7.556 -0.229 -11.671 1.00 79.38 292 SER A N 1
ATOM 2340 C CA . SER A 1 292 ? -7.401 1.141 -11.157 1.00 79.38 292 SER A CA 1
ATOM 2341 C C . SER A 1 292 ? -7.606 2.141 -12.294 1.00 79.38 292 SER A C 1
ATOM 2343 O O . SER A 1 292 ? -6.776 2.251 -13.196 1.00 79.38 292 SER A O 1
ATOM 2345 N N . GLY A 1 293 ? -8.798 2.749 -12.306 1.00 64.94 293 GLY A N 1
ATOM 2346 C CA . GLY A 1 293 ? -9.400 3.333 -13.504 1.00 64.94 293 GLY A CA 1
ATOM 2347 C C . GLY A 1 293 ? -8.708 4.610 -13.964 1.00 64.94 293 GLY A C 1
ATOM 2348 O O . GLY A 1 293 ? -7.725 5.043 -13.374 1.00 64.94 293 GLY A O 1
ATOM 2349 N N . LEU A 1 294 ? -9.261 5.248 -14.996 1.00 54.16 294 LEU A N 1
ATOM 2350 C CA . LEU A 1 294 ? -8.711 6.448 -15.649 1.00 54.16 294 LEU A CA 1
ATOM 2351 C C . LEU A 1 294 ? -8.790 7.748 -14.841 1.00 54.16 294 LEU A C 1
ATOM 2353 O O . LEU A 1 294 ? -8.671 8.828 -15.415 1.00 54.16 294 LEU A O 1
ATOM 2357 N N . GLY A 1 295 ? -9.025 7.664 -13.532 1.00 52.47 295 GLY A N 1
ATOM 2358 C CA . GLY A 1 295 ? -9.076 8.847 -12.683 1.00 52.47 295 GLY A CA 1
ATOM 2359 C C . GLY A 1 295 ? -7.789 9.662 -12.825 1.00 52.47 295 GLY A C 1
ATOM 2360 O O . GLY A 1 295 ? -6.695 9.111 -12.730 1.00 52.47 295 GLY A O 1
ATOM 2361 N N . HIS A 1 296 ? -7.965 10.956 -13.082 1.00 57.97 296 HIS A N 1
ATOM 2362 C CA . HIS A 1 296 ? -6.995 12.057 -13.065 1.00 57.97 296 HIS A CA 1
ATOM 2363 C C . HIS A 1 296 ? -5.801 11.852 -12.085 1.00 57.97 296 HIS A C 1
ATOM 2365 O O . HIS A 1 296 ? -5.977 11.240 -11.030 1.00 57.97 296 HIS A O 1
ATOM 2371 N N . PRO A 1 297 ? -4.601 12.379 -12.412 1.00 64.25 297 PRO A N 1
ATOM 2372 C CA . PRO A 1 297 ? -3.400 11.609 -12.750 1.00 64.25 297 PRO A CA 1
ATOM 2373 C C . PRO A 1 297 ? -2.906 10.680 -11.622 1.00 64.25 297 PRO A C 1
ATOM 2375 O O . PRO A 1 297 ? -2.912 11.059 -10.460 1.00 64.25 297 PRO A O 1
ATOM 2378 N N . ASP A 1 298 ? -2.489 9.467 -12.012 1.00 74.50 298 ASP A N 1
ATOM 2379 C CA . ASP A 1 298 ? -1.774 8.399 -11.276 1.00 74.50 298 ASP A CA 1
ATOM 2380 C C . ASP A 1 298 ? -2.280 7.021 -11.696 1.00 74.50 298 ASP A C 1
ATOM 2382 O O . ASP A 1 298 ? -2.280 6.716 -12.891 1.00 74.50 298 ASP A O 1
ATOM 2386 N N . ARG A 1 299 ? -2.725 6.182 -10.757 1.00 79.50 299 ARG A N 1
ATOM 2387 C CA . ARG A 1 299 ? -3.412 4.916 -11.045 1.00 79.50 299 ARG A CA 1
ATOM 2388 C C . ARG A 1 299 ? -2.519 3.835 -11.664 1.00 79.50 299 ARG A C 1
ATOM 2390 O O . ARG A 1 299 ? -3.018 2.926 -12.332 1.00 79.50 299 ARG A O 1
ATOM 2397 N N . MET A 1 300 ? -1.215 3.906 -11.405 1.00 86.94 300 MET A N 1
ATOM 2398 C CA . MET A 1 300 ? -0.323 2.747 -11.467 1.00 86.94 300 MET A CA 1
ATOM 2399 C C . MET A 1 300 ? -0.750 1.710 -10.432 1.00 86.94 300 MET A C 1
ATOM 2401 O O . MET A 1 300 ? -1.227 2.089 -9.372 1.00 86.94 300 MET A O 1
ATOM 2405 N N . ALA A 1 301 ? -0.567 0.420 -10.703 1.00 91.88 301 ALA A N 1
ATOM 2406 C CA . ALA A 1 301 ? -0.880 -0.629 -9.735 1.00 91.88 301 ALA A CA 1
ATOM 2407 C C . ALA A 1 301 ? -0.011 -0.534 -8.465 1.00 91.88 301 ALA A C 1
ATOM 2409 O O . ALA A 1 301 ? -0.513 -0.763 -7.363 1.00 91.88 301 ALA A O 1
ATOM 2410 N N . ILE A 1 302 ? 1.275 -0.201 -8.629 1.00 95.62 302 ILE A N 1
ATOM 2411 C CA . ILE A 1 302 ? 2.258 -0.050 -7.549 1.00 95.62 302 ILE A CA 1
ATOM 2412 C C . ILE A 1 302 ? 3.029 1.257 -7.720 1.00 95.62 302 ILE A C 1
ATOM 2414 O O . ILE A 1 302 ? 3.562 1.517 -8.800 1.00 95.62 302 ILE A O 1
ATOM 2418 N N . ASP A 1 303 ? 3.157 2.031 -6.646 1.00 94.00 303 ASP A N 1
ATOM 2419 C CA . ASP A 1 303 ? 3.978 3.243 -6.631 1.00 94.00 303 ASP A CA 1
ATOM 2420 C C . ASP A 1 303 ? 5.024 3.243 -5.502 1.00 94.00 303 ASP A C 1
ATOM 2422 O O . ASP A 1 303 ? 4.712 3.192 -4.306 1.00 94.00 303 ASP A O 1
ATOM 2426 N N . PHE A 1 304 ? 6.290 3.291 -5.919 1.00 95.56 304 PHE A N 1
ATOM 2427 C CA . PHE A 1 304 ? 7.435 3.604 -5.078 1.00 95.56 304 PHE A CA 1
ATOM 2428 C C . PHE A 1 304 ? 7.663 5.116 -5.109 1.00 95.56 304 PHE A C 1
ATOM 2430 O O . PHE A 1 304 ? 8.491 5.632 -5.874 1.00 95.56 304 PHE A O 1
ATOM 2437 N N . ASP A 1 305 ? 6.927 5.801 -4.242 1.00 91.62 305 ASP A N 1
ATOM 2438 C CA . ASP A 1 305 ? 6.953 7.249 -4.122 1.00 91.62 305 ASP A CA 1
ATOM 2439 C C . ASP A 1 305 ? 8.206 7.706 -3.341 1.00 91.62 305 ASP A C 1
ATOM 2441 O O . ASP A 1 305 ? 9.155 6.945 -3.105 1.00 91.62 305 ASP A O 1
ATOM 2445 N N . TYR A 1 306 ? 8.252 8.976 -2.946 1.00 90.88 306 TYR A N 1
ATOM 2446 C CA . TYR A 1 306 ? 9.481 9.639 -2.518 1.00 90.88 306 TYR A CA 1
ATOM 2447 C C . TYR A 1 306 ? 10.137 8.918 -1.343 1.00 90.88 306 TYR A C 1
ATOM 2449 O O . TYR A 1 306 ? 9.467 8.532 -0.384 1.00 90.88 306 TYR A O 1
ATOM 2457 N N . HIS A 1 307 ? 11.468 8.837 -1.365 1.00 91.50 307 HIS A N 1
ATOM 2458 C CA . HIS A 1 307 ? 12.267 8.321 -0.251 1.00 91.50 307 HIS A CA 1
ATOM 2459 C C . HIS A 1 307 ? 12.050 6.835 0.052 1.00 91.50 307 HIS A C 1
ATOM 2461 O O . HIS A 1 307 ? 12.278 6.402 1.186 1.00 91.50 307 HIS A O 1
ATOM 2467 N N . CYS A 1 308 ? 11.634 6.062 -0.952 1.00 93.88 308 CYS A N 1
ATOM 2468 C CA . CYS A 1 308 ? 11.543 4.612 -0.861 1.00 93.88 308 CYS A CA 1
ATOM 2469 C C . CYS A 1 308 ? 12.886 3.961 -1.179 1.00 93.88 308 CYS A C 1
ATOM 2471 O O . CYS A 1 308 ? 13.460 4.198 -2.245 1.00 93.88 308 CYS A O 1
ATOM 2473 N N . TRP A 1 309 ? 13.376 3.138 -0.254 1.00 94.50 309 TRP A N 1
ATOM 2474 C CA . TRP A 1 309 ? 14.656 2.451 -0.402 1.00 94.50 309 TRP A CA 1
ATOM 2475 C C . TRP A 1 309 ? 14.553 0.954 -0.187 1.00 94.50 309 TRP A C 1
ATOM 2477 O O . TRP A 1 309 ? 13.771 0.501 0.645 1.00 94.50 309 TRP A O 1
ATOM 24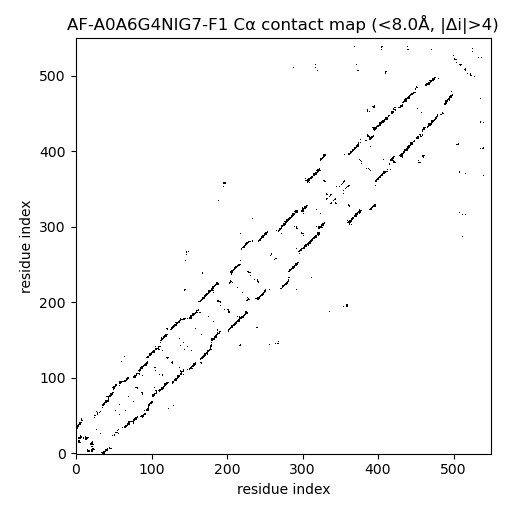87 N N . ASP A 1 310 ? 15.370 0.191 -0.910 1.00 94.88 310 ASP A N 1
ATOM 2488 C CA . ASP A 1 310 ? 15.575 -1.242 -0.677 1.00 94.88 310 ASP A CA 1
ATOM 2489 C C . ASP A 1 310 ? 14.249 -2.050 -0.606 1.00 94.88 310 ASP A C 1
ATOM 2491 O O . ASP A 1 310 ? 14.178 -3.074 0.064 1.00 94.88 310 ASP A O 1
ATOM 2495 N N . CYS A 1 311 ? 13.148 -1.582 -1.209 1.00 95.75 311 CYS A N 1
ATOM 2496 C CA . CYS A 1 311 ? 11.843 -2.248 -1.133 1.00 95.75 311 CYS A CA 1
ATOM 2497 C C . CYS A 1 311 ? 11.721 -3.316 -2.223 1.00 95.75 311 CYS A C 1
ATOM 2499 O O . CYS A 1 311 ? 12.187 -3.112 -3.341 1.00 95.75 311 CYS A O 1
ATOM 2501 N N . ILE A 1 312 ? 11.045 -4.428 -1.927 1.00 95.56 312 ILE A N 1
ATOM 2502 C CA . ILE A 1 312 ? 10.821 -5.529 -2.869 1.00 95.56 312 ILE A CA 1
ATOM 2503 C C . ILE A 1 312 ? 9.336 -5.792 -3.033 1.00 95.56 312 ILE A C 1
ATOM 2505 O O . ILE A 1 312 ? 8.629 -6.056 -2.062 1.00 95.56 312 ILE A O 1
ATOM 2509 N N . ILE A 1 313 ? 8.886 -5.796 -4.281 1.00 96.94 313 ILE A N 1
ATOM 2510 C CA . ILE A 1 313 ? 7.531 -6.159 -4.675 1.00 96.94 313 ILE A CA 1
ATOM 2511 C C . ILE A 1 313 ? 7.630 -7.313 -5.668 1.00 96.94 313 ILE A C 1
ATOM 2513 O O . ILE A 1 313 ? 8.217 -7.156 -6.738 1.00 96.94 313 ILE A O 1
ATOM 2517 N N . ARG A 1 314 ? 7.087 -8.483 -5.309 1.00 93.88 314 ARG A N 1
ATOM 2518 C CA . ARG A 1 314 ? 7.284 -9.709 -6.092 1.00 93.88 314 ARG A CA 1
ATOM 2519 C C . ARG A 1 314 ? 6.078 -10.629 -6.206 1.00 93.88 314 ARG A C 1
ATOM 2521 O O . ARG A 1 314 ? 5.123 -10.529 -5.444 1.00 93.88 314 ARG A O 1
ATOM 2528 N N . HIS A 1 315 ? 6.129 -11.562 -7.153 1.00 91.19 315 HIS A N 1
ATOM 2529 C CA . HIS A 1 315 ? 5.110 -12.608 -7.336 1.00 91.19 315 HIS A CA 1
ATOM 2530 C C . HIS A 1 315 ? 3.678 -12.059 -7.485 1.00 91.19 315 HIS A C 1
ATOM 2532 O O . HIS A 1 315 ? 2.731 -12.579 -6.892 1.00 91.19 315 HIS A O 1
ATOM 2538 N N . GLY A 1 316 ? 3.523 -10.980 -8.243 1.00 94.06 316 GLY A N 1
ATOM 2539 C CA . GLY A 1 316 ? 2.251 -10.285 -8.420 1.00 94.06 316 GLY A CA 1
ATOM 2540 C C . GLY A 1 316 ? 1.525 -10.634 -9.711 1.00 94.06 316 GLY A C 1
ATOM 2541 O O . GLY A 1 316 ? 2.111 -11.164 -10.659 1.00 94.06 316 GLY A O 1
ATOM 2542 N N . TYR A 1 317 ? 0.253 -10.261 -9.754 1.00 94.50 317 TYR A N 1
ATOM 2543 C CA . TYR A 1 317 ? -0.553 -10.157 -10.958 1.00 94.50 317 TYR A CA 1
ATOM 2544 C C . TYR A 1 317 ? -1.258 -8.802 -10.988 1.00 94.50 317 TYR A C 1
ATOM 2546 O O . TYR A 1 317 ? -1.747 -8.305 -9.973 1.00 94.50 317 TYR A O 1
ATOM 2554 N N . THR A 1 318 ? -1.289 -8.182 -12.154 1.00 94.25 318 THR A N 1
ATOM 2555 C CA . THR A 1 318 ? -1.854 -6.848 -12.356 1.00 94.25 318 THR A CA 1
ATOM 2556 C C . THR A 1 318 ? -2.577 -6.825 -13.691 1.00 94.25 318 THR A C 1
ATOM 2558 O O . THR A 1 318 ? -2.102 -7.438 -14.649 1.00 94.25 318 THR A O 1
ATOM 2561 N N . SER A 1 319 ? -3.745 -6.187 -13.759 1.00 90.94 319 SER A N 1
ATOM 2562 C CA . SER A 1 319 ? -4.447 -6.074 -15.035 1.00 90.94 319 SER A CA 1
ATOM 2563 C C . SER A 1 319 ? -5.360 -4.867 -15.165 1.00 90.94 319 SER A C 1
ATOM 2565 O O . SER A 1 319 ? -6.094 -4.544 -14.227 1.00 90.94 319 SER A O 1
ATOM 2567 N N . ASN A 1 320 ? -5.474 -4.332 -16.380 1.00 86.12 320 ASN A N 1
ATOM 2568 C CA . ASN A 1 320 ? -6.403 -3.254 -16.733 1.00 86.12 320 ASN A CA 1
ATOM 2569 C C . ASN A 1 320 ? -6.240 -1.974 -15.892 1.00 86.12 320 ASN A C 1
ATOM 2571 O O . ASN A 1 320 ? -7.175 -1.168 -15.848 1.00 86.12 320 ASN A O 1
ATOM 2575 N N . ASN A 1 321 ? -5.107 -1.803 -15.212 1.00 85.44 321 ASN A N 1
ATOM 2576 C CA . ASN A 1 321 ? -4.767 -0.585 -14.489 1.00 85.44 321 ASN A CA 1
ATOM 2577 C C . ASN A 1 321 ? -4.295 0.476 -15.486 1.00 85.44 321 ASN A C 1
ATOM 2579 O O . ASN A 1 321 ? -3.689 0.151 -16.514 1.00 85.44 321 ASN A O 1
ATOM 2583 N N . SER A 1 322 ? -4.530 1.751 -15.182 1.00 79.88 322 SER A N 1
ATOM 2584 C CA . SER A 1 322 ? -4.101 2.837 -16.070 1.00 79.88 322 SER A CA 1
ATOM 2585 C C . SER A 1 322 ? -2.597 2.815 -16.332 1.00 79.88 322 SER A C 1
ATOM 2587 O O . SER A 1 322 ? -2.184 3.122 -17.443 1.00 79.88 322 SER A O 1
ATOM 2589 N N . ARG A 1 323 ? -1.787 2.390 -15.348 1.00 82.62 323 ARG A N 1
ATOM 2590 C CA . ARG A 1 323 ? -0.339 2.129 -15.472 1.00 82.62 323 ARG A CA 1
ATOM 2591 C C . ARG A 1 323 ? 0.057 0.920 -14.616 1.00 82.62 323 ARG A C 1
ATOM 2593 O O . ARG A 1 323 ? -0.740 0.463 -13.797 1.00 82.62 323 ARG A O 1
ATOM 2600 N N . ASN A 1 324 ? 1.268 0.384 -14.777 1.00 89.75 324 ASN A N 1
ATOM 2601 C CA . ASN A 1 324 ? 1.702 -0.765 -13.972 1.00 89.75 324 ASN A CA 1
ATOM 2602 C C . ASN A 1 324 ? 2.513 -0.351 -12.734 1.00 89.75 324 ASN A C 1
ATOM 2604 O O . ASN A 1 324 ? 2.022 -0.506 -11.617 1.00 89.75 324 ASN A O 1
ATOM 2608 N N . VAL A 1 325 ? 3.719 0.190 -12.912 1.00 93.62 325 VAL A N 1
ATOM 2609 C CA . VAL A 1 325 ? 4.618 0.512 -11.791 1.00 93.62 325 VAL A CA 1
ATOM 2610 C C . VAL A 1 325 ? 5.255 1.888 -11.947 1.00 93.62 325 VAL A C 1
ATOM 2612 O O . VAL A 1 325 ? 5.616 2.283 -13.058 1.00 93.62 325 VAL A O 1
ATOM 2615 N N . MET A 1 326 ? 5.418 2.601 -10.830 1.00 92.38 326 MET A N 1
ATOM 2616 C CA . MET A 1 326 ? 6.154 3.862 -10.763 1.00 92.38 326 MET A CA 1
ATOM 2617 C C . MET A 1 326 ? 7.308 3.815 -9.766 1.00 92.38 326 MET A C 1
ATOM 2619 O O . MET A 1 326 ? 7.166 3.305 -8.660 1.00 92.38 326 MET A O 1
ATOM 2623 N N . PHE A 1 327 ? 8.427 4.418 -10.164 1.00 92.94 327 PHE A N 1
ATOM 2624 C CA . PHE A 1 327 ? 9.506 4.858 -9.289 1.00 92.94 327 PHE A CA 1
ATOM 2625 C C . PHE A 1 327 ? 9.663 6.368 -9.427 1.00 92.94 327 PHE A C 1
ATOM 2627 O O . PHE A 1 327 ? 9.948 6.869 -10.520 1.00 92.94 327 PHE A O 1
ATOM 2634 N N . ILE A 1 328 ? 9.524 7.101 -8.328 1.00 89.25 328 ILE A N 1
ATOM 2635 C CA . ILE A 1 328 ? 9.656 8.555 -8.361 1.00 89.25 328 ILE A CA 1
ATOM 2636 C C . ILE A 1 328 ? 10.372 9.087 -7.124 1.00 89.25 328 ILE A C 1
ATOM 2638 O O . ILE A 1 328 ? 10.248 8.581 -6.011 1.00 89.25 328 ILE A O 1
ATOM 2642 N N . SER A 1 329 ? 11.116 10.173 -7.320 1.00 86.56 329 SER A N 1
ATOM 2643 C CA . SER A 1 329 ? 11.546 11.030 -6.219 1.00 86.56 329 SER A CA 1
ATOM 2644 C C . SER A 1 329 ? 11.513 12.492 -6.630 1.00 86.56 329 SER A C 1
ATOM 2646 O O . SER A 1 329 ? 12.234 12.922 -7.527 1.00 86.56 329 SER A O 1
ATOM 2648 N N . GLY A 1 330 ? 10.700 13.303 -5.961 1.00 78.56 330 GLY A N 1
ATOM 2649 C CA . GLY A 1 330 ? 10.691 14.747 -6.177 1.00 78.56 330 GLY A CA 1
ATOM 2650 C C . GLY A 1 330 ? 11.909 15.464 -5.594 1.00 78.56 330 GLY A C 1
ATOM 2651 O O . GLY A 1 330 ? 12.699 14.879 -4.852 1.00 78.56 330 GLY A O 1
ATOM 2652 N N . PRO A 1 331 ? 12.072 16.758 -5.920 1.00 80.31 331 PRO A N 1
ATOM 2653 C CA . PRO A 1 331 ? 13.064 17.591 -5.259 1.00 80.31 331 PRO A CA 1
ATOM 2654 C C . PRO A 1 331 ? 12.718 17.765 -3.778 1.00 80.31 331 PRO A C 1
ATOM 2656 O O . PRO A 1 331 ? 11.539 17.853 -3.428 1.00 80.31 331 PRO A O 1
ATOM 2659 N N . MET A 1 332 ? 13.744 17.939 -2.936 1.00 85.31 332 MET A N 1
ATOM 2660 C CA . MET A 1 332 ? 13.612 18.155 -1.484 1.00 85.31 332 MET A CA 1
ATOM 2661 C C . MET A 1 332 ? 12.525 19.180 -1.121 1.00 85.31 332 MET A C 1
ATOM 2663 O O . MET A 1 332 ? 11.752 18.966 -0.192 1.00 85.31 332 MET A O 1
ATOM 2667 N N . ALA A 1 333 ? 12.392 20.239 -1.924 1.00 84.62 333 ALA A N 1
ATOM 2668 C CA . ALA A 1 333 ? 11.413 21.309 -1.748 1.00 84.62 333 ALA A CA 1
ATOM 2669 C C . ALA A 1 333 ? 9.935 20.860 -1.683 1.00 84.62 333 ALA A C 1
ATOM 2671 O O . ALA A 1 333 ? 9.099 21.628 -1.218 1.00 84.62 333 ALA A O 1
ATOM 2672 N N . ARG A 1 334 ? 9.599 19.656 -2.168 1.00 80.44 334 ARG A N 1
ATOM 2673 C CA . ARG A 1 334 ? 8.231 19.100 -2.184 1.00 80.44 334 ARG A CA 1
ATOM 2674 C C . ARG A 1 334 ? 8.005 17.996 -1.147 1.00 80.44 334 ARG A C 1
ATOM 2676 O O . ARG A 1 334 ? 6.960 17.361 -1.148 1.00 80.44 334 ARG A O 1
ATOM 2683 N N . THR A 1 335 ? 8.996 17.730 -0.308 1.00 86.00 335 THR A N 1
ATOM 2684 C CA . THR A 1 335 ? 8.983 16.607 0.634 1.00 86.00 335 THR A CA 1
ATOM 2685 C C . THR A 1 335 ? 8.457 17.041 2.000 1.00 86.00 335 THR A C 1
ATOM 2687 O O . THR A 1 335 ? 8.516 18.225 2.352 1.00 86.00 335 THR A O 1
ATOM 2690 N N . ILE A 1 336 ? 8.030 16.074 2.820 1.00 87.50 336 ILE A N 1
ATOM 2691 C CA . ILE A 1 336 ? 7.707 16.333 4.231 1.00 87.50 336 ILE A CA 1
ATOM 2692 C C . ILE A 1 336 ? 8.914 16.878 5.010 1.00 87.50 336 ILE A C 1
ATOM 2694 O O . ILE A 1 336 ? 8.755 17.683 5.924 1.00 87.50 336 ILE A O 1
ATOM 2698 N N . PHE A 1 337 ? 10.137 16.498 4.623 1.00 89.38 337 PHE A N 1
ATOM 2699 C CA . PHE A 1 337 ? 11.359 16.990 5.254 1.00 89.38 337 PHE A CA 1
ATOM 2700 C C . PHE A 1 337 ? 11.508 18.501 5.115 1.00 89.38 337 PHE A C 1
ATOM 2702 O O . PHE A 1 337 ? 11.869 19.173 6.083 1.00 89.38 337 PHE A O 1
ATOM 2709 N N . LYS A 1 338 ? 11.142 19.053 3.956 1.00 91.19 338 LYS A N 1
ATOM 2710 C CA . LYS A 1 338 ? 11.094 20.500 3.770 1.00 91.19 338 LYS A CA 1
ATOM 2711 C C . LYS A 1 338 ? 9.948 21.133 4.547 1.00 91.19 338 LYS A C 1
ATOM 2713 O O . LYS A 1 338 ? 10.184 22.052 5.325 1.00 91.19 338 LYS A O 1
ATOM 2718 N N . SER A 1 339 ? 8.716 20.684 4.315 1.00 91.12 339 SER A N 1
ATOM 2719 C CA . SER A 1 339 ? 7.527 21.381 4.822 1.00 91.12 339 SER A CA 1
ATOM 2720 C C . SER A 1 339 ? 7.392 21.315 6.343 1.00 91.12 339 SER A C 1
ATOM 2722 O O . SER A 1 339 ? 6.917 22.271 6.950 1.00 91.12 339 SER A O 1
ATOM 2724 N N . LYS A 1 340 ? 7.825 20.212 6.962 1.00 91.75 340 LYS A N 1
ATOM 2725 C CA . LYS A 1 340 ? 7.676 19.967 8.401 1.00 91.75 340 LYS A CA 1
ATOM 2726 C C . LYS A 1 340 ? 8.950 20.210 9.202 1.00 91.75 340 LYS A C 1
ATOM 2728 O O . LYS A 1 340 ? 8.873 20.679 10.334 1.00 91.75 340 LYS A O 1
ATOM 2733 N N . TYR A 1 341 ? 10.112 19.886 8.635 1.00 91.25 341 TYR A N 1
ATOM 2734 C CA . TYR A 1 341 ? 11.389 19.910 9.358 1.00 91.25 341 TYR A CA 1
ATOM 2735 C C . TYR A 1 341 ? 12.373 20.966 8.835 1.00 91.25 341 TYR A C 1
ATOM 2737 O O . TYR A 1 341 ? 13.480 21.066 9.362 1.00 91.25 341 TYR A O 1
ATOM 2745 N N . SER A 1 342 ? 11.986 21.762 7.829 1.00 93.38 342 SER A N 1
ATOM 2746 C CA . SER A 1 342 ? 12.826 22.800 7.212 1.00 93.38 342 SER A CA 1
ATOM 2747 C C . SER A 1 342 ? 14.179 22.283 6.711 1.00 93.38 342 SER A C 1
ATOM 2749 O O . SER A 1 342 ? 15.166 23.016 6.701 1.00 93.38 342 SER A O 1
ATOM 2751 N N . ILE A 1 343 ? 14.234 21.016 6.297 1.00 91.38 343 ILE A N 1
ATOM 2752 C CA . ILE A 1 343 ? 15.433 20.412 5.716 1.00 91.38 343 ILE A CA 1
ATOM 2753 C C . ILE A 1 343 ? 15.481 20.758 4.226 1.00 91.38 343 ILE A C 1
ATOM 2755 O O . ILE A 1 343 ? 14.534 20.498 3.485 1.00 91.38 343 ILE A O 1
ATOM 2759 N N . ASP A 1 344 ? 16.609 21.311 3.789 1.00 91.12 344 ASP A N 1
ATOM 2760 C CA . ASP A 1 344 ? 16.931 21.569 2.388 1.00 91.12 344 ASP A CA 1
ATOM 2761 C C . ASP A 1 344 ? 18.222 20.862 1.998 1.00 91.12 344 ASP A C 1
ATOM 2763 O O . ASP A 1 344 ? 19.080 20.599 2.841 1.00 91.12 344 ASP A O 1
ATOM 2767 N N . LYS A 1 345 ? 18.387 20.627 0.693 1.00 90.19 345 LYS A N 1
ATOM 2768 C CA . LYS A 1 345 ? 19.683 20.252 0.132 1.00 90.19 345 LYS A CA 1
ATOM 2769 C C . LYS A 1 345 ? 20.649 21.443 0.235 1.00 90.19 345 LYS A C 1
ATOM 2771 O O . LYS A 1 345 ? 20.351 22.482 -0.361 1.00 90.19 345 LYS A O 1
ATOM 2776 N N . PRO A 1 346 ? 21.805 21.305 0.905 1.00 90.81 346 PRO A N 1
ATOM 2777 C CA . PRO A 1 346 ? 22.844 22.331 0.905 1.00 90.81 346 PRO A CA 1
ATOM 2778 C C . PRO A 1 346 ? 23.385 22.611 -0.505 1.00 90.81 346 PRO A C 1
ATOM 2780 O O . PRO A 1 346 ? 23.455 21.713 -1.347 1.00 90.81 346 PRO A O 1
ATOM 2783 N N . LEU A 1 347 ? 23.757 23.865 -0.775 1.00 90.00 347 LEU A N 1
ATOM 2784 C CA . LEU A 1 347 ? 24.195 24.310 -2.107 1.00 90.00 347 LEU A CA 1
ATOM 2785 C C . LEU A 1 347 ? 25.531 23.692 -2.541 1.00 90.00 347 LEU A C 1
ATOM 2787 O O . LEU A 1 347 ? 25.750 23.483 -3.729 1.00 90.00 347 LEU A O 1
ATOM 2791 N N . ASP A 1 348 ? 26.400 23.400 -1.580 1.00 93.31 348 ASP A N 1
ATOM 2792 C CA . ASP A 1 348 ? 27.726 22.805 -1.751 1.00 93.31 348 ASP A CA 1
ATOM 2793 C C . ASP A 1 348 ? 27.688 21.286 -1.989 1.00 93.31 348 ASP A C 1
ATOM 2795 O O . ASP A 1 348 ? 28.707 20.682 -2.321 1.00 93.31 348 ASP A O 1
ATOM 2799 N N . ILE A 1 349 ? 26.513 20.661 -1.860 1.00 92.56 349 ILE A N 1
ATOM 2800 C CA . ILE A 1 349 ? 26.336 19.215 -1.996 1.00 92.56 349 ILE A CA 1
ATOM 2801 C C . ILE A 1 349 ? 25.768 18.862 -3.372 1.00 92.56 349 ILE A C 1
ATOM 2803 O O . ILE A 1 349 ? 24.756 19.414 -3.820 1.00 92.56 349 ILE A O 1
ATOM 2807 N N . THR A 1 350 ? 26.394 17.885 -4.033 1.00 91.00 350 THR A N 1
ATOM 2808 C CA . THR A 1 350 ? 25.936 17.365 -5.328 1.00 91.00 350 THR A CA 1
ATOM 2809 C C . THR A 1 350 ? 24.593 16.643 -5.201 1.00 91.00 350 THR A C 1
ATOM 2811 O O . THR A 1 350 ? 24.218 16.149 -4.138 1.00 91.00 350 THR A O 1
ATOM 2814 N N . ASP A 1 351 ? 23.840 16.563 -6.299 1.00 88.12 351 ASP A N 1
ATOM 2815 C CA . ASP A 1 351 ? 22.574 15.820 -6.295 1.00 88.12 351 ASP A CA 1
ATOM 2816 C C . ASP A 1 351 ? 22.792 14.324 -6.024 1.00 88.12 351 ASP A C 1
ATOM 2818 O O . ASP A 1 351 ? 21.994 13.709 -5.328 1.00 88.12 351 ASP A O 1
ATOM 2822 N N . GLU A 1 352 ? 23.894 13.748 -6.499 1.00 89.81 352 GLU A N 1
ATOM 2823 C CA . GLU A 1 352 ? 24.255 12.361 -6.198 1.00 89.81 352 GLU A CA 1
ATOM 2824 C C . GLU A 1 352 ? 24.524 12.152 -4.701 1.00 89.81 352 GLU A C 1
ATOM 2826 O O . GLU A 1 352 ? 23.900 11.295 -4.086 1.00 89.81 352 GLU A O 1
ATOM 2831 N N . GLU A 1 353 ? 25.343 12.989 -4.062 1.00 93.19 353 GLU A N 1
ATOM 2832 C CA . GLU A 1 353 ? 25.587 12.876 -2.618 1.00 93.19 353 GLU A CA 1
ATOM 2833 C C . GLU A 1 353 ? 24.294 13.050 -1.802 1.00 93.19 353 GLU A C 1
ATOM 2835 O O . GLU A 1 353 ? 24.040 12.319 -0.843 1.00 93.19 353 GLU A O 1
ATOM 2840 N N . TRP A 1 354 ? 23.434 13.999 -2.183 1.00 92.44 354 TRP A N 1
ATOM 2841 C CA . TRP A 1 354 ? 22.202 14.265 -1.444 1.00 92.44 354 TRP A CA 1
ATOM 2842 C C . TRP A 1 354 ? 21.131 13.193 -1.636 1.00 92.44 354 TRP A C 1
ATOM 2844 O O . TRP A 1 354 ? 20.560 12.684 -0.669 1.00 92.44 354 TRP A O 1
ATOM 2854 N N . TYR A 1 355 ? 20.816 12.868 -2.885 1.00 92.19 355 TYR A N 1
ATOM 2855 C CA . TYR A 1 355 ? 19.696 11.993 -3.181 1.00 92.19 355 TYR A CA 1
ATOM 2856 C C . TYR A 1 355 ? 20.103 10.516 -3.166 1.00 92.19 355 TYR A C 1
ATOM 2858 O O . TYR A 1 355 ? 19.317 9.704 -2.687 1.00 92.19 355 TYR A O 1
ATOM 2866 N N . TYR A 1 356 ? 21.319 10.162 -3.588 1.00 92.19 356 TYR A N 1
ATOM 2867 C CA . TYR A 1 356 ? 21.794 8.778 -3.563 1.00 92.19 356 TYR A CA 1
ATOM 2868 C C . TYR A 1 356 ? 22.482 8.431 -2.236 1.00 92.19 356 TYR A C 1
ATOM 2870 O O . TYR A 1 356 ? 21.911 7.683 -1.440 1.00 92.19 356 TYR A O 1
ATOM 2878 N N . THR A 1 357 ? 23.645 9.020 -1.927 1.00 92.81 357 THR A N 1
ATOM 2879 C CA . THR A 1 357 ? 24.437 8.641 -0.735 1.00 92.81 357 THR A CA 1
ATOM 2880 C C . THR A 1 357 ? 23.663 8.854 0.568 1.00 92.81 357 THR A C 1
ATOM 2882 O O . THR A 1 357 ? 23.610 7.973 1.425 1.00 92.81 357 THR A O 1
ATOM 2885 N N . ARG A 1 358 ? 23.020 10.018 0.718 1.00 92.56 358 ARG A N 1
ATOM 2886 C CA . ARG A 1 358 ? 22.241 10.386 1.915 1.00 92.56 358 ARG A CA 1
ATOM 2887 C C . ARG A 1 358 ? 20.792 9.906 1.879 1.00 92.56 358 ARG A C 1
ATOM 2889 O O . ARG A 1 358 ? 20.057 10.158 2.831 1.00 92.56 358 ARG A O 1
ATOM 2896 N N . ARG A 1 359 ? 20.380 9.210 0.812 1.00 92.25 359 ARG A N 1
ATOM 2897 C CA . ARG A 1 359 ? 19.055 8.591 0.642 1.00 92.25 359 ARG A CA 1
ATOM 2898 C C . ARG A 1 359 ? 17.851 9.535 0.731 1.00 92.25 359 ARG A C 1
ATOM 2900 O O . ARG A 1 359 ? 16.770 9.144 1.178 1.00 92.25 359 ARG A O 1
ATOM 2907 N N . TYR A 1 360 ? 18.002 10.777 0.277 1.00 91.31 360 TYR A N 1
ATOM 2908 C CA . TYR A 1 360 ? 16.854 11.661 0.041 1.00 91.31 360 TYR A CA 1
ATOM 2909 C C . TYR A 1 360 ? 16.223 11.477 -1.349 1.00 91.31 360 TYR A C 1
ATOM 2911 O O . TYR A 1 360 ? 15.249 12.150 -1.661 1.00 91.31 360 TYR A O 1
ATOM 2919 N N . GLY A 1 361 ? 16.751 10.589 -2.189 1.00 91.81 361 GLY A N 1
ATOM 2920 C CA . GLY A 1 361 ? 16.126 10.111 -3.423 1.00 91.81 361 GLY A CA 1
ATOM 2921 C C . GLY A 1 361 ? 15.260 8.880 -3.176 1.00 91.81 361 GLY A C 1
ATOM 2922 O O . GLY A 1 361 ? 14.954 8.568 -2.028 1.00 91.81 361 GLY A O 1
ATOM 2923 N N . THR A 1 362 ? 14.947 8.146 -4.238 1.00 93.19 362 THR A N 1
ATOM 2924 C CA . THR A 1 362 ? 14.322 6.812 -4.199 1.00 93.19 362 THR A CA 1
ATOM 2925 C C . THR A 1 362 ? 15.294 5.831 -4.847 1.00 93.19 362 THR A C 1
ATOM 2927 O O . THR A 1 362 ? 15.828 6.137 -5.914 1.00 93.19 362 THR A O 1
ATOM 2930 N N . GLY A 1 363 ? 15.569 4.673 -4.243 1.00 94.94 363 GLY A N 1
ATOM 2931 C CA . GLY A 1 363 ? 16.553 3.774 -4.844 1.00 94.94 363 GLY A CA 1
ATOM 2932 C C . GLY A 1 363 ? 16.649 2.355 -4.305 1.00 94.94 363 GLY A C 1
ATOM 2933 O O . GLY A 1 363 ? 16.049 2.020 -3.291 1.00 94.94 363 GLY A O 1
ATOM 2934 N N . ASN A 1 364 ? 17.394 1.503 -5.013 1.00 95.19 364 ASN A N 1
ATOM 2935 C CA . ASN A 1 364 ? 17.563 0.073 -4.711 1.00 95.19 364 ASN A CA 1
ATOM 2936 C C . ASN A 1 364 ? 16.247 -0.723 -4.611 1.00 95.19 364 ASN A C 1
ATOM 2938 O O . ASN A 1 364 ? 16.193 -1.761 -3.951 1.00 95.19 364 ASN A O 1
ATOM 2942 N N . ASN A 1 365 ? 15.161 -0.236 -5.212 1.00 96.44 365 ASN A N 1
ATOM 2943 C CA . ASN A 1 365 ? 13.877 -0.928 -5.167 1.00 96.44 365 ASN A CA 1
ATOM 2944 C C . ASN A 1 365 ? 13.813 -2.007 -6.256 1.00 96.44 365 ASN A C 1
ATOM 2946 O O . ASN A 1 365 ? 14.299 -1.799 -7.368 1.00 96.44 365 ASN A O 1
ATOM 2950 N N . LEU A 1 366 ? 13.185 -3.140 -5.950 1.00 96.44 366 LEU A N 1
ATOM 2951 C CA . LEU A 1 366 ? 13.033 -4.286 -6.840 1.00 96.44 366 LEU A CA 1
ATOM 2952 C C . LEU A 1 366 ? 11.555 -4.576 -7.102 1.00 96.44 366 LEU A C 1
ATOM 2954 O O . LEU A 1 366 ? 10.763 -4.753 -6.176 1.00 96.44 366 LEU A O 1
ATOM 2958 N N . TYR A 1 367 ? 11.205 -4.684 -8.377 1.00 97.62 367 TYR A N 1
ATOM 2959 C CA . TYR A 1 367 ? 9.910 -5.153 -8.850 1.00 97.62 367 TYR A CA 1
ATOM 2960 C C . TYR A 1 367 ? 10.125 -6.405 -9.698 1.00 97.62 367 TYR A C 1
ATOM 2962 O O . TYR A 1 367 ? 10.673 -6.313 -10.797 1.00 97.62 367 TYR A O 1
ATOM 2970 N N . GLU A 1 368 ? 9.756 -7.583 -9.189 1.00 94.50 368 GLU A N 1
ATOM 2971 C CA . GLU A 1 368 ? 10.137 -8.840 -9.840 1.00 94.50 368 GLU A CA 1
ATOM 2972 C C . GLU A 1 368 ? 9.047 -9.905 -9.936 1.00 94.50 368 GLU A C 1
ATOM 2974 O O . GLU A 1 368 ? 8.169 -10.024 -9.086 1.00 94.50 368 GLU A O 1
ATOM 2979 N N . GLN A 1 369 ? 9.119 -10.741 -10.973 1.00 91.31 369 GLN A N 1
ATOM 2980 C CA . GLN A 1 369 ? 8.216 -11.887 -11.141 1.00 91.31 369 GLN A CA 1
ATOM 2981 C C . GLN A 1 369 ? 6.729 -11.502 -11.115 1.00 91.31 369 GLN A C 1
ATOM 2983 O O . GLN A 1 369 ? 5.879 -12.255 -10.618 1.00 91.31 369 GLN A O 1
ATOM 2988 N N . VAL A 1 370 ? 6.414 -10.322 -11.653 1.00 93.56 370 VAL A N 1
ATOM 2989 C CA . VAL A 1 370 ? 5.047 -9.826 -11.800 1.00 93.56 370 VAL A CA 1
ATOM 2990 C C . V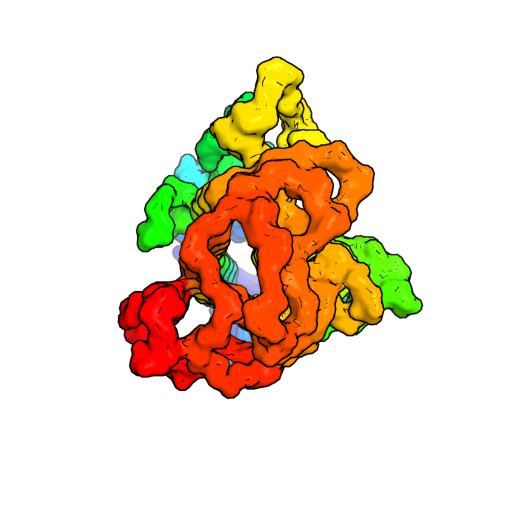AL A 1 370 ? 4.565 -10.029 -13.229 1.00 93.56 370 VAL A C 1
ATOM 2992 O O . VAL A 1 370 ? 5.278 -9.764 -14.198 1.00 93.56 370 VAL A O 1
ATOM 2995 N N . ILE A 1 371 ? 3.329 -10.502 -13.344 1.00 92.38 371 ILE A N 1
ATOM 2996 C CA . ILE A 1 371 ? 2.603 -10.569 -14.605 1.00 92.38 371 ILE A CA 1
ATOM 2997 C C . ILE A 1 371 ? 1.679 -9.351 -14.675 1.00 92.38 371 ILE A C 1
ATOM 2999 O O . ILE A 1 371 ? 0.799 -9.170 -13.834 1.00 92.38 371 ILE A O 1
ATOM 3003 N N . SER A 1 372 ? 1.867 -8.531 -15.697 1.00 93.12 372 SER A N 1
ATOM 3004 C CA . SER A 1 372 ? 1.014 -7.404 -16.048 1.00 93.12 372 SER A CA 1
ATOM 3005 C C . SER A 1 372 ? 0.252 -7.723 -17.321 1.00 93.12 372 SER A C 1
ATOM 3007 O O . SER A 1 372 ? 0.848 -8.128 -18.317 1.00 93.12 372 SER A O 1
ATOM 3009 N N . PHE A 1 373 ? -1.067 -7.558 -17.288 1.00 91.19 373 PHE A N 1
ATOM 3010 C CA . PHE A 1 373 ? -1.941 -7.882 -18.404 1.00 91.19 373 PHE A CA 1
ATOM 3011 C C . PHE A 1 373 ? -2.844 -6.700 -18.738 1.00 91.19 373 PHE A C 1
ATOM 3013 O O . PHE A 1 373 ? -3.750 -6.358 -17.984 1.00 91.19 373 PHE A O 1
ATOM 3020 N N . ASN A 1 374 ? -2.626 -6.087 -19.896 1.00 88.25 374 ASN A N 1
ATOM 3021 C CA . ASN A 1 374 ? -3.351 -4.902 -20.339 1.00 88.25 374 ASN A CA 1
ATOM 3022 C C . ASN A 1 374 ? -3.296 -3.753 -19.301 1.00 88.25 374 ASN A C 1
ATOM 3024 O O . ASN A 1 374 ? -4.268 -3.030 -19.142 1.00 88.25 374 ASN A O 1
ATOM 3028 N N . ASP A 1 375 ? -2.202 -3.577 -18.552 1.00 87.38 375 ASP A N 1
ATOM 3029 C CA . ASP A 1 375 ? -1.977 -2.316 -17.817 1.00 87.38 375 ASP A CA 1
ATOM 3030 C C . ASP A 1 375 ? -1.395 -1.246 -18.746 1.00 87.38 375 ASP A C 1
ATOM 3032 O O . ASP A 1 375 ? -0.881 -1.574 -19.814 1.00 87.38 375 ASP A O 1
ATOM 3036 N N . GLY A 1 376 ? -1.386 0.025 -18.344 1.00 75.88 376 GLY A N 1
ATOM 3037 C CA . GLY A 1 376 ? -0.854 1.095 -19.201 1.00 75.88 376 GLY A CA 1
ATOM 3038 C C . GLY A 1 376 ? -1.881 1.611 -20.209 1.00 75.88 376 GLY A C 1
ATOM 3039 O O . GLY A 1 376 ? -1.498 2.175 -21.231 1.00 75.88 376 GLY A O 1
ATOM 3040 N N . LEU A 1 377 ? -3.170 1.360 -19.961 1.00 66.88 377 LEU A N 1
ATOM 3041 C CA . LEU A 1 377 ? -4.261 1.787 -20.828 1.00 66.88 377 LEU A CA 1
ATOM 3042 C C . LEU A 1 377 ? -4.815 3.122 -20.352 1.00 66.88 377 LEU A C 1
ATOM 3044 O O . LEU A 1 377 ? -5.374 3.187 -19.256 1.00 66.88 377 LEU A O 1
ATOM 3048 N N . MET A 1 378 ? -4.832 4.130 -21.224 1.00 59.78 378 MET A N 1
ATOM 3049 C CA . MET A 1 378 ? -5.862 5.158 -21.119 1.00 59.78 378 MET A CA 1
ATOM 3050 C C . MET A 1 378 ? -7.014 4.871 -22.083 1.00 59.78 378 MET A C 1
ATOM 3052 O O . MET A 1 378 ? -6.878 5.020 -23.291 1.00 59.78 378 MET A O 1
ATOM 3056 N N . ARG A 1 379 ? -8.160 4.435 -21.538 1.00 50.81 379 ARG A N 1
ATOM 3057 C CA . ARG A 1 379 ? -9.365 3.990 -22.274 1.00 50.81 379 ARG A CA 1
ATOM 3058 C C . ARG A 1 379 ? -10.050 5.087 -23.117 1.00 50.81 379 ARG A C 1
ATOM 3060 O O . ARG A 1 379 ? -10.983 4.740 -23.825 1.00 50.81 379 ARG A O 1
ATOM 3067 N N . ASP A 1 380 ? -9.569 6.336 -23.096 1.00 43.50 380 ASP A N 1
ATOM 3068 C CA . ASP A 1 380 ? -10.190 7.476 -23.804 1.00 43.50 380 ASP A CA 1
ATOM 3069 C C . ASP A 1 380 ? -9.317 8.193 -24.856 1.00 43.50 380 ASP A C 1
ATOM 3071 O O . ASP A 1 380 ? -9.777 9.140 -25.494 1.00 43.50 380 ASP A O 1
ATOM 3075 N N . ALA A 1 381 ? -8.071 7.787 -25.112 1.00 43.59 381 ALA A N 1
ATOM 3076 C CA . ALA A 1 381 ? -7.204 8.598 -25.972 1.00 43.59 381 ALA A CA 1
ATOM 3077 C C . ALA A 1 381 ? -7.247 8.180 -27.456 1.00 43.59 381 ALA A C 1
ATOM 3079 O O . ALA A 1 381 ? -6.538 7.281 -27.902 1.00 43.59 381 ALA A O 1
ATOM 3080 N N . SER A 1 382 ? -8.040 8.906 -28.251 1.00 42.44 382 SER A N 1
ATOM 3081 C CA . SER A 1 382 ? -7.897 8.966 -29.718 1.00 42.44 382 SER A CA 1
ATOM 3082 C C . SER A 1 382 ? -6.623 9.717 -30.170 1.00 42.44 382 SER A C 1
ATOM 3084 O O . SER A 1 382 ? -6.274 9.698 -31.351 1.00 42.44 382 SER A O 1
ATOM 3086 N N . SER A 1 383 ? -5.899 10.336 -29.229 1.00 51.62 383 SER A N 1
ATOM 3087 C CA . SER A 1 383 ? -4.627 11.051 -29.393 1.00 51.62 383 SER A CA 1
ATOM 3088 C C . SER A 1 383 ? -3.470 10.356 -28.652 1.00 51.62 383 SER A C 1
ATOM 3090 O O . SER A 1 383 ? -3.679 9.435 -27.864 1.00 51.62 383 SER A O 1
ATOM 3092 N N . ILE A 1 38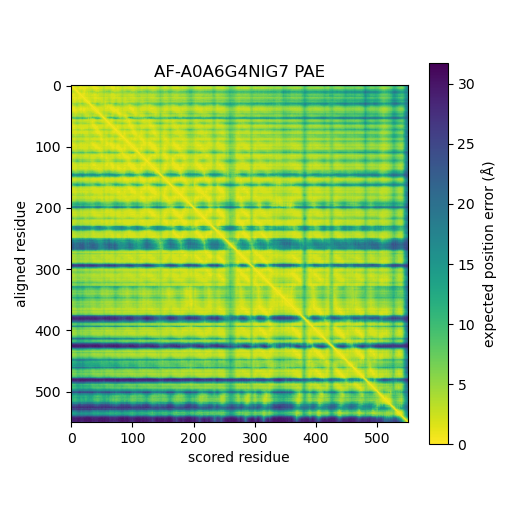4 ? -2.222 10.769 -28.917 1.00 53.78 384 ILE A N 1
ATOM 3093 C CA . ILE A 1 384 ? -1.063 10.344 -28.112 1.00 53.78 384 ILE A CA 1
ATOM 3094 C C . ILE A 1 384 ? -1.306 10.817 -26.681 1.00 53.78 384 ILE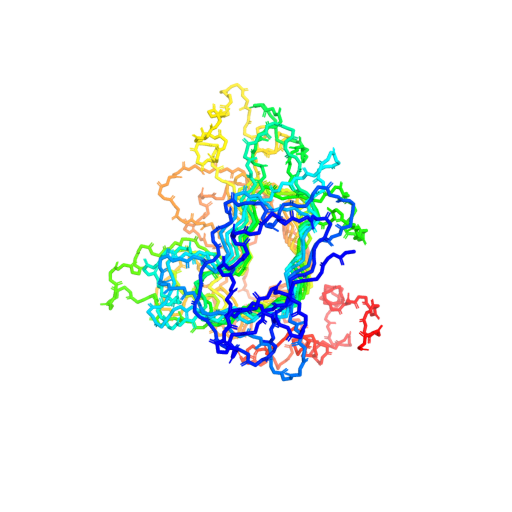 A C 1
ATOM 3096 O O . ILE A 1 384 ? -1.453 12.014 -26.446 1.00 53.78 384 ILE A O 1
ATOM 3100 N N . ASN A 1 385 ? -1.379 9.876 -25.743 1.00 61.50 385 ASN A N 1
ATOM 3101 C CA . ASN A 1 385 ? -1.464 10.193 -24.331 1.00 61.50 385 ASN A CA 1
ATOM 3102 C C . ASN A 1 385 ? -0.094 9.945 -23.690 1.00 61.50 385 ASN A C 1
ATOM 3104 O O . ASN A 1 385 ? 0.361 8.794 -23.687 1.00 61.50 385 ASN A O 1
ATOM 3108 N N . PRO A 1 386 ? 0.562 10.984 -23.143 1.00 60.34 386 PRO A N 1
ATOM 3109 C CA . PRO A 1 386 ? 1.901 10.844 -22.591 1.00 60.34 386 PRO A CA 1
ATOM 3110 C C . PRO A 1 386 ? 1.988 9.877 -21.401 1.00 60.34 386 PRO A C 1
ATOM 3112 O O . PRO A 1 386 ? 3.069 9.386 -21.067 1.00 60.34 386 PRO A O 1
ATOM 3115 N N . ASP A 1 387 ? 0.846 9.560 -20.804 1.00 64.62 387 ASP A N 1
ATOM 3116 C CA . ASP A 1 387 ? 0.735 8.769 -19.594 1.00 64.62 387 ASP A CA 1
ATOM 3117 C C . ASP A 1 387 ? 0.497 7.275 -19.848 1.00 64.62 387 ASP A C 1
ATOM 3119 O O . ASP A 1 387 ? 0.484 6.492 -18.898 1.00 64.62 387 ASP A O 1
ATOM 3123 N N . SER A 1 388 ? 0.321 6.857 -21.106 1.00 75.38 388 SER A N 1
ATOM 3124 C CA . SER A 1 388 ? 0.140 5.445 -21.481 1.00 75.38 388 SER A CA 1
ATOM 3125 C C . SER A 1 388 ? 1.483 4.712 -21.506 1.00 75.38 388 SER A C 1
ATOM 3127 O O . SER A 1 388 ? 2.055 4.428 -22.561 1.00 75.38 388 SER A O 1
ATOM 3129 N N . VAL A 1 389 ? 2.026 4.444 -20.318 1.00 82.75 389 VAL A N 1
ATOM 3130 C CA . VAL A 1 389 ? 3.318 3.772 -20.127 1.00 82.75 389 VAL A CA 1
ATOM 3131 C C . VAL A 1 389 ? 3.176 2.537 -19.237 1.00 82.75 389 VAL A C 1
ATOM 3133 O O . VAL A 1 389 ? 2.345 2.494 -18.328 1.00 82.75 389 VAL A O 1
ATOM 3136 N N . LYS A 1 390 ? 4.008 1.516 -19.472 1.00 88.06 390 LYS A N 1
ATOM 3137 C CA . LYS A 1 390 ? 4.101 0.359 -18.564 1.00 88.06 390 LYS A CA 1
ATOM 3138 C C . LYS A 1 390 ? 4.853 0.736 -17.283 1.00 88.06 390 LYS A C 1
ATOM 3140 O O . LYS A 1 390 ? 4.417 0.398 -16.189 1.00 88.06 390 LYS A O 1
ATOM 3145 N N . ILE A 1 391 ? 5.961 1.456 -17.420 1.00 90.25 391 ILE A N 1
ATOM 3146 C CA . ILE A 1 391 ? 6.892 1.790 -16.344 1.00 90.25 391 ILE A CA 1
ATOM 3147 C C . ILE A 1 391 ? 7.071 3.304 -16.299 1.00 90.25 391 ILE A C 1
ATOM 3149 O O . ILE A 1 391 ? 7.548 3.920 -17.255 1.00 90.25 391 ILE A O 1
ATOM 3153 N N . ASN A 1 392 ? 6.750 3.894 -15.154 1.00 88.19 392 ASN A N 1
ATOM 3154 C CA . ASN A 1 392 ? 7.136 5.258 -14.839 1.00 88.19 392 ASN A CA 1
ATOM 3155 C C . ASN A 1 392 ? 8.433 5.254 -14.032 1.00 88.19 392 ASN A C 1
ATOM 3157 O O . ASN A 1 392 ? 8.526 4.609 -12.991 1.00 88.19 392 ASN A O 1
ATOM 3161 N N . ALA A 1 393 ? 9.431 5.995 -14.499 1.00 87.25 393 ALA A N 1
ATOM 3162 C CA . ALA A 1 393 ? 10.654 6.230 -13.746 1.00 87.25 393 ALA A CA 1
ATOM 3163 C C . ALA A 1 393 ? 11.153 7.643 -14.031 1.00 87.25 393 ALA A C 1
ATOM 3165 O O . ALA A 1 393 ? 11.465 7.967 -15.179 1.00 87.25 393 ALA A O 1
ATOM 3166 N N . ASN A 1 394 ? 11.217 8.505 -13.016 1.00 81.50 394 ASN A N 1
ATOM 3167 C CA . ASN A 1 394 ? 11.686 9.871 -13.223 1.00 81.50 394 ASN A CA 1
ATOM 3168 C C . ASN A 1 394 ? 12.311 10.527 -11.993 1.00 81.50 394 ASN A C 1
ATOM 3170 O O . ASN A 1 394 ? 11.970 10.234 -10.847 1.00 81.50 394 ASN A O 1
ATOM 3174 N N . ARG A 1 395 ? 13.177 11.513 -12.278 1.00 83.88 395 ARG A N 1
ATOM 3175 C CA . ARG A 1 395 ? 13.927 12.330 -11.309 1.00 83.88 395 ARG A CA 1
ATOM 3176 C C . ARG A 1 395 ? 14.962 11.500 -10.539 1.00 83.88 395 ARG A C 1
ATOM 3178 O O . ARG A 1 395 ? 15.605 10.666 -11.158 1.00 83.88 395 ARG A O 1
ATOM 3185 N N . TYR A 1 396 ? 15.172 11.788 -9.250 1.00 88.56 396 TYR A N 1
ATOM 3186 C CA . TYR A 1 396 ? 16.235 11.274 -8.372 1.00 88.56 396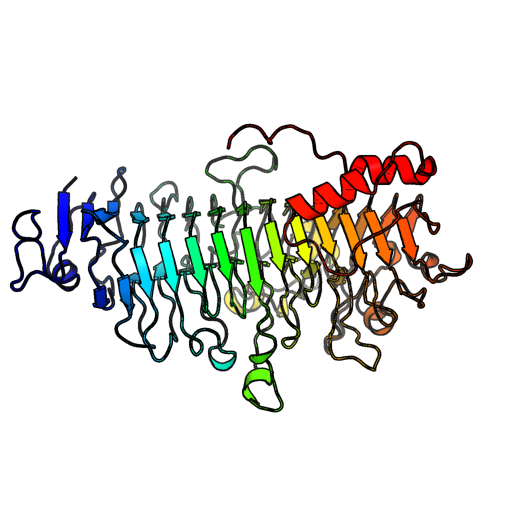 TYR A CA 1
ATOM 3187 C C . TYR A 1 396 ? 16.044 9.794 -7.985 1.00 88.56 396 TYR A C 1
ATOM 3189 O O . TYR A 1 396 ? 15.898 9.458 -6.807 1.00 88.56 396 TYR A O 1
ATOM 3197 N N . VAL A 1 397 ? 15.993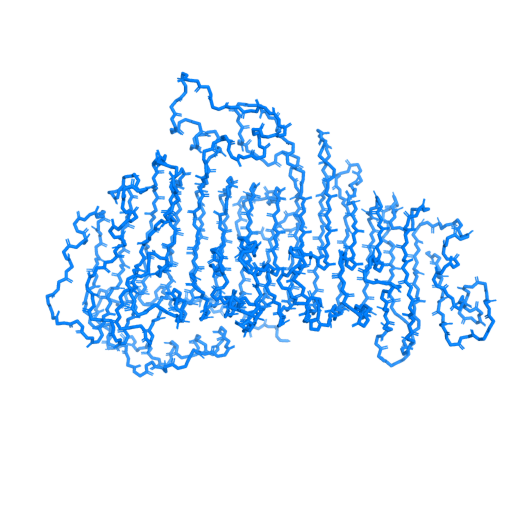 8.934 -9.001 1.00 91.75 397 VAL A N 1
ATOM 3198 C CA . VAL A 1 397 ? 15.782 7.488 -8.903 1.00 91.75 397 VAL A CA 1
ATOM 3199 C C . VAL A 1 397 ? 17.100 6.779 -9.181 1.00 91.75 397 VAL A C 1
ATOM 3201 O O . VAL A 1 397 ? 17.733 7.026 -10.207 1.00 91.75 397 VAL A O 1
ATOM 3204 N N . TYR A 1 398 ? 17.509 5.883 -8.289 1.00 93.38 398 TYR A N 1
ATOM 3205 C CA . TYR A 1 398 ? 18.816 5.233 -8.355 1.00 93.38 398 TYR A CA 1
ATOM 3206 C C . TYR A 1 398 ? 18.695 3.722 -8.199 1.00 93.38 398 TYR A C 1
ATOM 3208 O O . TYR A 1 398 ? 17.996 3.249 -7.310 1.00 93.38 398 TYR A O 1
ATOM 3216 N N . ASP A 1 399 ? 19.378 2.967 -9.055 1.00 93.50 399 ASP A N 1
ATOM 3217 C CA . ASP A 1 399 ? 19.551 1.515 -8.933 1.00 93.50 399 ASP A CA 1
ATOM 3218 C C . ASP A 1 399 ? 18.254 0.724 -8.683 1.00 93.50 399 ASP A C 1
ATOM 3220 O O . ASP A 1 399 ? 18.244 -0.304 -8.009 1.00 93.50 399 ASP A O 1
ATOM 3224 N N . CYS A 1 400 ? 17.132 1.207 -9.222 1.00 96.06 400 CYS A N 1
ATOM 3225 C CA . CYS A 1 400 ? 15.882 0.455 -9.198 1.00 96.06 400 CYS A CA 1
ATOM 3226 C C . CYS A 1 400 ? 15.913 -0.624 -10.283 1.00 96.06 400 CYS A C 1
ATOM 3228 O O . CYS A 1 400 ? 16.513 -0.441 -11.347 1.00 96.06 400 CYS A O 1
ATOM 3230 N N . VAL A 1 401 ? 15.268 -1.756 -10.021 1.00 97.38 401 VAL A N 1
ATOM 3231 C CA . VAL A 1 401 ? 15.328 -2.937 -10.882 1.00 97.38 401 VAL A CA 1
ATOM 3232 C C . VAL A 1 401 ? 13.929 -3.479 -11.141 1.00 97.38 401 VAL A C 1
ATOM 3234 O O . VAL A 1 401 ? 13.139 -3.677 -10.220 1.00 97.38 401 VAL A O 1
ATOM 3237 N N . ILE A 1 402 ? 13.648 -3.767 -12.406 1.00 97.62 402 ILE A N 1
ATOM 3238 C CA . ILE A 1 402 ? 12.516 -4.569 -12.857 1.00 97.62 402 ILE A CA 1
ATOM 3239 C C . ILE A 1 402 ? 13.082 -5.878 -13.392 1.00 97.62 402 ILE A C 1
ATOM 3241 O O . ILE A 1 402 ? 13.872 -5.861 -14.337 1.00 97.62 402 ILE A O 1
ATOM 3245 N N . ARG A 1 403 ? 12.704 -7.005 -12.788 1.00 95.19 403 ARG A N 1
ATOM 3246 C CA . ARG A 1 403 ? 13.323 -8.306 -13.069 1.00 95.19 403 ARG A CA 1
ATOM 3247 C C . ARG A 1 403 ? 12.296 -9.397 -13.327 1.00 95.19 403 ARG A C 1
ATOM 3249 O O . ARG A 1 403 ? 11.388 -9.597 -12.533 1.00 95.19 403 ARG A O 1
ATOM 3256 N N . ASN A 1 404 ? 12.495 -10.200 -14.368 1.00 92.69 404 ASN A N 1
ATOM 3257 C CA . ASN A 1 404 ? 11.689 -11.403 -14.613 1.00 92.69 404 ASN A CA 1
ATOM 3258 C C . ASN A 1 404 ? 10.172 -11.117 -14.645 1.00 92.69 404 ASN A C 1
ATOM 3260 O O . ASN A 1 404 ? 9.377 -11.919 -14.163 1.00 92.69 404 ASN A O 1
ATOM 3264 N N . CYS A 1 405 ? 9.763 -9.959 -15.168 1.00 93.38 405 CYS A N 1
ATOM 3265 C CA . CYS A 1 405 ? 8.356 -9.580 -15.296 1.00 93.38 405 CYS A CA 1
ATOM 3266 C C . CYS A 1 405 ? 7.846 -9.832 -16.719 1.00 93.38 405 CYS A C 1
ATOM 3268 O O . CYS A 1 405 ? 8.585 -9.668 -17.692 1.00 93.38 405 CYS A O 1
ATOM 3270 N N . ALA A 1 406 ? 6.566 -10.183 -16.845 1.00 91.12 406 ALA A N 1
ATOM 3271 C CA . ALA A 1 406 ? 5.879 -10.277 -18.131 1.00 91.12 406 ALA A CA 1
ATOM 3272 C C . ALA A 1 406 ? 4.848 -9.155 -18.255 1.00 91.12 406 ALA A C 1
ATOM 3274 O O . ALA A 1 406 ? 3.895 -9.104 -17.485 1.00 91.12 406 ALA A O 1
ATOM 3275 N N . PHE A 1 407 ? 5.017 -8.291 -19.247 1.00 92.25 407 PHE A N 1
ATOM 3276 C CA . PHE A 1 407 ? 4.075 -7.253 -19.636 1.00 92.25 407 PHE A CA 1
ATOM 3277 C C . PHE A 1 407 ? 3.385 -7.688 -20.920 1.00 92.25 407 PHE A C 1
ATOM 3279 O O . PHE A 1 407 ? 3.968 -7.655 -22.003 1.00 92.25 407 PHE A O 1
ATOM 3286 N N . ILE A 1 408 ? 2.137 -8.113 -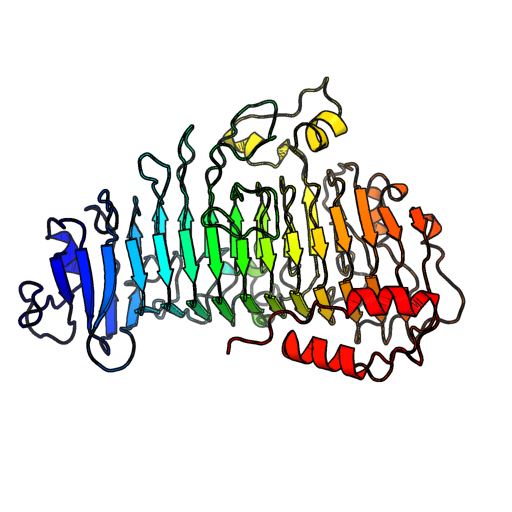20.788 1.00 90.19 408 ILE A N 1
ATOM 3287 C CA . ILE A 1 408 ? 1.295 -8.535 -21.894 1.00 90.19 408 ILE A CA 1
ATOM 3288 C C . ILE A 1 408 ? 0.287 -7.448 -22.194 1.00 90.19 408 ILE A C 1
ATOM 3290 O O . ILE A 1 408 ? -0.392 -6.937 -21.308 1.00 90.19 408 ILE A O 1
ATOM 3294 N N . ASP A 1 409 ? 0.156 -7.136 -23.471 1.00 89.06 409 ASP A N 1
ATOM 3295 C CA . ASP A 1 409 ? -0.881 -6.270 -23.980 1.00 89.06 409 ASP A CA 1
ATOM 3296 C C . ASP A 1 409 ? -1.555 -6.917 -25.185 1.00 89.06 409 ASP A C 1
ATOM 3298 O O . ASP A 1 409 ? -0.930 -7.260 -26.188 1.00 89.06 409 ASP A O 1
ATOM 3302 N N . THR A 1 410 ? -2.857 -7.107 -25.085 1.00 88.25 410 THR A N 1
ATOM 3303 C CA . THR A 1 410 ? -3.654 -7.783 -26.107 1.00 88.25 410 THR A CA 1
ATOM 3304 C C . THR A 1 410 ? -4.693 -6.877 -26.736 1.00 88.25 410 THR A C 1
ATOM 3306 O O . THR A 1 410 ? -5.539 -7.365 -27.480 1.00 88.25 410 THR A O 1
ATOM 3309 N N . ILE A 1 411 ? -4.635 -5.572 -26.460 1.00 85.12 411 ILE A N 1
ATOM 3310 C CA . ILE A 1 411 ? -5.667 -4.620 -26.881 1.00 85.12 411 ILE A CA 1
ATOM 3311 C C . ILE A 1 411 ? -5.093 -3.326 -27.460 1.00 85.12 411 ILE A C 1
ATOM 3313 O O . ILE A 1 411 ? -5.689 -2.771 -28.380 1.00 85.12 411 ILE A O 1
ATOM 3317 N N . SER A 1 412 ? -3.937 -2.860 -26.985 1.00 82.31 412 SER A N 1
ATOM 3318 C CA . SER A 1 412 ? -3.326 -1.615 -27.446 1.00 82.31 412 SER A CA 1
ATOM 3319 C C . SER A 1 412 ? -2.728 -1.792 -28.838 1.00 82.31 412 SER A C 1
ATOM 3321 O O . SER A 1 412 ? -1.900 -2.678 -29.062 1.00 82.31 412 SER A O 1
ATOM 3323 N N . SER A 1 413 ? -3.118 -0.922 -29.772 1.00 80.88 413 SER A N 1
ATOM 3324 C CA . SER A 1 413 ? -2.586 -0.910 -31.140 1.00 80.88 413 SER A CA 1
ATOM 3325 C C . SER A 1 413 ? -1.594 0.223 -31.412 1.00 80.88 413 SER A C 1
ATOM 3327 O O . SER A 1 413 ? -0.732 0.092 -32.281 1.00 80.88 413 SER A O 1
ATOM 3329 N N . ARG A 1 414 ? -1.685 1.336 -30.673 1.00 76.31 414 ARG A N 1
ATOM 3330 C CA . ARG A 1 414 ? -0.853 2.544 -30.828 1.00 76.31 414 ARG A CA 1
ATOM 3331 C C . ARG A 1 414 ? -0.669 3.251 -29.483 1.00 76.31 414 ARG A C 1
ATOM 3333 O O . ARG A 1 414 ? -1.402 2.968 -28.543 1.00 76.31 414 ARG A O 1
ATOM 3340 N N . ASN A 1 415 ? 0.266 4.204 -29.435 1.00 72.81 415 ASN A N 1
ATOM 3341 C CA . ASN A 1 415 ? 0.425 5.189 -28.353 1.00 72.81 415 ASN A CA 1
ATOM 3342 C C . ASN A 1 415 ? 0.631 4.595 -26.950 1.00 72.81 415 ASN A C 1
ATOM 3344 O O . ASN A 1 415 ? 0.234 5.209 -25.965 1.00 72.81 415 ASN A O 1
ATOM 3348 N N . ILE A 1 416 ? 1.260 3.422 -26.859 1.00 80.44 416 ILE A N 1
ATOM 3349 C CA . ILE A 1 416 ? 1.698 2.845 -25.590 1.00 80.44 416 ILE A CA 1
ATOM 3350 C C . ILE A 1 416 ? 3.214 2.698 -25.587 1.00 80.44 416 ILE A C 1
ATOM 3352 O O . ILE A 1 416 ? 3.808 2.243 -26.566 1.00 80.44 416 ILE A O 1
ATOM 3356 N N . PHE A 1 417 ? 3.833 3.083 -24.477 1.00 83.12 417 PHE A N 1
ATOM 3357 C CA . PHE A 1 417 ? 5.280 3.076 -24.306 1.00 83.12 417 PHE A CA 1
ATOM 3358 C C . PHE A 1 417 ? 5.678 2.143 -23.164 1.00 83.12 417 PHE A C 1
ATOM 3360 O O . PHE A 1 417 ? 4.887 1.835 -22.271 1.00 83.12 417 PHE A O 1
ATOM 3367 N N . ILE A 1 418 ? 6.924 1.682 -23.163 1.00 86.25 418 ILE A N 1
ATOM 3368 C CA . ILE A 1 418 ? 7.443 0.898 -22.041 1.00 86.25 418 ILE A CA 1
ATOM 3369 C C . ILE A 1 418 ? 7.828 1.835 -20.909 1.00 86.25 418 ILE A C 1
ATOM 3371 O O . ILE A 1 418 ? 7.384 1.625 -19.789 1.00 86.25 418 ILE A O 1
ATOM 3375 N N . ILE A 1 419 ? 8.630 2.859 -21.209 1.00 86.62 419 ILE A N 1
ATOM 3376 C CA . ILE A 1 419 ? 9.155 3.807 -20.222 1.00 86.62 419 ILE A CA 1
ATOM 3377 C C . ILE A 1 419 ? 8.591 5.199 -20.497 1.00 86.62 419 ILE A C 1
ATOM 3379 O O . ILE A 1 419 ? 8.563 5.658 -21.643 1.00 86.62 419 ILE A O 1
ATOM 3383 N N . GLY A 1 420 ? 8.217 5.900 -19.433 1.00 82.38 420 GLY A N 1
ATOM 3384 C CA . GLY A 1 420 ? 7.961 7.334 -19.474 1.00 82.38 420 GLY A CA 1
ATOM 3385 C C . GLY A 1 420 ? 8.163 8.009 -18.122 1.00 82.38 420 GLY A C 1
ATOM 3386 O O . GLY A 1 420 ? 8.434 7.371 -17.104 1.00 82.38 420 GLY A O 1
ATOM 3387 N N . ALA A 1 421 ? 8.016 9.328 -18.122 1.00 75.50 421 ALA A N 1
ATOM 3388 C CA . ALA A 1 421 ? 7.972 10.160 -16.926 1.00 75.50 421 ALA A CA 1
ATOM 3389 C C . ALA A 1 421 ? 6.654 10.937 -16.882 1.00 75.50 421 ALA A C 1
ATOM 3391 O O . ALA A 1 421 ? 5.991 11.088 -17.899 1.00 75.50 421 ALA A O 1
ATOM 3392 N N . TYR A 1 422 ? 6.286 11.463 -15.717 1.00 67.44 422 TYR A N 1
ATOM 3393 C CA . TYR A 1 422 ? 5.147 12.374 -15.643 1.00 67.44 422 TYR A CA 1
ATOM 3394 C C . TYR A 1 422 ? 5.477 13.721 -16.265 1.00 67.44 422 TYR A C 1
ATOM 3396 O O . TYR A 1 422 ? 6.438 14.340 -15.792 1.00 67.44 422 TYR A O 1
ATOM 3404 N N . PRO A 1 423 ? 4.660 14.225 -17.205 1.00 54.12 423 PRO A N 1
ATOM 3405 C CA . PRO A 1 423 ? 4.761 15.592 -17.676 1.00 54.12 423 PRO A CA 1
ATOM 3406 C C . PRO A 1 423 ? 4.290 16.540 -16.562 1.00 54.12 423 PRO A C 1
ATOM 3408 O O . PRO A 1 423 ? 3.109 16.830 -16.433 1.00 54.12 423 PRO A O 1
ATOM 3411 N N . THR A 1 424 ? 5.195 16.997 -15.693 1.00 56.41 424 THR A N 1
ATOM 3412 C CA . THR A 1 424 ? 4.867 18.053 -14.715 1.00 56.41 424 THR A CA 1
ATOM 3413 C C . THR A 1 424 ? 5.546 19.361 -15.093 1.00 56.41 424 THR A C 1
ATOM 3415 O O . THR A 1 424 ? 6.749 19.349 -15.350 1.00 56.41 424 THR A O 1
ATOM 3418 N N . ASP A 1 425 ? 4.816 20.475 -14.996 1.00 47.03 425 ASP A N 1
ATOM 3419 C CA . ASP A 1 425 ? 5.193 21.841 -15.420 1.00 47.03 425 ASP A CA 1
ATOM 3420 C C . ASP A 1 425 ? 6.494 22.419 -14.825 1.00 47.03 425 ASP A C 1
ATOM 3422 O O . ASP A 1 425 ? 6.968 23.478 -15.237 1.00 47.03 425 ASP A O 1
ATOM 3426 N N . ASN A 1 426 ? 7.122 21.736 -13.865 1.00 51.97 426 ASN A N 1
ATOM 3427 C CA . ASN A 1 426 ? 8.320 22.232 -13.196 1.00 51.97 426 ASN A CA 1
ATOM 3428 C C . ASN A 1 426 ? 9.556 21.453 -13.656 1.00 51.97 426 ASN A C 1
ATOM 3430 O O . ASN A 1 426 ? 9.900 20.420 -13.080 1.00 51.97 426 ASN A O 1
ATOM 3434 N N . ASN A 1 427 ? 10.227 22.020 -14.661 1.00 46.19 427 ASN A N 1
ATOM 3435 C CA . ASN A 1 427 ? 11.515 21.656 -15.272 1.00 46.19 427 ASN A CA 1
ATOM 3436 C C . ASN A 1 427 ? 12.665 21.357 -14.281 1.00 46.19 427 ASN A C 1
ATOM 3438 O O . ASN A 1 427 ? 13.652 22.091 -14.222 1.00 46.19 427 ASN A O 1
ATOM 3442 N N . LYS A 1 428 ? 12.593 20.281 -13.494 1.00 56.09 428 LYS A N 1
ATOM 3443 C CA . LYS A 1 428 ? 13.758 19.760 -12.766 1.00 56.09 428 LYS A CA 1
ATOM 3444 C C . LYS A 1 428 ? 13.994 18.303 -13.122 1.00 56.09 428 LYS A C 1
ATOM 3446 O O . LYS A 1 428 ? 13.315 17.405 -12.629 1.00 56.09 428 LYS A O 1
ATOM 3451 N N . CYS A 1 429 ? 14.982 18.105 -13.983 1.00 64.81 429 CYS A N 1
ATOM 3452 C CA . CYS A 1 429 ? 15.522 16.809 -14.349 1.00 64.81 429 CYS A CA 1
ATOM 3453 C C . CYS A 1 429 ? 16.427 16.323 -13.204 1.00 64.81 429 CYS A C 1
ATOM 3455 O O . CYS A 1 429 ? 17.325 17.048 -12.779 1.00 64.81 429 CYS A O 1
ATOM 3457 N N . GLY A 1 430 ? 16.199 15.112 -12.704 1.00 70.25 430 GLY A N 1
ATOM 3458 C CA . GLY A 1 430 ? 17.100 14.423 -11.770 1.00 70.25 430 GLY A CA 1
ATOM 3459 C C . GLY A 1 430 ? 17.669 13.169 -12.438 1.00 70.25 430 GLY A C 1
ATOM 3460 O O . GLY A 1 430 ? 17.019 12.654 -13.351 1.00 70.25 430 GLY A O 1
ATOM 3461 N N . PRO A 1 431 ? 18.870 12.698 -12.058 1.00 79.31 431 PRO A N 1
ATOM 3462 C CA . PRO A 1 431 ? 19.447 11.482 -12.625 1.00 79.31 431 PRO A CA 1
ATOM 3463 C C . PRO A 1 431 ? 18.561 10.271 -12.320 1.00 79.31 431 PRO A C 1
ATOM 3465 O O . PRO A 1 431 ? 18.256 10.013 -11.159 1.00 79.31 431 PRO A O 1
ATOM 3468 N N . THR A 1 432 ? 18.198 9.526 -13.362 1.00 86.69 432 THR A N 1
ATOM 3469 C CA . THR A 1 432 ? 17.385 8.309 -13.266 1.00 86.69 432 THR A CA 1
ATOM 3470 C C . THR A 1 432 ? 18.221 7.104 -13.687 1.00 86.69 432 THR A C 1
ATOM 3472 O O . THR A 1 432 ? 18.732 7.065 -14.805 1.00 86.69 432 THR A O 1
ATOM 3475 N N . THR A 1 433 ? 18.358 6.121 -12.799 1.00 90.62 433 THR A N 1
ATOM 3476 C CA . THR A 1 433 ? 19.041 4.843 -13.054 1.00 90.62 433 THR A CA 1
ATOM 3477 C C . THR A 1 433 ? 18.056 3.705 -12.812 1.00 90.62 433 THR A C 1
ATOM 3479 O O . THR A 1 433 ? 17.461 3.611 -11.738 1.00 90.62 433 THR A O 1
ATOM 3482 N N . LEU A 1 434 ? 17.860 2.866 -13.829 1.00 94.06 434 LEU A N 1
ATOM 3483 C CA . LEU A 1 434 ? 16.880 1.780 -13.838 1.00 94.06 434 LEU A CA 1
ATOM 3484 C C . LEU A 1 434 ? 17.463 0.592 -14.604 1.00 94.06 434 LEU A C 1
ATOM 3486 O O . LEU A 1 434 ? 17.995 0.770 -15.696 1.00 94.06 434 LEU A O 1
ATOM 3490 N N . THR A 1 435 ? 17.314 -0.618 -14.080 1.00 96.31 435 THR A N 1
ATOM 3491 C CA . THR A 1 435 ? 17.632 -1.849 -14.813 1.00 96.31 435 THR A CA 1
ATOM 3492 C C . THR A 1 435 ? 16.353 -2.614 -15.113 1.00 96.31 435 THR A C 1
ATOM 3494 O O . THR A 1 435 ? 15.580 -2.899 -14.207 1.00 96.31 435 THR A O 1
ATOM 3497 N N . ILE A 1 436 ? 16.131 -2.961 -16.377 1.00 95.88 436 ILE A N 1
ATOM 3498 C CA . ILE A 1 436 ? 15.082 -3.878 -16.823 1.00 95.88 436 ILE A CA 1
ATOM 3499 C C . ILE A 1 436 ? 15.786 -5.148 -17.281 1.00 95.88 436 ILE A C 1
ATOM 3501 O O . ILE A 1 436 ? 16.541 -5.116 -18.255 1.00 95.88 436 ILE A O 1
ATOM 3505 N N . GLU A 1 437 ? 15.573 -6.257 -16.579 1.00 94.81 437 GLU A N 1
ATOM 3506 C CA . GLU A 1 437 ? 16.266 -7.506 -16.874 1.00 94.81 437 GLU A CA 1
ATOM 3507 C C . GLU A 1 437 ? 15.370 -8.742 -16.882 1.00 94.81 437 GLU A C 1
ATOM 3509 O O . GLU A 1 437 ? 14.434 -8.862 -16.093 1.00 94.81 437 GLU A O 1
ATOM 3514 N N . GLY A 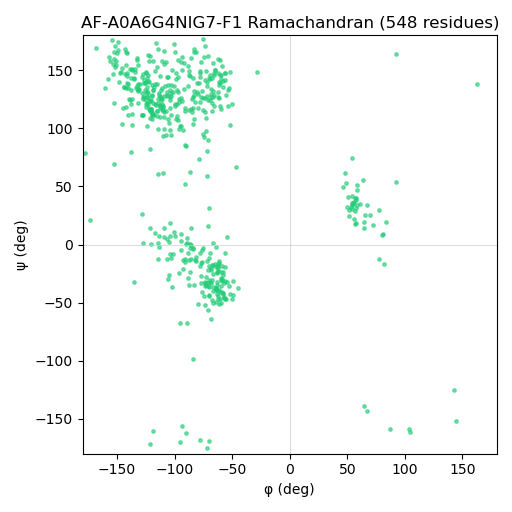1 438 ? 15.646 -9.683 -17.786 1.00 91.81 438 GLY A N 1
ATOM 3515 C CA . GLY A 1 438 ? 14.925 -10.959 -17.821 1.00 91.81 438 GLY A CA 1
ATOM 3516 C C . GLY A 1 438 ? 13.435 -10.820 -18.148 1.00 91.81 438 GLY A C 1
ATOM 3517 O O . GLY A 1 438 ? 12.659 -11.706 -17.807 1.00 91.81 438 GLY A O 1
ATOM 3518 N N . CYS A 1 439 ? 13.003 -9.702 -18.737 1.00 92.94 439 CYS A N 1
ATOM 3519 C CA . CYS A 1 439 ? 11.584 -9.395 -18.911 1.00 92.94 439 CYS A CA 1
ATOM 3520 C C . CYS A 1 439 ? 11.044 -9.824 -20.283 1.00 92.94 439 CYS A C 1
ATOM 3522 O O . CYS A 1 439 ? 11.778 -9.923 -21.270 1.00 92.94 439 CYS A O 1
ATOM 3524 N N . LEU A 1 440 ? 9.726 -10.014 -20.350 1.00 90.62 440 LEU A N 1
ATOM 3525 C CA . LEU A 1 440 ? 8.966 -10.183 -21.587 1.00 90.62 440 LEU A CA 1
ATOM 3526 C C . LEU A 1 440 ? 8.018 -8.998 -21.756 1.00 90.62 440 LEU A C 1
ATOM 3528 O O . LEU A 1 440 ? 7.179 -8.755 -20.896 1.00 90.62 440 LEU A O 1
ATOM 3532 N N . PHE A 1 441 ? 8.101 -8.316 -22.889 1.00 91.31 441 PHE A N 1
ATOM 3533 C CA . PHE A 1 441 ? 7.108 -7.354 -23.339 1.00 91.31 441 PHE A CA 1
ATOM 3534 C C . PHE A 1 441 ? 6.466 -7.875 -24.621 1.00 91.31 441 PHE A C 1
ATOM 3536 O O . PHE A 1 441 ? 7.133 -8.023 -25.647 1.00 91.31 441 PHE A O 1
ATOM 3543 N N . TYR A 1 442 ? 5.176 -8.177 -24.546 1.00 89.44 442 TYR A N 1
ATOM 3544 C CA . TYR A 1 442 ? 4.409 -8.772 -25.630 1.00 89.44 442 TYR A CA 1
ATOM 3545 C C . TYR A 1 442 ? 3.218 -7.892 -25.985 1.00 89.44 442 TYR A C 1
ATOM 3547 O O . TYR A 1 442 ? 2.416 -7.559 -25.111 1.00 89.44 442 TYR A O 1
ATOM 3555 N N . TRP A 1 443 ? 3.047 -7.605 -27.275 1.00 89.00 443 TRP A N 1
ATOM 3556 C CA . TRP A 1 443 ? 1.871 -6.918 -27.796 1.00 89.00 443 TRP A CA 1
ATOM 3557 C C . TRP A 1 443 ? 1.205 -7.680 -28.935 1.00 89.00 443 TRP A C 1
ATOM 3559 O O . TRP A 1 443 ? 1.809 -7.934 -29.976 1.00 89.00 443 TRP A O 1
ATOM 3569 N N . LYS A 1 444 ? -0.096 -7.923 -28.819 1.00 87.69 444 LYS A N 1
ATOM 3570 C CA . LYS A 1 444 ? -0.873 -8.538 -29.900 1.00 87.69 444 LYS A CA 1
ATOM 3571 C C . LYS A 1 444 ? -1.081 -7.609 -31.099 1.00 87.69 444 LYS A C 1
ATOM 3573 O O . LYS A 1 444 ? -1.121 -8.064 -32.238 1.00 87.69 444 LYS A O 1
ATOM 3578 N N . PHE A 1 445 ? -1.241 -6.308 -30.854 1.00 86.50 445 PHE A N 1
ATOM 3579 C CA . PHE A 1 445 ? -1.698 -5.364 -31.880 1.00 86.50 445 PHE A CA 1
ATOM 3580 C C . PHE A 1 445 ? -0.815 -4.126 -32.066 1.00 86.50 445 PHE A C 1
ATOM 3582 O O . PHE A 1 445 ? -1.155 -3.294 -32.902 1.00 86.50 445 PHE A O 1
ATOM 3589 N N . LEU A 1 446 ? 0.296 -3.987 -31.334 1.00 86.00 446 LEU A N 1
ATOM 3590 C CA . LEU A 1 446 ? 1.103 -2.767 -31.355 1.00 86.00 446 LEU A CA 1
ATOM 3591 C C . LEU A 1 446 ? 1.796 -2.551 -32.707 1.00 86.00 446 LEU A C 1
ATOM 3593 O O . LEU A 1 446 ? 2.698 -3.286 -33.092 1.00 86.00 446 LEU A O 1
ATOM 3597 N N . GLU A 1 447 ? 1.418 -1.487 -33.405 1.00 82.50 447 GLU A N 1
ATOM 3598 C CA . GLU A 1 447 ? 2.011 -1.111 -34.694 1.00 82.50 447 GLU A CA 1
ATOM 3599 C C . GLU A 1 447 ? 3.245 -0.211 -34.519 1.00 82.50 447 GLU A C 1
ATOM 3601 O O . GLU A 1 447 ? 4.155 -0.214 -35.345 1.00 82.50 447 GLU A O 1
ATOM 3606 N N . THR A 1 448 ? 3.294 0.576 -33.440 1.00 78.19 448 THR A N 1
ATOM 3607 C CA . THR A 1 448 ? 4.372 1.541 -33.188 1.00 78.19 448 THR A CA 1
ATOM 3608 C C . THR A 1 448 ? 5.613 0.871 -32.604 1.00 78.19 448 THR A C 1
ATOM 3610 O O . THR A 1 448 ? 5.505 0.057 -31.694 1.00 78.19 448 THR A O 1
ATOM 3613 N N . THR A 1 449 ? 6.803 1.277 -33.054 1.00 74.94 449 THR A N 1
ATOM 3614 C CA . THR A 1 449 ? 8.096 0.745 -32.571 1.00 74.94 449 THR A CA 1
ATOM 3615 C C . THR A 1 449 ? 8.789 1.659 -31.549 1.00 74.94 449 THR A C 1
ATOM 3617 O O . THR A 1 449 ? 9.981 1.494 -31.287 1.00 74.94 449 THR A O 1
ATOM 3620 N N . CYS A 1 450 ? 8.096 2.685 -31.041 1.00 77.81 450 CYS A N 1
ATOM 3621 C CA . CYS A 1 450 ? 8.653 3.597 -30.040 1.00 77.81 450 CYS A CA 1
ATOM 3622 C C . CYS A 1 450 ? 8.520 2.959 -28.655 1.00 77.81 450 CYS A C 1
ATOM 3624 O O . CYS A 1 450 ? 7.421 2.605 -28.236 1.00 77.81 450 CYS A O 1
ATOM 3626 N N . LEU A 1 451 ? 9.639 2.802 -27.956 1.00 80.81 451 LEU A N 1
ATOM 3627 C CA . LEU A 1 451 ? 9.706 2.161 -26.644 1.00 80.81 451 LEU A CA 1
ATOM 3628 C C . LEU A 1 451 ? 9.593 3.176 -25.504 1.00 80.81 451 LEU A C 1
ATOM 3630 O O . LEU A 1 451 ? 9.242 2.808 -24.382 1.00 80.81 451 LEU A O 1
ATOM 3634 N N . ILE A 1 452 ? 9.888 4.444 -25.785 1.00 83.00 452 ILE A N 1
ATOM 3635 C CA . ILE A 1 452 ? 9.868 5.529 -24.810 1.00 83.00 452 ILE A CA 1
ATOM 3636 C C . ILE A 1 452 ? 8.957 6.656 -25.265 1.00 83.00 452 ILE A C 1
ATOM 3638 O O . ILE A 1 452 ? 8.905 7.006 -26.446 1.00 83.00 452 ILE A O 1
ATOM 3642 N N . ASN A 1 453 ? 8.271 7.269 -24.307 1.00 81.19 453 ASN A N 1
ATOM 3643 C CA . ASN A 1 453 ? 7.526 8.478 -24.593 1.00 81.19 453 ASN A CA 1
ATOM 3644 C C . ASN A 1 453 ? 8.482 9.671 -24.798 1.00 81.19 453 ASN A C 1
ATOM 3646 O O . ASN A 1 453 ? 9.044 10.209 -23.837 1.00 81.19 453 ASN A O 1
ATOM 3650 N N . LYS A 1 454 ? 8.602 10.129 -26.050 1.00 77.62 454 LYS A N 1
ATOM 3651 C CA . LYS A 1 454 ? 9.462 11.253 -26.460 1.00 77.62 454 LYS A CA 1
ATOM 3652 C C . LYS A 1 454 ? 9.144 12.572 -25.769 1.00 77.62 454 LYS A C 1
ATOM 3654 O O . LYS A 1 454 ? 10.066 13.342 -25.520 1.00 77.62 454 LYS A O 1
ATOM 3659 N N . GLU A 1 455 ? 7.884 12.815 -25.425 1.00 78.12 455 GLU A N 1
ATOM 3660 C CA . GLU A 1 455 ? 7.463 14.044 -24.738 1.00 78.12 455 GLU A CA 1
ATOM 3661 C C . GLU A 1 455 ? 8.048 14.128 -23.324 1.00 78.12 455 GLU A C 1
ATOM 3663 O O . GLU A 1 455 ? 8.280 15.209 -22.790 1.00 78.12 455 GLU A O 1
ATOM 3668 N N . THR A 1 456 ? 8.358 12.971 -22.737 1.00 78.94 456 THR A N 1
ATOM 3669 C CA . THR A 1 456 ? 8.818 12.853 -21.350 1.00 78.94 456 THR A CA 1
ATOM 3670 C C . THR A 1 456 ? 10.323 12.604 -21.239 1.00 78.94 456 THR A C 1
ATOM 3672 O O . THR A 1 456 ? 10.879 12.706 -20.146 1.00 78.94 456 THR A O 1
ATOM 3675 N N . ILE A 1 457 ? 11.014 12.363 -22.365 1.00 80.19 457 ILE A N 1
ATOM 3676 C CA . ILE A 1 457 ? 12.477 12.197 -22.424 1.00 80.19 457 ILE A CA 1
ATOM 3677 C C . ILE A 1 457 ? 13.228 13.328 -21.705 1.00 80.19 457 ILE A C 1
ATOM 3679 O O . ILE A 1 457 ? 14.116 13.006 -20.915 1.00 80.19 457 ILE A O 1
ATOM 3683 N N . PRO A 1 458 ? 12.904 14.626 -21.900 1.00 77.19 458 PRO A N 1
ATOM 3684 C CA . PRO A 1 458 ? 13.624 15.706 -21.223 1.00 77.19 458 PRO A CA 1
ATOM 3685 C C . PRO A 1 458 ? 13.593 15.600 -19.693 1.00 77.19 458 PRO A C 1
ATOM 3687 O O . PRO A 1 458 ? 14.476 16.125 -19.023 1.00 77.19 458 PRO A O 1
ATOM 3690 N N . MET A 1 459 ? 12.599 14.911 -19.130 1.00 76.00 459 MET A N 1
ATOM 3691 C CA . MET A 1 459 ? 12.430 14.733 -17.686 1.00 76.00 459 MET A CA 1
ATOM 3692 C C . MET A 1 459 ? 13.225 13.544 -17.131 1.00 76.00 459 MET A C 1
ATOM 3694 O O . MET A 1 459 ? 13.386 13.429 -15.913 1.00 76.00 459 MET A O 1
ATOM 3698 N N . ILE A 1 460 ? 13.750 12.689 -18.010 1.00 77.44 460 ILE A N 1
ATOM 3699 C CA . ILE A 1 460 ? 14.584 11.536 -17.678 1.00 77.44 460 ILE A CA 1
ATOM 3700 C C . ILE A 1 460 ? 16.037 11.904 -17.985 1.00 77.44 460 ILE A C 1
ATOM 3702 O O . ILE A 1 460 ? 16.519 11.774 -19.112 1.00 77.44 460 ILE A O 1
ATOM 3706 N N . ASN A 1 461 ? 16.762 12.380 -16.971 1.00 75.75 461 ASN A N 1
ATOM 3707 C CA . ASN A 1 461 ? 18.175 12.695 -17.143 1.00 75.75 461 ASN A CA 1
ATOM 3708 C C . ASN A 1 461 ? 19.013 11.411 -17.080 1.00 75.75 461 ASN A C 1
ATOM 3710 O O . ASN A 1 461 ? 19.074 10.751 -16.041 1.00 75.75 461 ASN A O 1
ATOM 3714 N N . GLY A 1 462 ? 19.694 11.094 -18.182 1.00 75.88 462 GLY A N 1
ATOM 3715 C CA . GLY A 1 462 ? 20.588 9.944 -18.273 1.00 75.88 462 GLY A CA 1
ATOM 3716 C C . GLY A 1 462 ? 19.925 8.673 -18.796 1.00 75.88 462 GLY A C 1
ATOM 3717 O O . GLY A 1 462 ? 20.081 7.628 -18.184 1.00 75.88 462 GLY A O 1
ATOM 3718 N N . LEU A 1 463 ? 19.274 8.713 -19.966 1.00 80.38 463 LEU A N 1
ATOM 3719 C CA . LEU A 1 463 ? 18.729 7.512 -20.636 1.00 80.38 463 LEU A CA 1
ATOM 3720 C C . LEU A 1 463 ? 19.738 6.354 -20.752 1.00 80.38 463 LEU A C 1
ATOM 3722 O O . LEU A 1 463 ? 19.358 5.193 -20.668 1.00 80.38 463 LEU A O 1
ATOM 3726 N N . LYS A 1 464 ? 21.039 6.651 -20.871 1.00 85.88 464 LYS A N 1
ATOM 3727 C CA . LYS A 1 464 ? 22.109 5.637 -20.885 1.00 85.88 464 LYS A CA 1
ATOM 3728 C C . LYS A 1 464 ? 22.311 4.907 -19.555 1.00 85.88 464 LYS A C 1
ATOM 3730 O O . LYS A 1 464 ? 22.908 3.836 -19.544 1.00 85.88 464 LYS A O 1
ATOM 3735 N N . LYS A 1 465 ? 21.807 5.461 -18.454 1.00 88.19 465 LYS A N 1
ATOM 3736 C CA . LYS A 1 465 ? 21.738 4.816 -17.136 1.00 88.19 465 LYS A CA 1
ATOM 3737 C C . LYS A 1 465 ? 20.499 3.929 -16.987 1.00 88.19 465 LYS A C 1
ATOM 3739 O O . LYS A 1 465 ? 20.349 3.265 -15.966 1.00 88.19 465 LYS A O 1
ATOM 3744 N N . ILE A 1 466 ? 19.630 3.894 -17.998 1.00 91.12 466 ILE A N 1
ATOM 3745 C CA . ILE A 1 466 ? 18.615 2.857 -18.126 1.00 91.12 466 ILE A CA 1
ATOM 3746 C C . ILE A 1 466 ? 19.243 1.685 -18.881 1.00 91.12 466 ILE A C 1
ATOM 3748 O O . ILE A 1 466 ? 19.653 1.811 -20.041 1.00 91.12 466 ILE A O 1
ATOM 3752 N N . ILE A 1 467 ? 19.344 0.555 -18.190 1.00 93.94 467 ILE A N 1
ATOM 3753 C CA . ILE A 1 467 ? 19.951 -0.677 -18.681 1.00 93.94 467 ILE A CA 1
ATOM 3754 C C . ILE A 1 467 ? 18.832 -1.649 -19.039 1.00 93.94 467 ILE A C 1
ATOM 3756 O O . ILE A 1 467 ? 17.971 -1.934 -18.213 1.00 93.94 467 ILE A O 1
ATOM 3760 N N . ILE A 1 468 ? 18.857 -2.179 -20.258 1.00 93.19 468 ILE A N 1
ATOM 3761 C CA . ILE A 1 468 ? 17.944 -3.227 -20.714 1.00 93.19 468 ILE A CA 1
ATOM 3762 C C . ILE A 1 468 ? 18.776 -4.470 -21.005 1.00 93.19 468 ILE A C 1
ATOM 3764 O O . ILE A 1 468 ? 19.613 -4.469 -21.907 1.00 93.19 468 ILE A O 1
ATOM 3768 N N . ASN A 1 469 ? 18.560 -5.525 -20.229 1.00 93.00 469 ASN A N 1
ATOM 3769 C CA . ASN A 1 469 ? 19.363 -6.739 -20.266 1.00 93.00 469 ASN A CA 1
ATOM 3770 C C . ASN A 1 469 ? 18.480 -7.976 -20.461 1.00 93.00 469 ASN A C 1
ATOM 3772 O O . ASN A 1 469 ? 17.436 -8.074 -19.825 1.00 93.00 469 ASN A O 1
ATOM 3776 N N . ASN A 1 470 ? 18.882 -8.945 -21.285 1.00 91.25 470 ASN A N 1
ATOM 3777 C CA . ASN A 1 470 ? 18.203 -10.245 -21.404 1.00 91.25 470 ASN A CA 1
ATOM 3778 C C . ASN A 1 470 ? 16.669 -10.108 -21.511 1.00 91.25 470 ASN A C 1
ATOM 3780 O O . ASN A 1 470 ? 15.934 -10.698 -20.724 1.00 91.25 470 ASN A O 1
ATOM 3784 N N . THR A 1 471 ? 16.182 -9.246 -22.404 1.00 90.94 471 THR A N 1
ATOM 3785 C CA . THR A 1 471 ? 14.762 -8.857 -22.458 1.00 90.94 471 THR A CA 1
ATOM 3786 C C . THR A 1 471 ? 14.202 -9.069 -23.859 1.00 90.94 471 THR A C 1
ATOM 3788 O O . THR A 1 471 ? 14.883 -8.816 -24.855 1.00 90.94 471 THR A O 1
ATOM 3791 N N . ILE A 1 472 ? 12.955 -9.534 -23.927 1.00 88.81 472 ILE A N 1
ATOM 3792 C CA . ILE A 1 472 ? 12.225 -9.781 -25.173 1.00 88.81 472 ILE A CA 1
ATOM 3793 C C . ILE A 1 472 ? 11.217 -8.649 -25.390 1.00 88.81 472 ILE A C 1
ATOM 3795 O O . ILE A 1 472 ? 10.394 -8.390 -24.514 1.00 88.81 472 ILE A O 1
ATOM 3799 N N . PHE A 1 473 ? 11.243 -8.023 -26.566 1.00 89.12 473 PHE A N 1
ATOM 3800 C CA . PHE A 1 473 ? 10.198 -7.120 -27.051 1.00 89.12 473 PHE A CA 1
ATOM 3801 C C . PHE A 1 473 ? 9.584 -7.714 -28.306 1.00 89.12 473 PHE A C 1
ATOM 3803 O O . PHE A 1 473 ? 10.284 -7.918 -29.290 1.00 89.12 473 PHE A O 1
ATOM 3810 N N . TYR A 1 474 ? 8.286 -7.972 -28.311 1.00 87.75 474 TYR A N 1
ATOM 3811 C CA . TYR A 1 474 ? 7.658 -8.550 -29.489 1.00 87.75 474 TYR A CA 1
ATOM 3812 C C . TYR A 1 474 ? 6.257 -8.011 -29.706 1.00 87.75 474 TYR A C 1
ATOM 3814 O O . TYR A 1 474 ? 5.451 -7.966 -28.776 1.00 87.75 474 TYR A O 1
ATOM 3822 N N . SER A 1 475 ? 5.952 -7.671 -30.958 1.00 88.06 475 SER A N 1
ATOM 3823 C CA . SER A 1 475 ? 4.576 -7.538 -31.401 1.00 88.06 475 SER A CA 1
ATOM 3824 C C . SER A 1 475 ? 4.289 -8.383 -32.631 1.00 88.06 475 SER A C 1
ATOM 3826 O O . SER A 1 475 ? 5.070 -8.381 -33.579 1.00 88.06 475 SER A O 1
ATOM 3828 N N . GLU A 1 476 ? 3.115 -9.021 -32.657 1.00 88.06 476 GLU A N 1
ATOM 3829 C CA . GLU A 1 476 ? 2.614 -9.752 -33.833 1.00 88.06 476 GLU A CA 1
ATOM 3830 C C . GLU A 1 476 ? 2.423 -8.846 -35.067 1.00 88.06 476 GLU A C 1
ATOM 3832 O O . GLU A 1 476 ? 2.277 -9.339 -36.185 1.00 88.06 476 GLU A O 1
ATOM 3837 N N . ARG A 1 477 ? 2.393 -7.517 -34.881 1.00 87.06 477 ARG A N 1
ATOM 3838 C CA . ARG A 1 477 ? 2.219 -6.526 -35.957 1.00 87.06 477 ARG A CA 1
ATOM 3839 C C . ARG A 1 477 ? 3.512 -5.854 -36.401 1.00 87.06 477 ARG A C 1
ATOM 3841 O O . ARG A 1 477 ? 3.496 -5.140 -37.402 1.00 87.06 477 ARG A O 1
ATOM 3848 N N . TRP A 1 478 ? 4.625 -6.079 -35.708 1.00 85.00 478 TRP A N 1
ATOM 3849 C CA . TRP A 1 478 ? 5.913 -5.552 -36.144 1.00 85.00 478 TRP A CA 1
ATOM 3850 C C . TRP A 1 478 ? 6.445 -6.364 -37.324 1.00 85.00 478 TRP A C 1
ATOM 3852 O O . TRP A 1 478 ? 6.595 -7.581 -37.258 1.00 85.00 478 TRP A O 1
ATOM 3862 N N . THR A 1 479 ? 6.771 -5.680 -38.417 1.00 71.75 479 THR A N 1
ATOM 3863 C CA . THR A 1 479 ? 7.617 -6.251 -39.472 1.00 71.75 479 THR A CA 1
ATOM 3864 C C . THR A 1 479 ? 9.061 -6.333 -38.966 1.00 71.75 479 THR A C 1
ATOM 3866 O O . THR A 1 479 ? 9.455 -5.465 -38.194 1.00 71.75 479 THR A O 1
ATOM 3869 N N . GLU A 1 480 ? 9.868 -7.307 -39.415 1.00 59.12 480 GLU A N 1
ATOM 3870 C CA . GLU A 1 480 ? 11.243 -7.634 -38.942 1.00 59.12 480 GLU A CA 1
ATOM 3871 C C . GLU A 1 480 ? 12.293 -6.488 -38.934 1.00 59.12 480 GLU A C 1
ATOM 3873 O O . GLU A 1 480 ? 13.466 -6.694 -38.628 1.00 59.12 480 GLU A O 1
ATOM 3878 N N . ARG A 1 481 ? 11.904 -5.246 -39.213 1.00 53.91 481 ARG A N 1
ATOM 3879 C CA . ARG A 1 481 ? 12.684 -4.042 -38.934 1.00 53.91 481 ARG A CA 1
ATOM 3880 C C . ARG A 1 481 ? 11.907 -3.150 -37.975 1.00 53.91 481 ARG A C 1
ATOM 3882 O O . ARG A 1 481 ? 10.922 -2.563 -38.407 1.00 53.91 481 ARG A O 1
ATOM 3889 N N . LEU A 1 482 ? 12.396 -2.996 -36.740 1.00 58.19 482 LEU A N 1
ATOM 3890 C CA . LEU A 1 482 ? 12.988 -1.753 -36.204 1.00 58.19 482 LEU A CA 1
ATOM 3891 C C . LEU A 1 482 ? 13.050 -1.770 -34.666 1.00 58.19 482 LEU A C 1
ATOM 3893 O O . LEU A 1 482 ? 12.052 -2.041 -34.012 1.00 58.19 482 LEU A O 1
ATOM 3897 N N . LEU A 1 483 ? 14.163 -1.291 -34.103 1.00 60.44 483 LEU A N 1
ATOM 3898 C CA . LEU A 1 483 ? 14.170 -0.592 -32.814 1.00 60.44 483 LEU A CA 1
ATOM 3899 C C . LEU A 1 483 ? 15.110 0.618 -32.905 1.00 60.44 483 LEU A C 1
ATOM 3901 O O . LEU A 1 483 ? 16.249 0.581 -32.447 1.00 60.44 483 LEU A O 1
ATOM 3905 N N . ASN A 1 484 ? 14.633 1.711 -33.506 1.00 59.69 484 ASN A N 1
ATOM 3906 C CA . ASN A 1 484 ? 15.409 2.957 -33.625 1.00 59.69 484 ASN A CA 1
ATOM 3907 C C . ASN A 1 484 ? 15.768 3.579 -32.261 1.00 59.69 484 ASN A C 1
ATOM 3909 O O . ASN A 1 484 ? 16.670 4.407 -32.182 1.00 59.69 484 ASN A O 1
ATOM 3913 N N . GLU A 1 485 ? 15.074 3.190 -31.190 1.00 71.69 485 GLU A N 1
ATOM 3914 C CA . GLU A 1 485 ? 15.192 3.812 -29.867 1.00 71.69 485 GLU A CA 1
ATOM 3915 C C . GLU A 1 485 ? 16.017 3.001 -28.866 1.00 71.69 485 GLU A C 1
ATOM 3917 O O . GLU A 1 485 ? 16.424 3.552 -27.847 1.00 71.69 485 GLU A O 1
ATOM 3922 N N . LEU A 1 486 ? 16.358 1.737 -29.153 1.00 73.12 486 LEU A N 1
ATOM 3923 C CA . LEU A 1 486 ? 17.261 0.979 -28.274 1.00 73.12 486 LEU A CA 1
ATOM 3924 C C . LEU A 1 486 ? 18.633 1.643 -28.135 1.00 73.12 486 LEU A C 1
ATOM 3926 O O . LEU A 1 486 ? 19.270 1.532 -27.090 1.00 73.12 486 LEU A O 1
ATOM 3930 N N . GLY A 1 487 ? 19.063 2.385 -29.160 1.00 74.19 487 GLY A N 1
ATOM 3931 C CA . GLY A 1 487 ? 20.284 3.184 -29.122 1.00 74.19 487 GLY A CA 1
ATOM 3932 C C . GLY A 1 487 ? 20.279 4.289 -28.059 1.00 74.19 487 GLY A C 1
ATOM 3933 O O . GLY A 1 487 ? 21.348 4.810 -27.748 1.00 74.19 487 GLY A O 1
ATOM 3934 N N . LEU A 1 488 ? 19.129 4.634 -27.467 1.00 83.25 488 LEU A N 1
ATOM 3935 C CA . LEU A 1 488 ? 19.030 5.590 -26.357 1.00 83.25 488 LEU A CA 1
ATOM 3936 C C . LEU A 1 488 ? 19.469 4.977 -25.020 1.00 83.25 488 LEU A C 1
ATOM 3938 O O . LEU A 1 488 ? 19.978 5.690 -24.155 1.00 83.25 488 LEU A O 1
ATOM 3942 N N . PHE A 1 489 ? 19.336 3.659 -24.880 1.00 88.56 489 PHE A N 1
ATOM 3943 C CA . PHE A 1 489 ? 19.600 2.913 -23.653 1.00 88.56 489 PHE A CA 1
ATOM 3944 C C . PHE A 1 489 ? 20.969 2.230 -23.682 1.00 88.56 489 PHE A C 1
ATOM 3946 O O . PHE A 1 489 ? 21.672 2.232 -24.702 1.00 88.56 489 PHE A O 1
ATOM 3953 N N . THR A 1 490 ? 21.360 1.650 -22.550 1.00 91.75 490 THR A N 1
ATOM 3954 C CA . THR A 1 490 ? 22.427 0.645 -22.501 1.00 91.75 490 THR A CA 1
ATOM 3955 C C . THR A 1 490 ? 21.779 -0.726 -22.654 1.00 91.75 490 THR A C 1
ATOM 3957 O O . THR A 1 490 ? 20.946 -1.101 -21.836 1.00 91.75 490 THR A O 1
ATOM 3960 N N . ILE A 1 491 ? 22.116 -1.458 -23.717 1.00 89.88 491 ILE A N 1
ATOM 3961 C CA . ILE A 1 491 ? 21.421 -2.696 -24.095 1.00 89.88 491 ILE A CA 1
ATOM 3962 C C . ILE A 1 491 ? 22.370 -3.889 -24.083 1.00 89.88 491 ILE A C 1
ATOM 3964 O O . ILE A 1 491 ? 23.480 -3.796 -24.598 1.00 89.88 491 ILE A O 1
ATOM 3968 N N . ASN A 1 492 ? 21.906 -5.016 -23.547 1.00 89.31 492 ASN A N 1
ATOM 3969 C CA . ASN A 1 492 ? 22.623 -6.288 -23.525 1.00 89.31 492 ASN A CA 1
ATOM 3970 C C . ASN A 1 492 ? 21.634 -7.424 -23.826 1.00 89.31 492 ASN A C 1
ATOM 3972 O O . ASN A 1 492 ? 20.627 -7.557 -23.140 1.00 89.31 492 ASN A O 1
ATOM 3976 N N . ASN A 1 493 ? 21.906 -8.244 -24.847 1.00 87.19 493 ASN A N 1
ATOM 3977 C CA . ASN A 1 493 ? 21.078 -9.406 -25.215 1.00 87.19 493 ASN A CA 1
ATOM 3978 C C . ASN A 1 493 ? 19.561 -9.100 -25.294 1.00 87.19 493 ASN A C 1
ATOM 3980 O O . ASN A 1 493 ? 18.751 -9.637 -24.537 1.00 87.19 493 ASN A O 1
ATOM 3984 N N . VAL A 1 494 ? 19.185 -8.190 -26.197 1.00 88.44 494 VAL A N 1
ATOM 3985 C CA . VAL A 1 494 ? 17.782 -7.838 -26.458 1.00 88.44 494 VAL A CA 1
ATOM 3986 C C . VAL A 1 494 ? 17.270 -8.610 -27.669 1.00 88.44 494 VAL A C 1
ATOM 3988 O O . VAL A 1 494 ? 17.914 -8.625 -28.717 1.00 88.44 494 VAL A O 1
ATOM 3991 N N . ILE A 1 495 ? 16.098 -9.226 -27.526 1.00 86.19 495 ILE A N 1
ATOM 3992 C CA . ILE A 1 495 ? 15.459 -10.048 -28.557 1.00 86.19 495 ILE A CA 1
ATOM 3993 C C . ILE A 1 495 ? 14.202 -9.331 -29.051 1.00 86.19 495 ILE A C 1
ATOM 3995 O O . ILE A 1 495 ? 13.403 -8.864 -28.243 1.00 86.19 495 ILE A O 1
ATOM 3999 N N . VAL A 1 496 ? 14.030 -9.255 -30.375 1.00 85.19 496 VAL A N 1
ATOM 4000 C CA . VAL A 1 496 ? 12.915 -8.538 -31.033 1.00 85.19 496 VAL A CA 1
ATOM 4001 C C . VAL A 1 496 ? 12.045 -9.412 -31.932 1.00 85.19 496 VAL A C 1
ATOM 4003 O O . VAL A 1 496 ? 11.306 -8.925 -32.784 1.00 85.19 496 VAL A O 1
ATOM 4006 N N . SER A 1 497 ? 12.193 -10.723 -31.796 1.00 79.50 497 SER A N 1
ATOM 4007 C CA . SER A 1 497 ? 11.527 -11.728 -32.615 1.00 79.50 497 SER A CA 1
ATOM 4008 C C . SER A 1 497 ? 10.468 -12.476 -31.815 1.00 79.50 497 SER A C 1
ATOM 4010 O O . SER A 1 497 ? 10.435 -12.406 -30.585 1.00 79.50 497 SER A O 1
ATOM 4012 N N . ASP A 1 498 ? 9.611 -13.206 -32.533 1.00 81.12 498 ASP A N 1
ATOM 4013 C CA . ASP A 1 498 ? 8.558 -14.023 -31.935 1.00 81.12 498 ASP A CA 1
ATOM 4014 C C . ASP A 1 498 ? 9.152 -14.981 -30.882 1.00 81.12 498 ASP A C 1
ATOM 4016 O O . ASP A 1 498 ? 9.970 -15.845 -31.228 1.00 81.12 498 ASP A O 1
ATOM 4020 N N . PRO A 1 499 ? 8.740 -14.884 -29.600 1.00 74.88 499 PRO A N 1
ATOM 4021 C CA . PRO A 1 499 ? 9.136 -15.844 -28.573 1.00 74.88 499 PRO A CA 1
ATOM 4022 C C . PRO A 1 499 ? 8.553 -17.256 -28.795 1.00 74.88 499 PRO A C 1
ATOM 4024 O O . PRO A 1 499 ? 8.815 -18.153 -27.994 1.00 74.88 499 PRO A O 1
ATOM 4027 N N . ARG A 1 500 ? 7.791 -17.467 -29.879 1.00 72.19 500 ARG A N 1
ATOM 4028 C CA . ARG A 1 500 ? 6.962 -18.639 -30.208 1.00 72.19 500 ARG A CA 1
ATOM 4029 C C . ARG A 1 500 ? 5.872 -18.889 -29.177 1.00 72.19 500 ARG A C 1
ATOM 4031 O O . ARG A 1 500 ? 5.507 -20.029 -28.889 1.00 72.19 500 ARG A O 1
ATOM 4038 N N . PHE A 1 501 ? 5.352 -17.792 -28.644 1.00 64.75 501 PHE A N 1
ATOM 4039 C CA . PHE A 1 501 ? 4.280 -17.768 -27.666 1.00 64.75 501 PHE A CA 1
ATOM 4040 C C . PHE A 1 501 ? 2.955 -17.671 -28.428 1.00 64.75 501 PHE A C 1
ATOM 4042 O O . PHE A 1 501 ? 2.731 -16.708 -29.154 1.00 64.75 501 PHE A O 1
ATOM 4049 N N . LYS A 1 502 ? 2.098 -18.693 -28.348 1.00 63.53 502 LYS A N 1
ATOM 4050 C CA . LYS A 1 502 ? 0.862 -18.760 -29.153 1.00 63.53 502 LYS A CA 1
ATOM 4051 C C . LYS A 1 502 ? -0.371 -18.527 -28.288 1.00 63.53 502 LYS A C 1
ATOM 4053 O O . LYS A 1 502 ? -0.345 -18.790 -27.101 1.00 63.53 502 LYS A O 1
ATOM 4058 N N . ASN A 1 503 ? -1.475 -18.097 -28.897 1.00 69.06 503 ASN A N 1
ATOM 4059 C CA . ASN A 1 503 ? -2.827 -18.177 -28.323 1.00 69.06 503 ASN A CA 1
ATOM 4060 C C . ASN A 1 503 ? -3.049 -17.479 -26.966 1.00 69.06 503 ASN A C 1
ATOM 4062 O O . ASN A 1 503 ? -3.822 -17.968 -26.143 1.00 69.06 503 ASN A O 1
ATOM 4066 N N . LEU A 1 504 ? -2.443 -16.309 -26.742 1.00 77.88 504 LEU A N 1
ATOM 4067 C CA . LEU A 1 504 ? -2.804 -15.480 -25.590 1.00 77.88 504 LEU A CA 1
ATOM 4068 C C . LEU A 1 504 ? -4.278 -15.031 -25.668 1.00 77.88 504 LEU A C 1
ATOM 4070 O O . LEU A 1 504 ? -4.703 -14.529 -26.725 1.00 77.88 504 LEU A O 1
ATOM 4074 N N . PRO A 1 505 ? -5.061 -15.187 -24.579 1.00 80.69 505 PRO A N 1
ATOM 4075 C CA . PRO A 1 505 ? -6.432 -14.691 -24.531 1.00 80.69 505 PRO A CA 1
ATOM 4076 C C . PRO A 1 505 ? -6.435 -13.164 -24.617 1.00 80.69 505 PRO A C 1
ATOM 4078 O O . PRO A 1 505 ? -5.494 -12.518 -24.188 1.00 80.69 505 PRO A O 1
ATOM 4081 N N . ILE A 1 506 ? -7.483 -12.565 -25.181 1.00 81.00 506 ILE A N 1
ATOM 4082 C CA . ILE A 1 506 ? -7.620 -11.093 -25.205 1.00 81.00 506 ILE A CA 1
ATOM 4083 C C . ILE A 1 506 ? -8.071 -10.572 -23.832 1.00 81.00 506 ILE A C 1
ATOM 4085 O O . ILE A 1 506 ? -7.717 -9.477 -23.398 1.00 81.00 506 ILE A O 1
ATOM 4089 N N . VAL A 1 507 ? -8.878 -11.372 -23.137 1.00 82.62 507 VAL A N 1
ATOM 4090 C CA . VAL A 1 507 ? -9.366 -11.044 -21.802 1.00 82.62 507 VAL A CA 1
ATOM 4091 C C . VAL A 1 507 ? -8.294 -11.443 -20.786 1.00 82.62 507 VAL A C 1
ATOM 4093 O O . VAL A 1 507 ? -7.841 -12.591 -20.829 1.00 82.62 507 VAL A O 1
ATOM 4096 N N . PRO A 1 508 ? -7.896 -10.535 -19.876 1.00 85.56 508 PRO A N 1
ATOM 4097 C CA . PRO A 1 508 ? -6.974 -10.877 -18.809 1.00 85.56 508 PRO A CA 1
ATOM 4098 C C . PRO A 1 508 ? -7.503 -12.050 -17.971 1.00 85.56 508 PRO A C 1
ATOM 4100 O O . PRO A 1 508 ? -8.703 -12.101 -17.682 1.00 85.56 508 PRO A O 1
ATOM 4103 N N . PRO A 1 509 ? -6.629 -12.966 -17.531 1.00 85.56 509 PRO A N 1
ATOM 4104 C CA . PRO A 1 509 ? -6.971 -13.970 -16.530 1.00 85.56 509 PRO A CA 1
ATOM 4105 C C . PRO A 1 509 ? -7.601 -13.342 -15.278 1.00 85.56 509 PRO A C 1
ATOM 4107 O O . PRO A 1 509 ? -7.260 -12.225 -14.888 1.00 85.56 509 PRO A O 1
ATOM 4110 N N . VAL A 1 510 ? -8.497 -14.069 -14.610 1.00 79.81 510 VAL A N 1
ATOM 4111 C CA . VAL A 1 510 ? -9.205 -13.561 -13.416 1.00 79.81 510 VAL A CA 1
ATOM 4112 C C . VAL A 1 510 ? -8.345 -13.553 -12.147 1.00 79.81 510 VAL A C 1
ATOM 4114 O O . VAL A 1 510 ? -8.723 -12.935 -11.157 1.00 79.81 510 VAL A O 1
ATOM 4117 N N . SER A 1 511 ? -7.207 -14.250 -12.150 1.00 79.69 511 SER A N 1
ATOM 4118 C CA . SER A 1 511 ? -6.329 -14.393 -10.987 1.00 79.69 511 SER A CA 1
ATOM 4119 C C . SER A 1 511 ? -4.876 -14.634 -11.392 1.00 79.69 511 SER A C 1
ATOM 4121 O O . SER A 1 511 ? -4.585 -14.999 -12.534 1.00 79.69 511 SER A O 1
ATOM 4123 N N . LEU A 1 512 ? -3.967 -14.472 -10.425 1.00 81.25 512 LEU A N 1
ATOM 4124 C CA . LEU A 1 512 ? -2.560 -14.838 -10.576 1.00 81.25 512 LEU A CA 1
ATOM 4125 C C . LEU A 1 512 ? -2.391 -16.320 -10.943 1.00 81.25 512 LEU A C 1
ATOM 4127 O O . LEU A 1 512 ? -1.636 -16.622 -11.860 1.00 81.25 512 LEU A O 1
ATOM 4131 N N . ASP A 1 513 ? -3.108 -17.228 -10.278 1.00 82.00 513 ASP A N 1
ATOM 4132 C CA . ASP A 1 513 ? -3.016 -18.669 -10.555 1.00 82.00 513 ASP A CA 1
ATOM 4133 C C . ASP A 1 513 ? -3.456 -18.998 -11.984 1.00 82.00 513 ASP A C 1
ATOM 4135 O O . ASP A 1 513 ? -2.751 -19.707 -12.696 1.00 82.00 513 ASP A O 1
ATOM 4139 N N . ALA A 1 514 ? -4.567 -18.410 -12.441 1.00 81.81 514 ALA A N 1
ATOM 4140 C CA . ALA A 1 514 ? -5.039 -18.581 -13.812 1.00 81.81 514 ALA A CA 1
ATOM 4141 C C . ALA A 1 514 ? -4.047 -17.998 -14.830 1.00 81.81 514 ALA A C 1
ATOM 4143 O O . ALA A 1 514 ? -3.832 -18.577 -15.894 1.00 81.81 514 ALA A O 1
ATOM 4144 N N . ALA A 1 515 ? -3.415 -16.863 -14.507 1.00 80.94 515 ALA A N 1
ATOM 4145 C CA . ALA A 1 515 ? -2.359 -16.312 -15.343 1.00 80.94 515 ALA A CA 1
ATOM 4146 C C . ALA A 1 515 ? -1.189 -17.297 -15.447 1.00 80.94 515 ALA A C 1
ATOM 4148 O O . ALA A 1 515 ? -0.798 -17.652 -16.555 1.00 80.94 515 ALA A O 1
ATOM 4149 N N . LEU A 1 516 ? -0.674 -17.794 -14.320 1.00 79.12 516 LEU A N 1
ATOM 4150 C CA . LEU A 1 516 ? 0.425 -18.764 -14.293 1.00 79.12 516 LEU A CA 1
ATOM 4151 C C . LEU A 1 516 ? 0.097 -20.049 -15.050 1.00 79.12 516 LEU A C 1
ATOM 4153 O O . LEU A 1 516 ? 0.950 -20.553 -15.777 1.00 79.12 516 LEU A O 1
ATOM 4157 N N . GLU A 1 517 ? -1.129 -20.551 -14.917 1.00 77.94 517 GLU A N 1
ATOM 4158 C CA . GLU A 1 517 ? -1.598 -21.717 -15.660 1.00 77.94 517 GLU A CA 1
ATOM 4159 C C . GLU A 1 517 ? -1.527 -21.455 -17.167 1.00 77.94 517 GLU A C 1
ATOM 4161 O O . GLU A 1 517 ? -0.873 -22.213 -17.885 1.00 77.94 517 GLU A O 1
ATOM 4166 N N . ILE A 1 518 ? -2.068 -20.324 -17.634 1.00 74.62 518 ILE A N 1
ATOM 4167 C CA . ILE A 1 518 ? -1.970 -19.905 -19.037 1.00 74.62 518 ILE A CA 1
ATOM 4168 C C . ILE A 1 518 ? -0.507 -19.842 -19.479 1.00 74.62 518 ILE A C 1
ATOM 4170 O O . ILE A 1 518 ? -0.156 -20.412 -20.506 1.00 74.62 518 ILE A O 1
ATOM 4174 N N . PHE A 1 519 ? 0.385 -19.234 -18.702 1.00 72.44 519 PHE A N 1
ATOM 4175 C CA . PHE A 1 519 ? 1.799 -19.172 -19.077 1.00 72.44 519 PHE A CA 1
ATOM 4176 C C . PHE A 1 519 ? 2.480 -20.540 -19.133 1.00 72.44 519 PHE A C 1
ATOM 4178 O O . PHE A 1 519 ? 3.271 -20.773 -20.045 1.00 72.44 519 PHE A O 1
ATOM 4185 N N . SER A 1 520 ? 2.153 -21.459 -18.223 1.00 70.06 520 SER A N 1
ATOM 4186 C CA . SER A 1 520 ? 2.698 -22.820 -18.255 1.00 70.06 520 SER A CA 1
ATOM 4187 C C . SER A 1 520 ? 2.176 -23.641 -19.439 1.00 70.06 520 SER A C 1
ATOM 4189 O O . SER A 1 520 ? 2.918 -24.443 -19.996 1.00 70.06 520 SER A O 1
ATOM 4191 N N . MET A 1 521 ? 0.932 -23.406 -19.873 1.00 64.56 521 MET A N 1
ATOM 4192 C CA . MET A 1 521 ? 0.362 -24.029 -21.072 1.00 64.56 521 MET A CA 1
ATOM 4193 C C . MET A 1 521 ? 0.934 -23.447 -22.370 1.00 64.56 521 MET A C 1
ATOM 4195 O O . MET A 1 521 ? 1.077 -24.162 -23.361 1.00 64.56 521 MET A O 1
ATOM 4199 N N . LEU A 1 522 ? 1.219 -22.143 -22.385 1.00 64.44 522 LEU A N 1
ATOM 4200 C CA . LEU A 1 522 ? 1.674 -21.429 -23.578 1.00 64.44 522 LEU A CA 1
ATOM 4201 C C . LEU A 1 522 ? 3.194 -21.496 -23.774 1.00 64.44 522 LEU A C 1
ATOM 4203 O O . LEU A 1 522 ? 3.670 -21.379 -24.906 1.00 64.44 522 LEU A O 1
ATOM 4207 N N . TYR A 1 523 ? 3.959 -21.724 -22.703 1.00 64.38 523 TYR A N 1
ATOM 4208 C CA . TYR A 1 523 ? 5.394 -21.956 -22.776 1.00 64.38 523 TYR A CA 1
ATOM 4209 C C . TYR A 1 523 ? 5.707 -23.433 -23.034 1.00 64.38 523 TYR A C 1
ATOM 4211 O O . TYR A 1 523 ? 5.458 -24.302 -22.203 1.00 64.38 523 TYR A O 1
ATOM 4219 N N . SER A 1 524 ? 6.330 -23.717 -24.177 1.00 59.19 524 SER A N 1
ATOM 4220 C CA . SER A 1 524 ? 6.893 -25.033 -24.463 1.00 59.19 524 SER A CA 1
ATOM 4221 C C . SER A 1 524 ? 8.414 -24.926 -24.650 1.00 59.19 524 SER A C 1
ATOM 4223 O O . SER A 1 524 ? 8.863 -24.372 -25.661 1.00 59.19 524 SER A O 1
ATOM 4225 N N . PRO A 1 525 ? 9.225 -25.486 -23.725 1.00 58.06 525 PRO A N 1
ATOM 4226 C CA . PRO A 1 525 ? 10.691 -25.405 -23.769 1.00 58.06 525 PRO A CA 1
ATOM 4227 C C . PRO A 1 525 ? 11.324 -25.998 -25.035 1.00 58.06 525 PRO A C 1
ATOM 4229 O O . PRO A 1 525 ? 12.493 -25.739 -25.328 1.00 58.06 525 PRO A O 1
ATOM 4232 N N . SER A 1 526 ? 10.578 -26.834 -25.766 1.00 53.72 526 SER A N 1
ATOM 4233 C CA . SER A 1 526 ? 10.991 -27.462 -27.023 1.00 53.72 526 SER A CA 1
ATOM 4234 C C . SER A 1 526 ? 10.818 -26.564 -28.251 1.00 53.72 526 SER A C 1
ATOM 4236 O O . SER A 1 526 ? 11.363 -26.886 -29.303 1.00 53.72 526 SER A O 1
ATOM 4238 N N . PHE A 1 527 ? 10.084 -25.449 -28.146 1.00 51.47 527 PHE A N 1
ATOM 4239 C CA . PHE A 1 527 ? 9.798 -24.572 -29.287 1.00 51.47 527 PHE A CA 1
ATOM 4240 C C . PHE A 1 527 ? 10.412 -23.171 -29.183 1.00 51.47 527 PHE A C 1
ATOM 4242 O O . PHE A 1 527 ? 10.467 -22.489 -30.203 1.00 51.47 527 PHE A O 1
ATOM 4249 N N . SER A 1 528 ? 10.930 -22.739 -28.033 1.00 57.88 528 SER A N 1
ATOM 4250 C CA . SER A 1 528 ? 11.616 -21.442 -27.901 1.00 57.88 528 SER A CA 1
ATOM 4251 C C . SER A 1 528 ? 13.015 -21.450 -28.538 1.00 57.88 528 SER A C 1
ATOM 4253 O O . SER A 1 528 ? 13.754 -22.423 -28.395 1.00 57.88 528 SER A O 1
ATOM 4255 N N . HIS A 1 529 ? 13.419 -20.349 -29.184 1.00 61.22 529 HIS A N 1
ATOM 4256 C CA . HIS A 1 529 ? 14.820 -20.126 -29.577 1.00 61.22 529 HIS A CA 1
ATOM 4257 C C . HIS A 1 529 ? 15.733 -20.129 -28.335 1.00 61.22 529 HIS A C 1
ATOM 4259 O O . HIS A 1 529 ? 15.329 -19.597 -27.304 1.00 61.22 529 HIS A O 1
ATOM 4265 N N . GLU A 1 530 ? 16.951 -20.688 -28.413 1.00 64.94 530 GLU A N 1
ATOM 4266 C CA . GLU A 1 530 ? 17.870 -20.795 -27.256 1.00 64.94 530 GLU A CA 1
ATOM 4267 C C . GLU A 1 530 ? 18.058 -19.482 -26.465 1.00 64.94 530 GLU A C 1
ATOM 4269 O O . GLU A 1 530 ? 17.970 -19.530 -25.236 1.00 64.94 530 GLU A O 1
ATOM 4274 N N . PRO A 1 531 ? 18.222 -18.304 -27.105 1.00 63.81 531 PRO A N 1
ATOM 4275 C CA . PRO A 1 531 ? 18.332 -17.038 -26.377 1.00 63.81 531 PRO A CA 1
ATOM 4276 C C . PRO A 1 531 ? 17.057 -16.666 -25.602 1.00 63.81 531 PRO A C 1
ATOM 4278 O O . PRO A 1 531 ? 17.141 -16.185 -24.474 1.00 63.81 531 PRO A O 1
ATOM 4281 N N . SER A 1 532 ? 15.876 -16.933 -26.171 1.00 70.81 532 SER A N 1
ATOM 4282 C CA . SER A 1 532 ? 14.582 -16.682 -25.520 1.00 70.81 532 SER A CA 1
ATOM 4283 C C . SER A 1 532 ? 14.292 -17.700 -24.419 1.00 70.81 532 SER A C 1
ATOM 4285 O O . SER A 1 532 ? 13.672 -17.360 -23.417 1.00 70.81 532 SER A O 1
ATOM 4287 N N . LYS A 1 533 ? 14.760 -18.943 -24.583 1.00 73.81 533 LYS A N 1
ATOM 4288 C CA . LYS A 1 533 ? 14.526 -20.047 -23.648 1.00 73.81 533 LYS A CA 1
ATOM 4289 C C . LYS A 1 533 ? 14.998 -19.713 -22.238 1.00 73.81 533 LYS A C 1
ATOM 4291 O O . LYS A 1 533 ? 14.243 -19.901 -21.297 1.00 73.81 533 LYS A O 1
ATOM 4296 N N . ASN A 1 534 ? 16.207 -19.170 -22.088 1.00 74.31 534 ASN A N 1
ATOM 4297 C CA . ASN A 1 534 ? 16.755 -18.830 -20.770 1.00 74.31 534 ASN A CA 1
ATOM 4298 C C . ASN A 1 534 ? 15.947 -17.732 -20.063 1.00 74.31 534 ASN A C 1
ATOM 4300 O O . ASN A 1 534 ? 15.739 -17.797 -18.853 1.00 74.31 534 ASN A O 1
ATOM 4304 N N . ILE A 1 535 ? 15.481 -16.733 -20.819 1.00 76.00 535 ILE A N 1
ATOM 4305 C CA . ILE A 1 535 ? 14.662 -15.636 -20.288 1.00 76.00 535 ILE A CA 1
ATOM 4306 C C . ILE A 1 535 ? 13.313 -16.185 -19.823 1.00 76.00 535 ILE A C 1
ATOM 4308 O O . ILE A 1 535 ? 12.915 -15.961 -18.684 1.00 76.00 535 ILE A O 1
ATOM 4312 N N . LEU A 1 536 ? 12.641 -16.957 -20.679 1.00 77.38 536 LEU A N 1
ATOM 4313 C CA . LEU A 1 536 ? 11.330 -17.532 -20.382 1.00 77.38 536 LEU A CA 1
ATOM 4314 C C . LEU A 1 536 ? 11.404 -18.570 -19.249 1.00 77.38 536 LEU A C 1
ATOM 4316 O O . LEU A 1 536 ? 10.558 -18.551 -18.359 1.00 77.38 536 LEU A O 1
ATOM 4320 N N . ASP A 1 537 ? 12.444 -19.409 -19.206 1.00 76.19 537 ASP A N 1
ATOM 4321 C CA . ASP A 1 537 ? 12.689 -20.339 -18.097 1.00 76.19 537 ASP A CA 1
ATOM 4322 C C . ASP A 1 537 ? 12.789 -19.591 -16.762 1.00 76.19 537 ASP A C 1
ATOM 4324 O O . ASP A 1 537 ? 12.159 -19.999 -15.795 1.00 76.19 537 ASP A O 1
ATOM 4328 N N . ASN A 1 538 ? 13.534 -18.486 -16.687 1.00 74.62 538 ASN A N 1
ATOM 4329 C CA . ASN A 1 538 ? 13.663 -17.711 -15.447 1.00 74.62 538 ASN A CA 1
ATOM 4330 C C . ASN A 1 538 ? 12.374 -16.969 -15.064 1.00 74.62 538 ASN A C 1
ATOM 4332 O O . ASN A 1 538 ? 12.104 -16.771 -13.879 1.00 74.62 538 ASN A O 1
ATOM 4336 N N . LEU A 1 539 ? 11.574 -16.573 -16.054 1.00 73.12 539 LEU A N 1
ATOM 4337 C CA . LEU A 1 539 ? 10.291 -15.900 -15.850 1.00 73.12 539 LEU A CA 1
ATOM 4338 C C . LEU A 1 539 ? 9.239 -16.865 -15.273 1.00 73.12 539 LEU A C 1
ATOM 4340 O O . LEU A 1 539 ? 8.438 -16.476 -14.420 1.00 73.12 539 LEU A O 1
ATOM 4344 N N . PHE A 1 540 ? 9.271 -18.134 -15.696 1.00 68.31 540 PHE A N 1
ATOM 4345 C CA . PHE A 1 540 ? 8.267 -19.144 -15.338 1.00 68.31 540 PHE A CA 1
ATOM 4346 C C . PHE A 1 540 ? 8.733 -20.194 -14.322 1.00 68.31 540 PHE A C 1
ATOM 4348 O O . PHE A 1 540 ? 7.893 -20.882 -13.740 1.00 68.31 540 PHE A O 1
ATOM 4355 N N . ARG A 1 541 ? 10.036 -20.296 -14.025 1.00 63.31 541 ARG A N 1
ATOM 4356 C CA . ARG A 1 541 ? 10.546 -21.023 -12.852 1.00 63.31 541 ARG A CA 1
ATOM 4357 C C . ARG A 1 541 ? 10.220 -20.224 -11.595 1.00 63.31 541 ARG A C 1
ATOM 4359 O O . ARG A 1 541 ? 11.059 -19.528 -11.032 1.00 63.31 541 ARG A O 1
ATOM 4366 N N . ARG A 1 542 ? 8.985 -20.349 -11.121 1.00 56.22 542 ARG A N 1
ATOM 4367 C CA . ARG A 1 542 ? 8.707 -20.137 -9.701 1.00 56.22 542 ARG A CA 1
ATOM 4368 C C . ARG A 1 542 ? 9.161 -21.400 -8.993 1.00 56.22 542 ARG A C 1
ATOM 4370 O O . ARG A 1 542 ? 8.731 -22.488 -9.371 1.00 56.22 542 ARG A O 1
ATOM 4377 N N . GLU A 1 543 ? 10.071 -21.275 -8.030 1.00 45.34 543 GLU A N 1
ATOM 4378 C CA . GLU A 1 543 ? 10.452 -22.411 -7.195 1.00 45.34 543 GLU A CA 1
ATOM 4379 C C . GLU A 1 543 ? 9.173 -23.067 -6.667 1.00 45.34 543 GLU A C 1
ATOM 4381 O O . GLU A 1 543 ? 8.340 -22.426 -6.026 1.00 45.34 543 GLU A O 1
ATOM 4386 N N . SER A 1 544 ? 8.991 -24.342 -6.992 1.00 33.97 544 SER A N 1
ATOM 4387 C CA . SER A 1 544 ? 7.810 -25.160 -6.714 1.00 33.97 544 SER A CA 1
ATOM 4388 C C . SER A 1 544 ? 7.636 -25.496 -5.224 1.00 33.97 544 SER A C 1
ATOM 4390 O O . SER A 1 544 ? 7.111 -26.547 -4.872 1.00 33.97 544 SER A O 1
ATOM 4392 N N . ASN A 1 545 ? 8.066 -24.607 -4.332 1.00 31.25 545 ASN A N 1
ATOM 4393 C CA . ASN A 1 545 ? 8.064 -24.791 -2.890 1.00 31.25 545 ASN A CA 1
ATOM 4394 C C . ASN A 1 545 ? 7.020 -23.886 -2.230 1.00 31.25 545 ASN A C 1
ATOM 4396 O O . ASN A 1 545 ? 7.408 -23.030 -1.443 1.00 31.25 545 ASN A O 1
ATOM 4400 N N . GLN A 1 546 ? 5.720 -24.040 -2.539 1.00 41.53 546 GLN A N 1
ATOM 4401 C CA . GLN A 1 546 ? 4.633 -23.601 -1.629 1.00 41.53 546 GLN A CA 1
ATOM 4402 C C . GLN A 1 546 ? 3.188 -23.967 -2.035 1.00 41.53 546 GLN A C 1
ATOM 4404 O O . GLN A 1 546 ? 2.243 -23.392 -1.505 1.00 41.53 546 GLN A O 1
ATOM 4409 N N . THR A 1 547 ? 2.959 -24.970 -2.890 1.00 28.86 547 THR A N 1
ATOM 4410 C CA . THR A 1 547 ? 1.603 -25.516 -3.141 1.00 28.86 547 THR A CA 1
ATOM 4411 C C . THR A 1 547 ? 1.162 -26.607 -2.153 1.00 28.86 547 THR A C 1
ATOM 4413 O O . THR A 1 547 ? 0.150 -27.267 -2.376 1.00 28.86 547 THR A O 1
ATOM 4416 N N . SER A 1 548 ? 1.846 -26.778 -1.018 1.00 27.73 548 SER A N 1
ATOM 4417 C CA . SER A 1 548 ? 1.410 -27.678 0.057 1.00 27.73 548 SER A CA 1
ATOM 4418 C C . SER A 1 548 ? 1.221 -26.914 1.366 1.00 27.73 548 SER A C 1
ATOM 4420 O O . SER A 1 548 ? 2.133 -26.848 2.184 1.00 27.73 548 SER A O 1
ATOM 4422 N N . ASN A 1 549 ? 0.061 -26.278 1.510 1.00 29.16 549 ASN A N 1
ATOM 4423 C CA . ASN A 1 549 ? -0.721 -26.176 2.749 1.00 29.16 549 ASN A CA 1
ATOM 4424 C C . ASN A 1 549 ? -2.002 -25.400 2.407 1.00 29.16 549 ASN A C 1
ATOM 4426 O O . ASN A 1 549 ? -2.088 -24.190 2.613 1.00 29.16 549 ASN A O 1
ATOM 4430 N N . LYS A 1 550 ? -2.946 -26.117 1.787 1.00 30.61 550 LYS A N 1
ATOM 4431 C CA . LYS A 1 550 ? -4.363 -25.739 1.771 1.00 30.61 550 LYS A CA 1
ATOM 4432 C C . LYS A 1 550 ? -4.982 -26.037 3.127 1.00 30.61 550 LYS A C 1
ATOM 4434 O O . LYS A 1 550 ? -4.585 -27.071 3.713 1.00 30.61 550 LYS A O 1
#

Secondary structure (DSSP, 8-state):
-EEEEE-TT-SS---SBTTB-BSSTTHHHHS-PPSSEEEEEETT-EEE--EEESS-TTB--SSSPEEEEEESSSSPPEEE-SSTT--SEEEEEEBSEEEES-EEE-BTTB-SS-SEEEEE---TTSB---EEES-EEE--TTTT-GGG---EEEEEE----TT---B-EEEES-EEES-SEEEEEE-----S-SS---S-TT-EE-EEEES-EEES--S-SEEEESEE-S-S-TT---TT--EEEEEEEE---GGG--TTT-GGGGGPPP--SEEEES-BS-EEEEEEEE-----SS--EEEEE-TT-BS-EEEEEEEES-SEEEEEEE--GGGSHHHHHH-----TTS-HIIIIIIT--SEES-EEES-EEES-S--TT-SS--TT-EEEEEEESEEEEEEES-EEEESS--SS-EEEE----SS---EEEEEEEES-EEEESS------B-TTTGGGEETGGGEEEEEEEEEETT--S---TTGGGSEEEEEE-S--------SSPPSSHHHHHHHHHHH--TTTS-HHHHHHHHHHH---S--S---